Protein AF-A0A674N127-F1 (afdb_monomer)

pLDDT: mean 80.79, std 18.6, range [32.97, 98.44]

Organism: Takifugu rubripes (NCBI:txid31033)

Structure (mmCIF, N/CA/C/O backbone):
data_AF-A0A674N127-F1
#
_entry.id   AF-A0A674N127-F1
#
loop_
_atom_site.group_PDB
_atom_site.id
_atom_site.type_symbol
_atom_site.label_atom_id
_atom_site.label_alt_id
_atom_site.label_comp_id
_atom_site.label_asym_id
_atom_site.label_entity_id
_atom_site.label_seq_id
_atom_site.pdbx_PDB_ins_code
_atom_site.Cartn_x
_atom_site.Cartn_y
_atom_site.Cartn_z
_atom_site.occupancy
_atom_site.B_iso_or_equiv
_atom_site.auth_seq_id
_atom_site.auth_comp_id
_atom_site.auth_asym_id
_atom_site.auth_atom_id
_atom_site.pdbx_PDB_model_num
ATOM 1 N N . MET A 1 1 ? 29.782 31.868 12.794 1.00 47.25 1 MET A N 1
ATOM 2 C CA . MET A 1 1 ? 28.928 30.765 12.307 1.00 47.25 1 MET A CA 1
ATOM 3 C C . MET A 1 1 ? 29.414 30.417 10.918 1.00 47.25 1 MET A C 1
ATOM 5 O O . MET A 1 1 ? 29.382 31.270 10.043 1.00 47.25 1 MET A O 1
ATOM 9 N N . ASP A 1 2 ? 30.012 29.239 10.782 1.00 60.00 2 ASP A N 1
ATOM 10 C CA . ASP A 1 2 ? 30.828 28.858 9.632 1.00 60.00 2 ASP A CA 1
ATOM 11 C C . ASP A 1 2 ? 29.964 28.557 8.399 1.00 60.00 2 ASP A C 1
ATOM 13 O O . ASP A 1 2 ? 29.085 27.697 8.448 1.00 60.00 2 ASP A O 1
ATOM 17 N N . LEU A 1 3 ? 30.232 29.227 7.274 1.00 51.41 3 LEU A N 1
ATOM 18 C CA . LEU A 1 3 ? 29.529 29.021 5.997 1.00 51.41 3 LEU A CA 1
ATOM 19 C C . LEU A 1 3 ? 29.651 27.564 5.505 1.00 51.41 3 LEU A C 1
ATOM 21 O O . LEU A 1 3 ? 28.775 27.051 4.811 1.00 51.41 3 LEU A O 1
ATOM 25 N N . ARG A 1 4 ? 30.708 26.863 5.939 1.00 57.53 4 ARG A N 1
ATOM 26 C CA . ARG A 1 4 ? 30.906 25.428 5.700 1.00 57.53 4 ARG A CA 1
ATOM 27 C C . ARG A 1 4 ? 29.898 24.548 6.443 1.00 57.53 4 ARG A C 1
ATOM 29 O O . ARG A 1 4 ? 29.464 23.551 5.879 1.00 57.53 4 ARG A O 1
ATOM 36 N N . LEU A 1 5 ? 29.478 24.921 7.655 1.00 53.06 5 LEU A N 1
ATOM 37 C CA . LEU A 1 5 ? 28.466 24.166 8.407 1.00 53.06 5 LEU A CA 1
ATOM 38 C C . LEU A 1 5 ? 27.075 24.281 7.768 1.00 53.06 5 LEU A C 1
ATOM 40 O O . LEU A 1 5 ? 26.334 23.303 7.754 1.00 53.06 5 LEU A O 1
ATOM 44 N N . LEU A 1 6 ? 26.745 25.437 7.182 1.00 57.88 6 LEU A N 1
ATOM 45 C CA . LEU A 1 6 ? 25.485 25.633 6.454 1.00 57.88 6 LEU A CA 1
ATOM 46 C C . LEU A 1 6 ? 25.441 24.841 5.138 1.00 57.88 6 LEU A C 1
ATOM 48 O O . LEU A 1 6 ? 24.408 24.266 4.811 1.00 57.88 6 LEU A O 1
ATOM 52 N N . LEU A 1 7 ? 26.562 24.748 4.415 1.00 55.75 7 LEU A N 1
ATOM 53 C CA . LEU A 1 7 ? 26.658 23.948 3.187 1.00 55.75 7 LEU A CA 1
ATOM 54 C C . LEU A 1 7 ? 26.583 22.439 3.457 1.00 55.75 7 LEU A C 1
ATOM 56 O O . LEU A 1 7 ? 25.937 21.719 2.702 1.00 55.75 7 LEU A O 1
ATOM 60 N N . ILE A 1 8 ? 27.188 21.961 4.550 1.00 61.47 8 ILE A N 1
ATOM 61 C CA . ILE A 1 8 ? 27.117 20.545 4.945 1.00 61.47 8 ILE A CA 1
ATOM 62 C C . ILE A 1 8 ? 25.700 20.181 5.413 1.00 61.47 8 ILE A C 1
ATOM 64 O O . ILE A 1 8 ? 25.206 19.121 5.043 1.00 61.47 8 ILE A O 1
ATOM 68 N N . ALA A 1 9 ? 25.018 21.072 6.145 1.00 56.88 9 ALA A N 1
ATOM 69 C CA . ALA A 1 9 ? 23.627 20.878 6.563 1.00 56.88 9 ALA A CA 1
ATOM 70 C C . ALA A 1 9 ? 22.629 20.927 5.387 1.00 56.88 9 ALA A C 1
ATOM 72 O O . ALA A 1 9 ? 21.634 20.206 5.383 1.00 56.88 9 ALA A O 1
ATOM 73 N N . ALA A 1 10 ? 22.896 21.749 4.366 1.00 55.75 10 ALA A N 1
ATOM 74 C CA . ALA A 1 10 ? 22.082 21.794 3.153 1.00 55.75 10 ALA A CA 1
ATOM 75 C C . ALA A 1 10 ? 22.298 20.552 2.269 1.00 55.75 10 ALA A C 1
ATOM 77 O O . ALA A 1 10 ? 21.338 20.009 1.729 1.00 55.75 10 ALA A O 1
ATOM 78 N N . LEU A 1 11 ? 23.535 20.055 2.157 1.00 53.22 11 LEU A N 1
ATOM 79 C CA . LEU A 1 11 ? 23.842 18.836 1.401 1.00 53.22 11 LEU A CA 1
ATOM 80 C C . LEU A 1 11 ? 23.304 17.570 2.082 1.00 53.22 11 LEU A C 1
ATOM 82 O O . LEU A 1 11 ? 22.842 16.669 1.384 1.00 53.22 11 LEU A O 1
ATOM 86 N N . SER A 1 12 ? 23.296 17.506 3.418 1.00 52.59 12 SER A N 1
ATOM 87 C CA . SER A 1 12 ? 22.655 16.404 4.144 1.00 52.59 12 SER A CA 1
ATOM 88 C C . SER A 1 12 ? 21.129 16.454 4.038 1.00 52.59 12 SER A C 1
ATOM 90 O O . SER A 1 12 ? 20.517 15.410 3.839 1.00 52.59 12 SER A O 1
ATOM 92 N N . ALA A 1 13 ? 20.513 17.642 4.046 1.00 47.34 13 ALA A N 1
ATOM 93 C CA . ALA A 1 13 ? 19.076 17.783 3.807 1.00 47.34 13 ALA A CA 1
ATOM 94 C C . ALA A 1 13 ? 18.667 17.357 2.382 1.00 47.34 13 ALA A C 1
ATOM 96 O O . ALA A 1 13 ? 17.627 16.728 2.213 1.00 47.34 13 ALA A O 1
ATOM 97 N N . VAL A 1 14 ? 19.494 17.619 1.362 1.00 46.78 14 VAL A N 1
ATOM 98 C CA . VAL A 1 14 ? 19.228 17.173 -0.022 1.00 46.78 14 VAL A CA 1
ATOM 99 C C . VAL A 1 14 ? 19.449 15.661 -0.188 1.00 46.78 14 VAL A C 1
ATOM 101 O O . VAL A 1 14 ? 18.681 15.008 -0.896 1.00 46.78 14 VAL A O 1
ATOM 104 N N . PHE A 1 15 ? 20.421 15.069 0.518 1.00 39.31 15 PHE A N 1
ATOM 105 C CA . PHE A 1 15 ? 20.607 13.612 0.539 1.00 39.31 15 PHE A CA 1
ATOM 106 C C . PHE A 1 15 ? 19.503 12.868 1.309 1.00 39.31 15 PHE A C 1
ATOM 108 O O . PHE A 1 15 ? 19.192 11.733 0.957 1.00 39.31 15 PHE A O 1
ATOM 115 N N . SER A 1 16 ? 18.861 13.491 2.302 1.00 36.41 16 SER A N 1
ATOM 116 C CA . SER A 1 16 ? 17.749 12.881 3.048 1.00 36.41 16 SER A CA 1
ATOM 117 C C . SER A 1 16 ? 16.405 12.897 2.309 1.00 36.41 16 SER A C 1
ATOM 119 O O . SER A 1 16 ? 15.507 12.155 2.693 1.00 36.41 16 SER A O 1
ATOM 121 N N . ILE A 1 17 ? 16.249 13.687 1.239 1.00 40.78 17 ILE A N 1
ATOM 122 C CA . ILE A 1 17 ? 14.985 13.773 0.478 1.00 40.78 17 ILE A CA 1
ATOM 123 C C . ILE A 1 17 ? 14.934 12.755 -0.685 1.00 40.78 17 ILE A C 1
ATOM 125 O O . ILE A 1 17 ? 13.878 12.540 -1.270 1.00 40.78 17 ILE A O 1
ATOM 129 N N . SER A 1 18 ? 16.036 12.055 -0.990 1.00 38.47 18 SER A N 1
ATOM 130 C CA . SER A 1 18 ? 16.101 11.097 -2.118 1.00 38.47 18 SER A CA 1
ATOM 131 C C . SER A 1 18 ? 16.167 9.617 -1.718 1.00 38.47 18 SER A C 1
ATOM 133 O O . SER A 1 18 ? 16.422 8.767 -2.565 1.00 38.47 18 SER A O 1
ATOM 135 N N . TRP A 1 19 ? 15.885 9.286 -0.457 1.00 34.53 19 TRP A N 1
ATOM 136 C CA . TRP A 1 19 ? 15.704 7.899 -0.011 1.00 34.53 19 TRP A CA 1
ATOM 137 C C . TRP A 1 19 ? 14.324 7.714 0.619 1.00 34.53 19 TRP A C 1
ATOM 139 O O . TRP A 1 19 ? 14.184 7.162 1.703 1.00 34.53 19 TRP A O 1
ATOM 149 N N . ALA A 1 20 ? 13.273 8.130 -0.089 1.00 34.03 20 ALA A N 1
ATOM 150 C CA . ALA A 1 20 ? 12.003 7.424 0.030 1.00 34.03 20 ALA A CA 1
ATOM 151 C C . ALA A 1 20 ? 12.166 6.094 -0.720 1.00 34.03 20 ALA A C 1
ATOM 153 O O . ALA A 1 20 ? 11.694 5.919 -1.842 1.00 34.03 20 ALA A O 1
ATOM 154 N N . GLN A 1 21 ? 12.934 5.176 -0.128 1.00 41.50 21 GLN A N 1
ATOM 155 C CA . GLN A 1 21 ? 12.895 3.773 -0.505 1.00 41.50 21 GLN A CA 1
ATOM 156 C C . GLN A 1 21 ? 11.431 3.370 -0.357 1.00 41.50 21 GLN A C 1
ATOM 158 O O . GLN A 1 21 ? 10.890 3.391 0.746 1.00 41.50 21 GLN A O 1
ATOM 163 N N . GLN A 1 22 ? 10.766 3.095 -1.477 1.00 44.50 22 GLN A N 1
ATOM 164 C CA . GLN A 1 22 ? 9.402 2.589 -1.497 1.00 44.50 22 GLN A CA 1
ATOM 165 C C . GLN A 1 22 ? 9.437 1.132 -1.018 1.00 44.50 22 GLN A C 1
ATOM 167 O O . GLN A 1 22 ? 9.215 0.192 -1.773 1.00 44.50 22 GLN A O 1
ATOM 172 N N . GLU A 1 23 ? 9.793 0.943 0.254 1.00 53.06 23 GLU A N 1
ATOM 173 C CA . GLU A 1 23 ? 9.452 -0.251 0.994 1.00 53.06 23 GLU A CA 1
ATOM 174 C C . GLU A 1 23 ? 7.938 -0.368 0.911 1.00 53.06 23 GLU A C 1
ATOM 176 O O . GLU A 1 23 ? 7.211 0.493 1.401 1.00 53.06 23 GLU A O 1
ATOM 181 N N . GLY A 1 24 ? 7.452 -1.376 0.199 1.00 62.81 24 GLY A N 1
ATOM 182 C CA . GLY A 1 24 ? 6.021 -1.485 -0.027 1.00 62.81 24 GLY A CA 1
ATOM 183 C C . GLY A 1 24 ? 5.255 -1.662 1.271 1.00 62.81 24 GLY A C 1
ATOM 184 O O . GLY A 1 24 ? 5.821 -1.974 2.327 1.00 62.81 24 GLY A O 1
ATOM 185 N N . SER A 1 25 ? 3.959 -1.401 1.149 1.00 83.25 25 SER A N 1
ATOM 186 C CA . SER A 1 25 ? 3.075 -1.147 2.272 1.00 83.25 25 SER A CA 1
ATOM 187 C C . SER A 1 25 ? 3.139 -2.246 3.326 1.00 83.25 25 SER A C 1
ATOM 189 O O . SER A 1 25 ? 3.307 -3.437 3.035 1.00 83.25 25 SER A O 1
ATOM 191 N N . ILE A 1 26 ? 2.963 -1.842 4.582 1.00 89.81 26 ILE A N 1
ATOM 192 C CA . ILE A 1 26 ? 2.790 -2.776 5.700 1.00 89.81 26 ILE A CA 1
ATOM 193 C C . ILE A 1 26 ? 1.631 -3.753 5.434 1.00 89.81 26 ILE A C 1
ATOM 195 O O . ILE A 1 26 ? 1.705 -4.913 5.831 1.00 89.81 26 ILE A O 1
ATOM 199 N N . CYS A 1 27 ? 0.627 -3.316 4.667 1.00 93.00 27 CYS A N 1
ATOM 200 C CA . CYS A 1 27 ? -0.515 -4.105 4.220 1.00 93.00 27 CYS A CA 1
ATOM 201 C C . CYS A 1 27 ? -0.101 -5.264 3.297 1.00 93.00 27 CYS A C 1
ATOM 203 O O . CYS A 1 27 ? -0.447 -6.416 3.555 1.00 93.00 27 CYS A O 1
ATOM 205 N N . ILE A 1 28 ? 0.713 -4.998 2.264 1.00 89.19 28 ILE A N 1
ATOM 206 C CA . ILE A 1 28 ? 1.211 -6.046 1.357 1.00 89.19 28 ILE A CA 1
ATOM 207 C C . ILE A 1 28 ? 2.109 -7.032 2.110 1.00 89.19 28 ILE A C 1
ATOM 209 O O . ILE A 1 28 ? 2.014 -8.247 1.883 1.00 89.19 28 ILE A O 1
ATOM 213 N N . LYS A 1 29 ? 2.984 -6.507 2.983 1.00 86.88 29 LYS A N 1
ATOM 214 C CA . LYS A 1 29 ? 3.940 -7.291 3.784 1.00 86.88 29 LYS A CA 1
ATOM 215 C C . LYS A 1 29 ? 3.233 -8.251 4.746 1.00 86.88 29 LYS A C 1
ATOM 217 O O . LYS A 1 29 ? 3.749 -9.339 4.982 1.00 86.88 29 LYS A O 1
ATOM 222 N N . ALA A 1 30 ? 2.049 -7.890 5.246 1.00 88.75 30 ALA A N 1
ATOM 223 C CA . ALA A 1 30 ? 1.256 -8.743 6.130 1.00 88.75 30 ALA A CA 1
ATOM 224 C C . ALA A 1 30 ? 0.729 -10.018 5.454 1.00 88.75 30 ALA A C 1
ATOM 226 O O . ALA A 1 30 ? 0.398 -10.979 6.141 1.00 88.75 30 ALA A O 1
ATOM 227 N N . ASN A 1 31 ? 0.672 -10.047 4.117 1.00 89.38 31 ASN A N 1
ATOM 228 C CA . ASN A 1 31 ? 0.255 -11.216 3.341 1.00 89.38 31 ASN A CA 1
ATOM 229 C C . ASN A 1 31 ? -1.130 -11.776 3.737 1.00 89.38 31 ASN A C 1
ATOM 231 O O . ASN A 1 31 ? -1.359 -12.984 3.658 1.00 89.38 31 ASN A O 1
ATOM 235 N N . ALA A 1 32 ? -2.043 -10.890 4.147 1.00 92.88 32 ALA A N 1
ATOM 236 C CA . ALA A 1 32 ? -3.381 -11.234 4.620 1.00 92.88 32 ALA A CA 1
ATOM 237 C C . ALA A 1 32 ? -4.170 -12.031 3.573 1.00 92.88 32 ALA A C 1
ATOM 239 O O . ALA A 1 32 ? -4.264 -11.620 2.420 1.00 92.88 32 ALA A O 1
ATOM 240 N N . ARG A 1 33 ? -4.768 -13.159 3.960 1.00 90.56 33 ARG A N 1
ATOM 241 C CA . ARG A 1 33 ? -5.571 -14.018 3.069 1.00 90.56 33 ARG A CA 1
ATOM 242 C C . ARG A 1 33 ? -7.068 -13.738 3.149 1.00 90.56 33 ARG A C 1
ATOM 244 O O . ARG A 1 33 ? -7.832 -14.244 2.327 1.00 90.56 33 ARG A O 1
ATOM 251 N N . SER A 1 34 ? -7.484 -12.924 4.111 1.00 94.12 34 SER A N 1
ATOM 252 C CA . SER A 1 34 ? -8.870 -12.531 4.329 1.00 94.12 34 SER A CA 1
ATOM 253 C C . SER A 1 34 ? -8.991 -11.032 4.597 1.00 94.12 34 SER A C 1
ATOM 255 O O . SER A 1 34 ? -8.026 -10.364 4.976 1.00 94.12 34 SER A O 1
ATOM 257 N N . CYS A 1 35 ? -10.202 -10.504 4.413 1.00 95.62 35 CYS A N 1
ATOM 258 C CA . CYS A 1 35 ? -10.500 -9.103 4.694 1.00 95.62 35 CYS A CA 1
ATOM 259 C C . CYS A 1 35 ? -10.249 -8.762 6.173 1.00 95.62 35 CYS A C 1
ATOM 261 O O . CYS A 1 35 ? -9.554 -7.790 6.460 1.00 95.62 35 CYS A O 1
ATOM 263 N N . GLY A 1 36 ? -10.709 -9.614 7.100 1.00 94.31 36 GLY A N 1
ATOM 264 C CA . GLY A 1 36 ? -10.447 -9.479 8.534 1.00 94.31 36 GLY A CA 1
ATOM 265 C C . GLY A 1 36 ? -8.963 -9.451 8.901 1.00 94.31 36 GLY A C 1
ATOM 266 O O . GLY A 1 36 ? -8.545 -8.577 9.656 1.00 94.31 36 GLY A O 1
ATOM 267 N N . GLU A 1 37 ? -8.141 -10.336 8.327 1.00 94.69 37 GLU A N 1
ATOM 268 C CA . GLU A 1 37 ? -6.683 -10.281 8.522 1.00 94.69 37 GLU A CA 1
ATOM 269 C C . GLU A 1 37 ? -6.094 -8.957 8.027 1.00 94.69 37 GLU A C 1
ATOM 271 O O . GLU A 1 37 ? -5.230 -8.392 8.687 1.00 94.69 37 GLU A O 1
ATOM 276 N N . CYS A 1 38 ? -6.577 -8.442 6.893 1.00 95.88 38 CYS A N 1
ATOM 277 C CA . CYS A 1 38 ? -6.067 -7.215 6.290 1.00 95.88 38 CYS A CA 1
ATOM 278 C C . CYS A 1 38 ? -6.347 -5.970 7.142 1.00 95.88 38 CYS A C 1
ATOM 280 O O . CYS A 1 38 ? -5.443 -5.180 7.417 1.00 95.88 38 CYS A O 1
ATOM 282 N N . ILE A 1 39 ? -7.593 -5.794 7.592 1.00 94.88 39 ILE A N 1
ATOM 283 C CA . ILE A 1 39 ? -7.999 -4.597 8.346 1.00 94.88 39 ILE A CA 1
ATOM 284 C C . ILE A 1 39 ? -7.394 -4.547 9.755 1.00 94.88 39 ILE A C 1
ATOM 286 O O . ILE A 1 39 ? -7.372 -3.481 10.371 1.00 94.88 39 ILE A O 1
ATOM 290 N N . GLN A 1 40 ? -6.899 -5.686 10.252 1.00 93.62 40 GLN A N 1
ATOM 291 C CA . GLN A 1 40 ? -6.206 -5.793 11.534 1.00 93.62 40 GLN A CA 1
ATOM 292 C C . GLN A 1 40 ? -4.732 -5.358 11.470 1.00 93.62 40 GLN A C 1
ATOM 294 O O . GLN A 1 40 ? -4.129 -5.148 12.521 1.00 93.62 40 GLN A O 1
ATOM 299 N N . VAL A 1 41 ? -4.159 -5.188 10.271 1.00 93.25 41 VAL A N 1
ATOM 300 C CA . VAL A 1 41 ? -2.754 -4.778 10.083 1.00 93.25 41 VAL A CA 1
ATOM 301 C C . VAL A 1 41 ? -2.542 -3.311 10.443 1.00 93.25 41 VAL A C 1
ATOM 303 O O . VAL A 1 41 ? -1.593 -2.970 11.143 1.00 93.25 41 VAL A O 1
ATOM 306 N N . SER A 1 42 ? -3.391 -2.432 9.910 1.00 92.06 42 SER A N 1
ATOM 307 C CA . SER A 1 42 ? -3.310 -0.985 10.107 1.00 92.06 42 SER A CA 1
ATOM 308 C C . SER A 1 42 ? -4.603 -0.300 9.672 1.00 92.06 42 SER A C 1
ATOM 310 O O . SER A 1 42 ? -5.367 -0.838 8.864 1.00 92.06 42 SER A O 1
ATOM 312 N N . GLU A 1 43 ? -4.813 0.927 10.147 1.00 92.12 43 GLU A N 1
ATOM 313 C CA . GLU A 1 43 ? -5.887 1.818 9.709 1.00 92.12 43 GLU A CA 1
ATOM 314 C C . GLU A 1 43 ? -5.772 2.246 8.233 1.00 92.12 43 GLU A C 1
ATOM 316 O O . GLU A 1 43 ? -6.783 2.600 7.624 1.00 92.12 43 GLU A O 1
ATOM 321 N N . SER A 1 44 ? -4.568 2.196 7.642 1.00 93.19 44 SER A N 1
ATOM 322 C CA . SER A 1 44 ? -4.342 2.561 6.233 1.00 93.19 44 SER A CA 1
ATOM 323 C C . SER A 1 44 ? -4.685 1.443 5.248 1.00 93.19 44 SER A C 1
ATOM 325 O O . SER A 1 44 ? -4.872 1.715 4.059 1.00 93.19 44 SER A O 1
ATOM 327 N N . CYS A 1 45 ? -4.781 0.199 5.727 1.00 95.44 45 CYS A N 1
ATOM 328 C CA . CYS A 1 45 ? -5.026 -0.963 4.883 1.00 95.44 45 CYS A CA 1
ATOM 329 C C . CYS A 1 45 ? -6.496 -1.057 4.476 1.00 95.44 45 CYS A C 1
ATOM 331 O O . CYS A 1 45 ? -7.395 -0.935 5.302 1.00 95.44 45 CYS A O 1
ATOM 333 N N . GLY A 1 46 ? -6.752 -1.325 3.205 1.00 96.12 46 GLY A N 1
ATOM 334 C CA . GLY A 1 46 ? -8.066 -1.686 2.694 1.00 96.12 46 GLY A CA 1
ATOM 335 C C . GLY A 1 46 ? -8.035 -3.055 2.031 1.00 96.12 46 GLY A C 1
ATOM 336 O O . GLY A 1 46 ? -6.971 -3.576 1.690 1.00 96.12 46 GLY A O 1
ATOM 337 N N . TRP A 1 47 ? -9.216 -3.620 1.805 1.00 97.69 47 TRP A N 1
ATOM 338 C CA . TRP A 1 47 ? -9.382 -4.870 1.071 1.00 97.69 47 TRP A CA 1
ATOM 339 C C . TRP A 1 47 ? -10.280 -4.680 -0.149 1.00 97.69 47 TRP A C 1
ATOM 341 O O . TRP A 1 47 ? -11.417 -4.230 -0.022 1.00 97.69 47 TRP A O 1
ATOM 351 N N . CYS A 1 48 ? -9.803 -5.057 -1.336 1.00 97.50 48 CYS A N 1
ATOM 352 C CA . CYS A 1 48 ? -10.615 -5.007 -2.549 1.00 97.50 48 CYS A CA 1
ATOM 353 C C . CYS A 1 48 ? -11.471 -6.273 -2.721 1.00 97.50 48 CYS A C 1
ATOM 355 O O . CYS A 1 48 ? -10.956 -7.378 -2.938 1.00 97.50 48 CYS A O 1
ATOM 357 N N . THR A 1 49 ? -12.791 -6.098 -2.688 1.00 96.62 49 THR A N 1
ATOM 358 C CA . THR A 1 49 ? -13.793 -7.169 -2.831 1.00 96.62 49 THR A CA 1
ATOM 359 C C . THR A 1 49 ? -14.201 -7.454 -4.279 1.00 96.62 49 THR A C 1
ATOM 361 O O . THR A 1 49 ? -14.904 -8.433 -4.533 1.00 96.62 49 THR A O 1
ATOM 364 N N . ASP A 1 50 ? -13.745 -6.653 -5.245 1.00 95.75 50 ASP A N 1
ATOM 365 C CA . ASP A 1 50 ? -14.045 -6.869 -6.662 1.00 95.75 50 ASP A CA 1
ATOM 366 C C . ASP A 1 50 ? -13.394 -8.172 -7.154 1.00 95.75 50 ASP A C 1
ATOM 368 O O . ASP A 1 50 ? -12.177 -8.364 -7.083 1.00 95.75 50 ASP A O 1
ATOM 372 N N . VAL A 1 51 ? -14.206 -9.096 -7.665 1.00 91.69 51 VAL A N 1
ATOM 373 C CA . VAL A 1 51 ? -13.747 -10.400 -8.163 1.00 91.69 51 VAL A CA 1
ATOM 374 C C . VAL A 1 51 ? -12.755 -10.276 -9.322 1.00 91.69 51 VAL A C 1
ATOM 376 O O . VAL A 1 51 ? -11.894 -11.140 -9.456 1.00 91.69 51 VAL A O 1
ATOM 379 N N . SER A 1 52 ? -12.827 -9.191 -10.098 1.00 91.44 52 SER A N 1
ATOM 380 C CA . SER A 1 52 ? -11.974 -8.919 -11.260 1.00 91.44 52 SER A CA 1
ATOM 381 C C . SER A 1 52 ? -10.667 -8.186 -10.931 1.00 91.44 52 SER A C 1
ATOM 383 O O . SER A 1 52 ? -9.869 -7.915 -11.823 1.00 91.44 52 SER A O 1
ATOM 385 N N . PHE A 1 53 ? -10.426 -7.882 -9.651 1.00 94.00 53 PHE A N 1
ATOM 386 C CA . PHE A 1 53 ? -9.280 -7.079 -9.217 1.00 94.00 53 PHE A CA 1
ATOM 387 C C . PHE A 1 53 ? -7.915 -7.763 -9.387 1.00 94.00 53 PHE A C 1
ATOM 389 O O . PHE A 1 53 ? -6.915 -7.091 -9.642 1.00 94.00 53 PHE A O 1
ATOM 396 N N . LEU A 1 54 ? -7.853 -9.083 -9.193 1.00 90.19 54 LEU A N 1
ATOM 397 C CA . LEU A 1 54 ? -6.603 -9.838 -9.275 1.00 90.19 54 LEU A CA 1
ATOM 398 C C . LEU A 1 54 ? -6.328 -10.268 -10.713 1.00 90.19 54 LEU A C 1
ATOM 400 O O . LEU A 1 54 ? -7.196 -10.845 -11.366 1.00 90.19 54 LEU A O 1
ATOM 404 N N . SER A 1 55 ? -5.096 -10.050 -11.161 1.00 85.75 55 SER A N 1
ATOM 405 C CA . SER A 1 55 ? -4.590 -10.585 -12.425 1.00 85.75 55 SER A CA 1
ATOM 406 C C . SER A 1 55 ? -4.124 -12.040 -12.270 1.00 85.75 55 SER A C 1
ATOM 408 O O . SER A 1 55 ? -3.950 -12.554 -11.156 1.00 85.75 55 SER A O 1
ATOM 410 N N . ASP A 1 56 ? -3.881 -12.715 -13.393 1.00 77.75 56 ASP A N 1
ATOM 411 C CA . ASP A 1 56 ? -3.313 -14.066 -13.395 1.00 77.75 56 ASP A CA 1
ATOM 412 C C . ASP A 1 56 ? -1.945 -14.094 -12.690 1.00 77.75 56 ASP A C 1
ATOM 414 O O . ASP A 1 56 ? -1.090 -13.234 -12.914 1.00 77.75 56 ASP A O 1
ATOM 418 N N . GLY A 1 57 ? -1.748 -15.080 -11.810 1.00 79.31 57 GLY A N 1
ATOM 419 C CA . GLY A 1 57 ? -0.531 -15.231 -11.002 1.00 79.31 57 GLY A CA 1
ATOM 420 C C . GLY A 1 57 ? -0.501 -14.416 -9.701 1.00 79.31 57 GLY A C 1
ATOM 421 O O . GLY A 1 57 ? 0.244 -14.759 -8.782 1.00 79.31 57 GLY A O 1
ATOM 422 N N . GLU A 1 58 ? -1.337 -13.378 -9.557 1.00 85.50 58 GLU A N 1
ATOM 423 C CA . GLU A 1 58 ? -1.374 -12.570 -8.329 1.00 85.50 58 GLU A CA 1
ATOM 424 C C . GLU A 1 58 ? -2.042 -13.320 -7.179 1.00 85.50 58 GLU A C 1
ATOM 426 O O . GLU A 1 58 ? -3.153 -13.822 -7.329 1.00 85.50 58 GLU A O 1
ATOM 431 N N . SER A 1 59 ? -1.407 -13.369 -6.009 1.00 86.44 59 SER A N 1
ATOM 432 C CA . SER A 1 59 ? -1.982 -14.057 -4.851 1.00 86.44 59 SER A CA 1
ATOM 433 C C . SER A 1 59 ? -3.201 -13.325 -4.278 1.00 86.44 59 SER A C 1
ATOM 435 O O . SER A 1 59 ? -3.349 -12.110 -4.417 1.00 86.44 59 SER A O 1
ATOM 437 N N . ILE A 1 60 ? -4.060 -14.060 -3.561 1.00 89.12 60 ILE A N 1
ATOM 438 C CA . ILE A 1 60 ? -5.256 -13.511 -2.889 1.00 89.12 60 ILE A CA 1
ATOM 439 C C . ILE A 1 60 ? -4.899 -12.321 -1.993 1.00 89.12 60 ILE A C 1
ATOM 441 O O . ILE A 1 60 ? -5.629 -11.334 -1.927 1.00 89.12 60 ILE A O 1
ATOM 445 N N . SER A 1 61 ? -3.734 -12.389 -1.354 1.00 90.44 61 SER A N 1
ATOM 446 C CA . SER A 1 61 ? -3.245 -11.338 -0.471 1.00 90.44 61 SER A CA 1
ATOM 447 C C . SER A 1 61 ? -2.963 -9.999 -1.148 1.00 90.44 61 SER A C 1
ATOM 449 O O . SER A 1 61 ? -2.894 -8.985 -0.462 1.00 90.44 61 SER A O 1
ATOM 451 N N . SER A 1 62 ? -2.844 -9.960 -2.478 1.00 91.94 62 SER A N 1
ATOM 452 C CA . SER A 1 62 ? -2.743 -8.708 -3.232 1.00 91.94 62 SER A CA 1
ATOM 453 C C . SER A 1 62 ? -4.024 -7.869 -3.173 1.00 91.94 62 SER A C 1
ATOM 455 O O . SER A 1 62 ? -3.975 -6.706 -3.562 1.00 91.94 62 SER A O 1
ATOM 457 N N . ARG A 1 63 ? -5.148 -8.424 -2.685 1.00 95.12 63 ARG A N 1
ATOM 458 C CA . ARG A 1 63 ? -6.378 -7.675 -2.362 1.00 95.12 63 ARG A CA 1
ATOM 459 C C . ARG A 1 63 ? -6.205 -6.742 -1.163 1.00 95.12 63 ARG A C 1
ATOM 461 O O . ARG A 1 63 ? -6.994 -5.810 -1.048 1.00 95.12 63 ARG A O 1
ATOM 468 N N . CYS A 1 64 ? -5.213 -6.996 -0.307 1.00 96.19 64 CYS A N 1
ATOM 469 C CA . CYS A 1 64 ? -4.870 -6.167 0.842 1.00 96.19 64 CYS A CA 1
ATOM 470 C C . CYS A 1 64 ? -3.741 -5.193 0.493 1.00 96.19 64 CYS A C 1
ATOM 472 O O . CYS A 1 64 ? -2.622 -5.618 0.199 1.00 96.19 64 CYS A O 1
ATOM 474 N N . ASP A 1 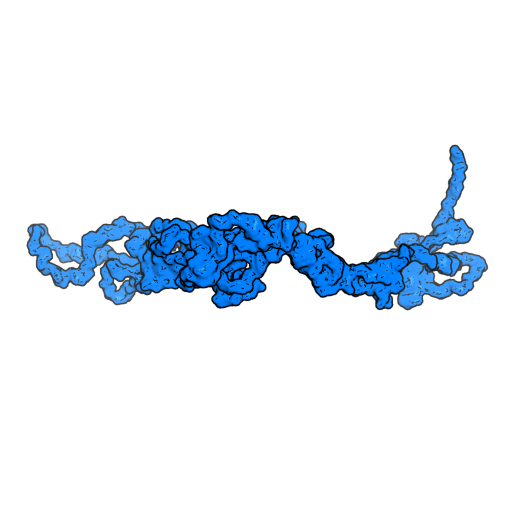65 ? -4.018 -3.893 0.543 1.00 95.50 65 ASP A N 1
ATOM 475 C CA . ASP A 1 65 ? -3.017 -2.846 0.312 1.00 95.50 65 ASP A CA 1
ATOM 476 C C . ASP A 1 65 ? -3.471 -1.513 0.931 1.00 95.50 65 ASP A C 1
ATOM 478 O O . ASP A 1 65 ? -4.593 -1.405 1.423 1.00 95.50 65 ASP A O 1
ATOM 482 N N . ASP A 1 66 ? -2.630 -0.481 0.890 1.00 94.81 66 ASP A N 1
ATOM 483 C CA . ASP A 1 66 ? -3.043 0.880 1.231 1.00 94.81 66 ASP A CA 1
ATOM 484 C C . ASP A 1 66 ? -4.156 1.368 0.290 1.00 94.81 66 ASP A C 1
ATOM 486 O O . ASP A 1 66 ? -4.163 1.084 -0.914 1.00 94.81 66 ASP A O 1
ATOM 490 N N . LEU A 1 67 ? -5.070 2.187 0.815 1.00 93.75 67 LEU A N 1
ATOM 491 C CA . LEU A 1 67 ? -6.227 2.699 0.064 1.00 93.75 67 LEU A CA 1
ATOM 492 C C . LEU A 1 67 ? -5.853 3.378 -1.258 1.00 93.75 67 LEU A C 1
ATOM 494 O O . LEU A 1 67 ? -6.513 3.166 -2.275 1.00 93.75 67 LEU A O 1
ATOM 498 N N . GLU A 1 68 ? -4.798 4.191 -1.261 1.00 92.88 68 GLU A N 1
ATOM 499 C CA . GLU A 1 68 ? -4.351 4.894 -2.467 1.00 92.88 68 GLU A CA 1
ATOM 500 C C . GLU A 1 68 ? -3.771 3.929 -3.507 1.00 92.88 68 GLU A C 1
ATOM 502 O O . GLU A 1 68 ? -4.013 4.091 -4.706 1.00 92.88 68 GLU A O 1
ATOM 507 N N . SER A 1 69 ? -3.082 2.874 -3.067 1.00 93.31 69 SER A N 1
ATOM 508 C CA . SER A 1 69 ? -2.580 1.816 -3.947 1.00 93.31 69 SER A CA 1
ATOM 509 C C . SER A 1 69 ? -3.725 1.016 -4.572 1.00 93.31 69 SER A C 1
ATOM 511 O O . SER A 1 69 ? -3.712 0.783 -5.784 1.00 93.31 69 SER A O 1
ATOM 513 N N . LEU A 1 70 ? -4.765 0.678 -3.799 1.00 95.44 70 LEU A N 1
ATOM 514 C CA . LEU A 1 70 ? -5.965 0.005 -4.315 1.00 95.44 70 LEU A CA 1
ATOM 515 C C . LEU A 1 70 ? -6.697 0.851 -5.363 1.00 95.44 70 LEU A C 1
ATOM 517 O O . LEU A 1 70 ? -7.042 0.348 -6.436 1.00 95.44 70 LEU A O 1
ATOM 521 N N . LYS A 1 71 ? -6.875 2.152 -5.100 1.00 94.44 71 LYS A N 1
ATOM 522 C CA . LYS A 1 71 ? -7.470 3.095 -6.061 1.00 94.44 71 LYS A CA 1
ATOM 523 C C . LYS A 1 71 ? -6.624 3.218 -7.325 1.00 94.44 71 LYS A C 1
ATOM 525 O O . LYS A 1 71 ? -7.156 3.184 -8.433 1.00 94.44 71 LYS A O 1
ATOM 530 N N . LYS A 1 72 ? -5.298 3.308 -7.185 1.00 93.75 72 LYS A N 1
ATOM 531 C CA . LYS A 1 72 ? -4.360 3.363 -8.318 1.00 93.75 72 LYS A CA 1
ATOM 532 C C . LYS A 1 72 ? -4.422 2.096 -9.175 1.00 93.75 72 LYS A C 1
ATOM 534 O O . LYS A 1 72 ? -4.321 2.178 -10.398 1.00 93.75 72 LYS A O 1
ATOM 539 N N . ARG A 1 73 ? -4.649 0.940 -8.546 1.00 92.06 73 ARG A N 1
ATOM 540 C CA . ARG A 1 73 ? -4.917 -0.349 -9.204 1.00 92.06 73 ARG A CA 1
ATOM 541 C C . ARG A 1 73 ? -6.357 -0.502 -9.709 1.00 92.06 73 ARG A C 1
ATOM 543 O O . ARG A 1 73 ? -6.708 -1.569 -10.195 1.00 92.06 73 ARG A O 1
ATOM 550 N N . LYS A 1 74 ? -7.160 0.568 -9.662 1.00 95.31 74 LYS A N 1
ATOM 551 C CA . LYS A 1 74 ? -8.536 0.644 -10.172 1.00 95.31 74 LYS A CA 1
ATOM 552 C C . LYS A 1 74 ? -9.532 -0.271 -9.452 1.00 95.31 74 LYS A C 1
ATOM 554 O O . LYS A 1 74 ? -10.519 -0.668 -10.062 1.00 95.31 74 LYS A O 1
ATOM 559 N N . CYS A 1 75 ? -9.318 -0.566 -8.168 1.00 96.81 75 CYS A N 1
ATOM 560 C CA . CYS A 1 75 ? -10.398 -1.124 -7.356 1.00 96.81 75 CYS A CA 1
ATOM 561 C C . CYS A 1 75 ? -11.529 -0.079 -7.239 1.00 96.81 75 CYS A C 1
ATOM 563 O O . CYS A 1 75 ? -11.237 1.062 -6.854 1.00 96.81 75 CYS A O 1
ATOM 565 N N . PRO A 1 76 ? -12.791 -0.421 -7.557 1.00 96.38 76 PRO A N 1
ATOM 566 C CA . PRO A 1 76 ? -13.921 0.483 -7.359 1.00 96.38 76 PRO A CA 1
ATOM 567 C C . PRO A 1 76 ? -14.043 0.891 -5.889 1.00 96.38 76 PRO A C 1
ATOM 569 O O . PRO A 1 76 ? -13.875 0.056 -5.002 1.00 96.38 76 PRO A O 1
ATOM 572 N N . ILE A 1 77 ? -14.338 2.163 -5.612 1.00 94.50 77 ILE A N 1
ATOM 573 C CA . ILE A 1 77 ? -14.326 2.713 -4.243 1.00 94.50 77 ILE A CA 1
ATOM 574 C C . ILE A 1 77 ? -15.344 1.987 -3.355 1.00 94.50 77 ILE A C 1
ATOM 576 O O . ILE A 1 77 ? -15.051 1.666 -2.210 1.00 94.50 77 ILE A O 1
ATOM 580 N N . GLU A 1 78 ? -16.513 1.674 -3.904 1.00 94.81 78 GLU A N 1
ATOM 581 C CA . GLU A 1 78 ? -17.582 0.905 -3.271 1.00 94.81 78 GLU A CA 1
ATOM 582 C C . GLU A 1 78 ? -17.216 -0.560 -2.996 1.00 94.81 78 GLU A C 1
ATOM 584 O O . GLU A 1 78 ? -17.884 -1.221 -2.207 1.00 94.81 78 GLU A O 1
ATOM 589 N N . SER A 1 79 ? -16.168 -1.069 -3.648 1.00 96.44 79 SER A N 1
ATOM 590 C CA . SER A 1 79 ? -15.646 -2.423 -3.450 1.00 96.44 79 SER A CA 1
ATOM 591 C C . SER A 1 79 ? -14.452 -2.459 -2.491 1.00 96.44 79 SER A C 1
ATOM 593 O O . SER A 1 79 ? -13.923 -3.545 -2.243 1.00 96.44 79 SER A O 1
ATOM 595 N N . ILE A 1 80 ? -14.016 -1.314 -1.951 1.00 97.25 80 ILE A N 1
ATOM 596 C CA . ILE A 1 80 ? -12.944 -1.238 -0.953 1.00 97.25 80 ILE A CA 1
ATOM 597 C C . ILE A 1 80 ? -13.550 -1.309 0.449 1.00 97.25 80 ILE A C 1
ATOM 599 O O . ILE A 1 80 ? -14.220 -0.386 0.908 1.00 97.25 80 ILE A O 1
ATOM 603 N N . GLU A 1 81 ? -13.243 -2.387 1.158 1.00 97.19 81 GLU A N 1
ATOM 604 C CA . GLU A 1 81 ? -13.560 -2.545 2.573 1.00 97.19 81 GLU A CA 1
ATOM 605 C C . GLU A 1 81 ? -12.483 -1.867 3.417 1.00 97.19 81 GLU A C 1
ATOM 607 O O . GLU A 1 81 ? -11.298 -2.203 3.348 1.00 97.19 81 GLU A O 1
ATOM 612 N N . ASN A 1 82 ? -12.907 -0.878 4.198 1.00 95.44 82 ASN A N 1
ATOM 613 C CA . ASN A 1 82 ? -12.053 -0.096 5.083 1.00 95.44 82 ASN A CA 1
ATOM 614 C C . ASN A 1 82 ? -12.880 0.419 6.275 1.00 95.44 82 ASN A C 1
ATOM 616 O O . ASN A 1 82 ? -13.118 1.627 6.383 1.00 95.44 82 ASN A O 1
ATOM 620 N N . PRO A 1 83 ? -13.394 -0.482 7.130 1.00 95.19 83 PRO A N 1
ATOM 621 C CA . PRO A 1 83 ? -14.289 -0.104 8.215 1.00 95.19 83 PRO A CA 1
ATOM 622 C C . PRO A 1 83 ? -13.578 0.842 9.185 1.00 95.19 83 PRO A C 1
ATOM 624 O O . PRO A 1 83 ? -12.372 0.729 9.404 1.00 95.19 83 PRO A O 1
ATOM 627 N N . ARG A 1 84 ? -14.312 1.800 9.749 1.00 95.00 84 ARG A N 1
ATOM 628 C CA . ARG A 1 84 ? -13.753 2.835 10.627 1.00 95.00 84 ARG A CA 1
ATOM 629 C C . ARG A 1 84 ? -14.285 2.688 12.036 1.00 95.00 84 ARG A C 1
ATOM 631 O O . ARG A 1 84 ? -15.438 2.300 12.231 1.00 95.00 84 ARG A O 1
ATOM 638 N N . GLY A 1 85 ? -13.440 3.020 13.003 1.00 95.44 85 GLY A N 1
ATOM 639 C CA . GLY A 1 85 ? -13.862 3.128 14.387 1.00 95.44 85 GLY A CA 1
ATOM 640 C C . GLY A 1 85 ? -14.921 4.216 14.590 1.00 95.44 85 GLY A C 1
ATOM 641 O O . GLY A 1 85 ? -15.101 5.116 13.766 1.00 95.44 85 GLY A O 1
ATOM 642 N N . GLN A 1 86 ? -15.648 4.119 15.700 1.00 96.81 86 GLN A N 1
ATOM 643 C CA . GLN A 1 86 ? -16.704 5.066 16.043 1.00 96.81 86 GLN A CA 1
ATOM 644 C C . GLN A 1 86 ? -16.805 5.273 17.553 1.00 96.81 86 GLN A C 1
ATOM 646 O O . GLN A 1 86 ? -16.695 4.329 18.336 1.00 96.81 86 GLN A O 1
ATOM 651 N N . VAL A 1 87 ? -17.124 6.504 17.953 1.00 98.12 87 VAL A N 1
ATOM 652 C CA . VAL A 1 87 ? -17.538 6.860 19.315 1.00 98.12 87 VAL A CA 1
ATOM 653 C C . VAL A 1 87 ? -19.045 7.100 19.341 1.00 98.12 87 VAL A C 1
ATOM 655 O O . VAL A 1 87 ? -19.555 7.925 18.582 1.00 98.12 87 VAL A O 1
ATOM 658 N N . ARG A 1 88 ? -19.765 6.428 20.244 1.00 98.19 88 ARG A N 1
ATOM 659 C CA . ARG A 1 88 ? -21.188 6.678 20.502 1.00 98.19 88 ARG A CA 1
ATOM 660 C C . ARG A 1 88 ? -21.414 6.965 21.979 1.00 98.19 88 ARG A C 1
ATOM 662 O O . ARG A 1 88 ? -21.168 6.111 22.822 1.00 98.19 88 ARG A O 1
ATOM 669 N N . ILE A 1 89 ? -21.904 8.157 22.300 1.00 97.81 89 ILE A N 1
ATOM 670 C CA . ILE A 1 89 ? -22.230 8.521 23.682 1.00 97.81 89 ILE A CA 1
ATOM 671 C C . ILE A 1 89 ? -23.608 7.943 24.030 1.00 97.81 89 ILE A C 1
ATOM 673 O O . ILE A 1 89 ? -24.600 8.315 23.408 1.00 97.81 89 ILE A O 1
ATOM 677 N N . ASP A 1 90 ? -23.667 7.044 25.015 1.00 97.38 90 ASP A N 1
ATOM 678 C CA . ASP A 1 90 ? -24.898 6.338 25.398 1.00 97.38 90 ASP A CA 1
ATOM 679 C C . ASP A 1 90 ? -25.627 7.025 26.567 1.00 97.38 90 ASP A C 1
ATOM 681 O O . ASP A 1 90 ? -26.856 7.019 26.621 1.00 97.38 90 ASP A O 1
ATOM 685 N N . LYS A 1 91 ? -24.886 7.635 27.506 1.00 97.12 91 LYS A N 1
ATOM 686 C CA . LYS A 1 91 ? -25.433 8.411 28.631 1.00 97.12 91 LYS A CA 1
ATOM 687 C C . LYS A 1 91 ? -24.599 9.675 28.867 1.00 97.12 91 LYS A C 1
ATOM 689 O O . LYS A 1 91 ? -23.402 9.577 29.131 1.00 97.12 91 LYS A O 1
ATOM 694 N N . ASN A 1 92 ? -25.241 10.843 28.763 1.00 96.00 92 ASN A N 1
ATOM 695 C CA . ASN A 1 92 ? -24.587 12.158 28.770 1.00 96.00 92 ASN A CA 1
ATOM 696 C C . ASN A 1 92 ? -25.327 13.207 29.617 1.00 96.00 92 ASN A C 1
ATOM 698 O O . ASN A 1 92 ? -25.619 14.310 29.152 1.00 96.00 92 ASN A O 1
ATOM 702 N N . GLU A 1 93 ? -25.693 12.854 30.842 1.00 92.25 93 GLU A N 1
ATOM 703 C CA . GLU A 1 93 ? -26.323 13.790 31.768 1.00 92.25 93 GLU A CA 1
ATOM 704 C C . GLU A 1 93 ? -25.356 14.946 32.089 1.00 92.25 93 GLU A C 1
ATOM 706 O O . GLU A 1 93 ? -24.157 14.714 32.254 1.00 92.25 93 GLU A O 1
ATOM 711 N N . PRO A 1 94 ? -25.834 16.200 32.133 1.00 89.56 94 PRO A N 1
ATOM 712 C CA . PRO A 1 94 ? -24.977 17.338 32.433 1.00 89.56 94 PRO A CA 1
ATOM 713 C C . PRO A 1 94 ? -24.510 17.305 33.891 1.00 89.56 94 PRO A C 1
ATOM 715 O O . PRO A 1 94 ? -25.242 16.863 34.783 1.00 89.56 94 PRO A O 1
ATOM 718 N N . VAL A 1 95 ? -23.318 17.851 34.134 1.00 86.56 95 VAL A N 1
ATOM 719 C CA . VAL A 1 95 ? -22.800 18.050 35.491 1.00 86.56 95 VAL A CA 1
ATOM 720 C C . VAL A 1 95 ? -23.760 18.909 36.325 1.00 86.56 95 VAL A C 1
ATOM 722 O O . VAL A 1 95 ? -24.454 19.804 35.833 1.00 86.56 95 VAL A O 1
ATOM 725 N N . THR A 1 96 ? -23.847 18.612 37.616 1.00 78.31 96 THR A N 1
ATOM 726 C CA . THR A 1 96 ? -24.810 19.236 38.521 1.00 78.31 96 THR A CA 1
ATOM 727 C C . THR A 1 96 ? -24.366 20.641 38.905 1.00 78.31 96 THR A C 1
ATOM 729 O O . THR A 1 96 ? -23.388 20.821 39.622 1.00 78.31 96 THR A O 1
ATOM 732 N N . ASN A 1 97 ? -25.146 21.645 38.498 1.00 66.50 97 ASN A N 1
ATOM 733 C CA . ASN A 1 97 ? -24.951 23.032 38.914 1.00 66.50 97 ASN A CA 1
ATOM 734 C C . ASN A 1 97 ? -25.813 23.360 40.151 1.00 66.50 97 ASN A C 1
ATOM 736 O O . ASN A 1 97 ? -27.045 23.298 40.094 1.00 66.50 97 ASN A O 1
ATOM 740 N N . ARG A 1 98 ? -25.171 23.705 41.275 1.00 61.66 98 ARG A N 1
ATOM 741 C CA . ARG A 1 98 ? -25.837 24.031 42.552 1.00 61.66 98 ARG A CA 1
ATOM 742 C C . ARG A 1 98 ? -26.360 25.471 42.654 1.00 61.66 98 ARG A C 1
ATOM 744 O O . ARG A 1 98 ? -27.111 25.760 43.583 1.00 61.66 98 ARG A O 1
ATOM 751 N N . ASN A 1 99 ? -26.115 26.332 41.664 1.00 54.56 99 ASN A N 1
ATOM 752 C CA . ASN A 1 99 ? -26.571 27.733 41.676 1.00 54.56 99 ASN A CA 1
ATOM 753 C C . ASN A 1 99 ? -28.108 27.916 41.663 1.00 54.56 99 ASN A C 1
ATOM 755 O O . ASN A 1 99 ? -28.592 29.023 41.871 1.00 54.56 99 ASN A O 1
ATOM 759 N N . ASN A 1 100 ? -28.892 26.848 41.456 1.00 49.66 100 ASN A N 1
ATOM 760 C CA . ASN A 1 100 ? -30.358 26.897 41.340 1.00 49.66 100 ASN A CA 1
ATOM 761 C C . ASN A 1 100 ? -31.136 26.639 42.652 1.00 49.66 100 ASN A C 1
ATOM 763 O O . ASN A 1 100 ? -32.344 26.398 42.610 1.00 49.66 100 ASN A O 1
ATOM 767 N N . GLY A 1 101 ? -30.485 26.676 43.821 1.00 45.84 101 GLY A N 1
ATOM 768 C CA . GLY A 1 101 ? -31.168 26.809 45.120 1.00 45.84 101 GLY A CA 1
ATOM 769 C C . GLY A 1 101 ? -32.038 25.630 45.591 1.00 45.84 101 GLY A C 1
ATOM 770 O O . GLY A 1 101 ? -32.764 25.776 46.571 1.00 45.84 101 GLY A O 1
ATOM 771 N N . ARG A 1 102 ? -31.987 24.459 44.937 1.00 50.50 102 ARG A N 1
ATOM 772 C CA . ARG A 1 102 ? -32.619 23.217 45.424 1.00 50.50 102 ARG A CA 1
ATOM 773 C C . ARG A 1 102 ? -31.556 22.274 45.987 1.00 50.50 102 ARG A C 1
ATOM 775 O O . ARG A 1 102 ? -30.665 21.851 45.253 1.00 50.50 102 ARG A O 1
ATOM 782 N N . GLU A 1 103 ? -31.666 21.932 47.271 1.00 52.88 103 GLU A N 1
ATOM 783 C CA . GLU A 1 103 ? -30.854 20.895 47.923 1.00 52.88 103 GLU A CA 1
ATOM 784 C C . GLU A 1 103 ? -31.086 19.545 47.220 1.00 52.88 103 GLU A C 1
ATOM 786 O O . GLU A 1 103 ? -32.161 18.953 47.318 1.00 52.88 103 GLU A O 1
ATOM 791 N N . LYS A 1 104 ? -30.087 19.083 46.458 1.00 55.84 104 LYS A N 1
ATOM 792 C CA . LYS A 1 104 ? -30.025 17.722 45.905 1.00 55.84 104 LYS A CA 1
ATOM 793 C C . LYS A 1 104 ? -29.224 16.813 46.830 1.00 55.84 104 LYS A C 1
ATOM 795 O O . LYS A 1 104 ? -28.216 17.250 47.395 1.00 55.84 104 LYS A O 1
ATOM 800 N N . CYS A 1 105 ? -29.654 15.556 46.921 1.00 57.66 105 CYS A N 1
ATOM 801 C CA . CYS A 1 105 ? -28.933 14.518 47.647 1.00 57.66 105 CYS A CA 1
ATOM 802 C C . CYS A 1 105 ? -27.592 14.172 47.009 1.00 57.66 105 CYS A C 1
ATOM 804 O O . CYS A 1 105 ? -27.438 14.302 45.798 1.00 57.66 105 CYS A O 1
ATOM 806 N N . LEU A 1 106 ? -26.652 13.692 47.834 1.00 57.59 106 LEU A N 1
ATOM 807 C CA . LEU A 1 106 ? -25.309 13.276 47.416 1.00 57.59 106 LEU A CA 1
ATOM 808 C C . LEU A 1 106 ? -25.352 12.245 46.272 1.00 57.59 106 LEU A C 1
ATOM 810 O O . LEU A 1 106 ? -24.592 12.346 45.321 1.00 57.59 106 LEU A O 1
ATOM 814 N N . GLU A 1 107 ? -26.314 11.320 46.322 1.00 58.69 107 GLU A N 1
ATOM 815 C CA . GLU A 1 107 ? -26.558 10.281 45.304 1.00 58.69 107 GLU A CA 1
ATOM 816 C C . GLU A 1 107 ? -27.075 10.822 43.958 1.00 58.69 107 GLU A C 1
ATOM 818 O O . GLU A 1 107 ? -27.144 10.092 42.975 1.00 58.69 107 GLU A O 1
ATOM 823 N N . GLN A 1 108 ? -27.476 12.095 43.907 1.00 65.25 108 GLN A N 1
ATOM 824 C CA . GLN A 1 108 ? -28.008 12.766 42.714 1.00 65.25 108 GLN A CA 1
ATOM 825 C C . GLN A 1 108 ? -27.037 13.809 42.149 1.00 65.25 108 GLN A C 1
ATOM 827 O O . GLN A 1 108 ? -27.410 14.584 41.260 1.00 65.25 108 GLN A O 1
ATOM 832 N N . ILE A 1 109 ? -25.829 13.886 42.710 1.00 75.12 109 ILE A N 1
ATOM 833 C CA . ILE A 1 109 ? -24.760 14.736 42.204 1.00 75.12 109 ILE A CA 1
ATOM 834 C C . ILE A 1 109 ? -24.121 14.006 41.021 1.00 75.12 109 ILE A C 1
ATOM 836 O O . ILE A 1 109 ? -23.845 12.815 41.091 1.00 75.12 109 ILE A O 1
ATOM 840 N N . ILE A 1 110 ? -23.958 14.744 39.926 1.00 84.50 110 ILE A N 1
ATOM 841 C CA . ILE A 1 110 ? -23.260 14.307 38.717 1.00 84.50 110 ILE A CA 1
ATOM 842 C C . ILE A 1 110 ? -22.084 15.257 38.534 1.00 84.50 110 ILE A C 1
ATOM 844 O O . ILE A 1 110 ? -22.284 16.464 38.388 1.00 84.50 110 ILE A O 1
ATOM 848 N N . GLN A 1 111 ? -20.877 14.726 38.563 1.00 86.38 111 GLN A N 1
ATOM 849 C CA . GLN A 1 111 ? -19.612 15.440 38.472 1.00 86.38 111 GLN A CA 1
ATOM 850 C C . GLN A 1 111 ? -18.842 15.104 37.201 1.00 86.38 111 GLN A C 1
ATOM 852 O O . GLN A 1 111 ? -17.959 15.874 36.827 1.00 86.38 111 GLN A O 1
ATOM 857 N N . ILE A 1 112 ? -19.169 13.992 36.537 1.00 92.00 112 ILE A N 1
ATOM 858 C CA . ILE A 1 112 ? -18.557 13.595 35.266 1.00 92.00 112 ILE A CA 1
ATOM 859 C C . ILE A 1 112 ? -19.549 13.607 34.107 1.00 92.00 112 ILE A C 1
ATOM 861 O O . ILE A 1 112 ? -20.741 13.335 34.272 1.00 92.00 112 ILE A O 1
ATOM 865 N N . GLN A 1 113 ? -19.033 13.865 32.910 1.00 93.50 113 GLN A N 1
ATOM 866 C CA . GLN A 1 113 ? -19.788 13.790 31.668 1.00 93.50 113 GLN A CA 1
ATOM 867 C C . GLN A 1 113 ? -18.867 13.361 30.509 1.00 93.50 113 GLN A C 1
ATOM 869 O O . GLN A 1 113 ? -17.811 13.969 30.344 1.00 93.50 113 GLN A O 1
ATOM 874 N N . PRO A 1 114 ? -19.233 12.374 29.669 1.00 97.25 114 PRO A N 1
ATOM 875 C CA . PRO A 1 114 ? -20.406 11.498 29.766 1.00 97.25 114 PRO A CA 1
ATOM 876 C C . PRO A 1 114 ? -20.280 10.460 30.897 1.00 97.25 114 PRO A C 1
ATOM 878 O O . PRO A 1 114 ? -19.212 10.299 31.479 1.00 97.25 114 PRO A O 1
ATOM 881 N N . GLN A 1 115 ? -21.365 9.736 31.192 1.00 95.88 115 GLN A N 1
ATOM 882 C CA . GLN A 1 115 ? -21.370 8.636 32.174 1.00 95.88 115 GLN A CA 1
ATOM 883 C C . GLN A 1 115 ? -21.253 7.263 31.509 1.00 95.88 115 GLN A C 1
ATOM 885 O O . GLN A 1 115 ? -20.773 6.315 32.125 1.00 95.88 115 GLN A O 1
ATOM 890 N N . ARG A 1 116 ? -21.697 7.134 30.252 1.00 98.12 116 ARG A N 1
ATOM 891 C CA . ARG A 1 116 ? -21.573 5.890 29.489 1.00 98.12 116 ARG A CA 1
ATOM 892 C C . ARG A 1 116 ? -21.371 6.162 28.009 1.00 98.12 116 ARG A C 1
ATOM 894 O O . ARG A 1 116 ? -22.068 6.999 27.432 1.00 98.12 116 ARG A O 1
ATOM 901 N N . LEU A 1 117 ? -20.463 5.425 27.387 1.00 98.38 117 LEU A N 1
ATOM 902 C CA . LEU A 1 117 ? -20.267 5.450 25.943 1.00 98.38 117 LEU A CA 1
ATOM 903 C C . LEU A 1 117 ? -19.858 4.078 25.402 1.00 98.38 117 LEU A C 1
ATOM 905 O O . LEU A 1 117 ? -19.328 3.237 26.126 1.00 98.38 117 LEU A O 1
ATOM 909 N N . THR A 1 118 ? -20.076 3.889 24.108 1.00 98.44 118 THR A N 1
ATOM 910 C CA . THR A 1 118 ? -19.629 2.734 23.342 1.00 98.44 118 THR A CA 1
ATOM 911 C C . THR A 1 118 ? -18.548 3.183 22.363 1.00 98.44 118 THR A C 1
ATOM 913 O O . THR A 1 118 ? -18.772 4.075 21.542 1.00 98.44 118 THR A O 1
ATOM 916 N N . LEU A 1 119 ? -17.377 2.559 22.442 1.00 97.94 119 LEU A N 1
ATOM 917 C CA . LEU A 1 119 ? -16.299 2.687 21.470 1.00 97.94 119 LEU A CA 1
ATOM 918 C C . LEU A 1 119 ? -16.317 1.476 20.550 1.00 97.94 119 LEU A C 1
ATOM 920 O O . LEU A 1 119 ? -16.357 0.345 21.016 1.00 97.94 119 LEU A O 1
ATOM 924 N N . THR A 1 120 ? -16.251 1.711 19.250 1.00 96.88 120 THR A N 1
ATOM 925 C CA . THR A 1 120 ? -15.992 0.672 18.256 1.00 96.88 120 THR A CA 1
ATOM 926 C C . THR A 1 120 ? -14.589 0.908 17.725 1.00 96.88 120 THR A C 1
ATOM 928 O O . THR A 1 120 ? -14.336 1.943 17.114 1.00 96.88 120 THR A O 1
ATOM 931 N N . LEU A 1 121 ? -13.665 -0.001 18.026 1.00 96.00 121 LEU A N 1
ATOM 932 C CA . LEU A 1 121 ? -12.243 0.146 17.739 1.00 96.00 121 LEU A CA 1
ATOM 933 C C . LEU A 1 121 ? -11.837 -0.723 16.557 1.00 96.00 121 LEU A C 1
ATOM 935 O O . LEU A 1 121 ? -12.197 -1.899 16.475 1.00 96.00 121 LEU A O 1
ATOM 939 N N . ARG A 1 122 ? -11.018 -0.147 15.684 1.00 95.19 122 ARG A N 1
ATOM 940 C CA . ARG A 1 122 ? -10.260 -0.876 14.677 1.00 95.19 122 ARG A CA 1
ATOM 941 C C . ARG A 1 122 ? -8.797 -0.942 15.103 1.00 95.19 122 ARG A C 1
ATOM 943 O O . ARG A 1 122 ? -8.287 -0.014 15.725 1.00 95.19 122 ARG A O 1
ATOM 950 N N . SER A 1 123 ? -8.138 -2.044 14.753 1.00 93.12 123 SER A N 1
ATOM 951 C CA . SER A 1 123 ? -6.712 -2.232 15.013 1.00 93.12 123 SER A CA 1
ATOM 952 C C . SER A 1 123 ? -5.883 -1.069 14.455 1.00 93.12 123 SER A C 1
ATOM 954 O O . SER A 1 123 ? -5.978 -0.749 13.269 1.00 93.12 123 SER A O 1
ATOM 956 N N . GLY A 1 124 ? -5.099 -0.423 15.315 1.00 90.88 124 GLY A N 1
ATOM 957 C CA . GLY A 1 124 ? -4.255 0.720 14.967 1.00 90.88 124 GLY A CA 1
ATOM 958 C C . GLY A 1 124 ? -4.987 2.054 14.770 1.00 90.88 124 GLY A C 1
ATOM 959 O O . GLY A 1 124 ? -4.313 3.048 14.529 1.00 90.88 124 GLY A O 1
ATOM 960 N N . GLU A 1 125 ? -6.320 2.107 14.901 1.00 94.94 125 GLU A N 1
ATOM 961 C CA . GLU A 1 125 ? -7.113 3.340 14.775 1.00 94.94 125 GLU A CA 1
ATOM 962 C C . GLU A 1 125 ? -7.608 3.815 16.160 1.00 94.94 125 GLU A C 1
ATOM 964 O O . GLU A 1 125 ? -8.581 3.263 16.696 1.00 94.94 125 GLU A O 1
ATOM 969 N N . PRO A 1 126 ? -6.994 4.846 16.769 1.00 95.81 126 PRO A N 1
ATOM 970 C CA . PRO A 1 126 ? -7.433 5.364 18.060 1.00 95.81 126 PRO A CA 1
ATOM 971 C C . PRO A 1 126 ? -8.782 6.088 17.957 1.00 95.81 126 PRO A C 1
ATOM 973 O O . PRO A 1 126 ? -9.003 6.909 17.069 1.00 95.81 126 PRO A O 1
ATOM 976 N N . GLN A 1 127 ? -9.667 5.854 18.927 1.00 97.69 127 GLN A N 1
ATOM 977 C CA . GLN A 1 127 ? -10.910 6.607 19.099 1.00 97.69 127 GLN A CA 1
ATOM 978 C C . GLN A 1 127 ? -10.802 7.526 20.312 1.00 97.69 127 GLN A C 1
ATOM 980 O O . GLN A 1 127 ? -10.446 7.082 21.405 1.00 97.69 127 GLN A O 1
ATOM 985 N N . ALA A 1 128 ? -11.116 8.807 20.120 1.00 97.19 128 ALA A N 1
ATOM 986 C CA . ALA A 1 128 ? -10.975 9.828 21.150 1.00 97.19 128 ALA A CA 1
ATOM 987 C C . ALA A 1 128 ? -12.327 10.387 21.598 1.00 97.19 128 ALA A C 1
ATOM 989 O O . ALA A 1 128 ? -13.195 10.680 20.777 1.00 97.19 128 ALA A O 1
ATOM 990 N N . PHE A 1 129 ? -12.486 10.591 22.903 1.00 97.56 129 PHE A N 1
ATOM 991 C CA . PHE A 1 129 ? -13.635 11.281 23.485 1.00 97.56 129 PHE A CA 1
ATOM 992 C C . PHE A 1 129 ? -13.185 12.260 24.571 1.00 97.56 129 PHE A C 1
ATOM 994 O O . PHE A 1 129 ? -12.083 12.159 25.114 1.00 97.56 129 PHE A O 1
ATOM 1001 N N . GLN A 1 130 ? -14.045 13.228 24.879 1.00 97.12 130 GLN A N 1
ATOM 1002 C CA . GLN A 1 130 ? -13.798 14.204 25.932 1.00 97.12 130 GLN A CA 1
ATOM 1003 C C . GLN A 1 130 ? -14.572 13.814 27.190 1.00 97.12 130 GLN A C 1
ATOM 1005 O O . GLN A 1 130 ? -15.797 13.705 27.154 1.00 97.12 130 GLN A O 1
ATOM 1010 N N . LEU A 1 131 ? -13.851 13.634 28.294 1.00 96.44 131 LEU A N 1
ATOM 1011 C CA . LEU A 1 131 ? -14.418 13.530 29.631 1.00 96.44 131 LEU A CA 1
ATOM 1012 C C . LEU A 1 131 ? -14.343 14.900 30.301 1.00 96.44 131 LEU A C 1
ATOM 1014 O O . LEU A 1 131 ? -13.272 15.493 30.414 1.00 96.44 131 LEU A O 1
ATOM 1018 N N . ASN A 1 132 ? -15.481 15.390 30.752 1.00 94.31 132 ASN A N 1
ATOM 1019 C CA . ASN A 1 132 ? -15.608 16.589 31.551 1.00 94.31 132 ASN A CA 1
ATOM 1020 C C . ASN A 1 132 ? -15.730 16.206 33.027 1.00 94.31 132 ASN A C 1
ATOM 1022 O O . ASN A 1 132 ? -16.469 15.278 33.361 1.00 94.31 132 ASN A O 1
ATOM 1026 N N . PHE A 1 133 ? -15.015 16.921 33.890 1.00 91.94 133 PHE A N 1
ATOM 1027 C CA . PHE A 1 133 ? -15.118 16.795 35.335 1.00 91.94 133 PHE A CA 1
ATOM 1028 C C . PHE A 1 133 ? -15.346 18.166 35.968 1.00 91.94 133 PHE A C 1
ATOM 1030 O O . PHE A 1 133 ? -14.617 19.123 35.706 1.00 91.94 133 PHE A O 1
ATOM 1037 N N . THR A 1 134 ? -16.320 18.241 36.870 1.00 87.50 134 THR A N 1
ATOM 1038 C CA . THR A 1 134 ? -16.559 19.411 37.715 1.00 87.50 134 THR A CA 1
ATOM 1039 C C . THR A 1 134 ? -16.620 18.988 39.174 1.00 87.50 134 THR A C 1
ATOM 1041 O O . THR A 1 134 ? -17.351 18.071 39.560 1.00 87.50 134 THR A O 1
ATOM 1044 N N . ARG A 1 135 ? -15.864 19.680 40.028 1.00 79.94 135 ARG A N 1
ATOM 1045 C CA . ARG A 1 135 ? -15.924 19.441 41.472 1.00 79.94 135 ARG A CA 1
ATOM 1046 C C . ARG A 1 135 ? -17.231 20.005 42.032 1.00 79.94 135 ARG A C 1
ATOM 1048 O O . ARG A 1 135 ? -17.431 21.219 42.010 1.00 79.94 135 ARG A O 1
ATOM 1055 N N . ALA A 1 136 ? -18.094 19.134 42.553 1.00 70.31 136 ALA A N 1
ATOM 1056 C CA . ALA A 1 136 ? -19.306 19.550 43.240 1.00 70.31 136 ALA A CA 1
ATOM 1057 C C . ALA A 1 136 ? -18.970 20.263 44.554 1.00 70.31 136 ALA A C 1
ATOM 1059 O O . ALA A 1 136 ? -17.982 19.962 45.223 1.00 70.31 136 ALA A O 1
ATOM 1060 N N . GLU A 1 137 ? -19.813 21.224 44.911 1.00 60.78 137 GLU A N 1
ATOM 1061 C CA . GLU A 1 137 ? -19.740 21.929 46.184 1.00 60.78 137 GLU A CA 1
ATOM 1062 C C . GLU A 1 137 ? -20.088 20.953 47.310 1.00 60.78 137 GLU A C 1
ATOM 1064 O O . GLU A 1 137 ? -21.119 20.282 47.248 1.00 60.78 137 GLU A O 1
ATOM 1069 N N . GLU A 1 138 ? -19.212 20.825 48.302 1.00 52.72 138 GLU A N 1
ATOM 1070 C CA . GLU A 1 138 ? -19.380 19.910 49.433 1.00 52.72 138 GLU A CA 1
ATOM 1071 C C . GLU A 1 138 ? -20.646 20.283 50.230 1.00 52.72 138 GLU A C 1
ATOM 1073 O O . GLU A 1 138 ? -21.029 21.453 50.307 1.00 52.72 138 GLU A O 1
ATOM 1078 N N . TYR A 1 139 ? -21.343 19.312 50.829 1.00 44.38 139 TYR A N 1
ATOM 1079 C CA . TYR A 1 139 ? -22.333 19.639 51.860 1.00 44.38 139 TYR A CA 1
ATOM 1080 C C . TYR A 1 139 ? -21.558 20.187 53.063 1.00 44.38 139 TYR A C 1
ATOM 1082 O O . TYR A 1 139 ? -20.957 19.429 53.822 1.00 44.38 139 TYR A O 1
ATOM 1090 N N . SER A 1 140 ? -21.484 21.513 53.191 1.00 37.56 140 SER A N 1
ATOM 1091 C CA . SER A 1 140 ? -20.669 22.155 54.213 1.00 37.56 140 SER A CA 1
ATOM 1092 C C . SER A 1 140 ? -21.114 21.699 55.605 1.00 37.56 140 SER A C 1
ATOM 1094 O O . SER A 1 140 ? -22.261 21.906 56.011 1.00 37.56 140 SER A O 1
ATOM 1096 N N . GLN A 1 141 ? -20.173 21.134 56.368 1.00 38.22 141 GLN A N 1
ATOM 1097 C CA . GLN A 1 141 ? -20.315 20.749 57.782 1.00 38.22 141 GLN A CA 1
ATOM 1098 C C . GLN A 1 141 ? -20.926 21.859 58.670 1.00 38.22 141 GLN A C 1
ATOM 1100 O O . GLN A 1 141 ? -21.419 21.585 59.764 1.00 38.22 141 GLN A O 1
ATOM 1105 N N . SER A 1 142 ? -20.940 23.112 58.201 1.00 35.69 142 SER A N 1
ATOM 1106 C CA . SER A 1 142 ? -21.515 24.267 58.894 1.00 35.69 142 SER A CA 1
ATOM 1107 C C . SER A 1 142 ? -23.014 24.154 59.199 1.00 35.69 142 SER A C 1
ATOM 1109 O O . SER A 1 142 ? -23.442 24.716 60.204 1.00 35.69 142 SER A O 1
ATOM 1111 N N . LYS A 1 143 ? -23.805 23.415 58.406 1.00 36.59 143 LYS A N 1
ATOM 1112 C CA . LYS A 1 143 ? -25.251 23.234 58.658 1.00 36.59 143 LYS A CA 1
ATOM 1113 C C . LYS A 1 143 ? -25.556 22.090 59.632 1.00 36.59 143 LYS A C 1
ATOM 1115 O O . LYS A 1 143 ? -26.506 22.171 60.398 1.00 36.59 143 LYS A O 1
ATOM 1120 N N . LEU A 1 144 ? -24.712 21.054 59.671 1.00 39.84 144 LEU A N 1
ATOM 1121 C CA . LEU A 1 144 ? -24.877 19.952 60.628 1.00 39.84 144 LEU A CA 1
ATOM 1122 C C . LEU A 1 144 ? -24.573 20.416 62.065 1.00 39.84 144 LEU A C 1
ATOM 1124 O O . LEU A 1 144 ? -25.257 20.025 63.007 1.00 39.84 144 LEU A O 1
ATOM 1128 N N . ASN A 1 145 ? -23.595 21.314 62.228 1.00 35.56 145 ASN A N 1
ATOM 1129 C CA . ASN A 1 145 ? -23.252 21.885 63.533 1.00 35.56 145 ASN A CA 1
ATOM 1130 C C . ASN A 1 145 ? -24.264 22.931 64.036 1.00 35.56 145 ASN A C 1
ATOM 1132 O O . ASN A 1 145 ? -24.337 23.150 65.246 1.00 35.56 145 ASN A O 1
ATOM 1136 N N . SER A 1 146 ? -25.057 23.568 63.159 1.00 38.56 146 SER A N 1
ATOM 1137 C CA . SER A 1 146 ? -26.088 24.521 63.601 1.00 38.56 146 SER A CA 1
ATOM 1138 C C . SER A 1 146 ? -27.331 23.830 64.157 1.00 38.56 146 SER A C 1
ATOM 1140 O O . SER A 1 146 ? -27.904 24.320 65.129 1.00 38.56 146 SER A O 1
ATOM 1142 N N . ASP A 1 147 ? -27.704 22.675 63.600 1.00 37.69 147 ASP A N 1
ATOM 1143 C CA . ASP A 1 147 ? -28.918 21.953 64.004 1.00 37.69 147 ASP A CA 1
ATOM 1144 C C . ASP A 1 147 ? -28.707 21.102 65.266 1.00 37.69 147 ASP A C 1
ATOM 1146 O O . ASP A 1 147 ? -29.628 20.923 66.060 1.00 37.69 147 ASP A O 1
ATOM 1150 N N . VAL A 1 148 ? -27.475 20.649 65.530 1.00 40.38 148 VAL A N 1
ATOM 1151 C CA . VAL A 1 148 ? -27.131 19.913 66.764 1.00 40.38 148 VAL A CA 1
ATOM 1152 C C . VAL A 1 148 ? -27.006 20.845 67.979 1.00 40.38 148 VAL A C 1
ATOM 1154 O O . VAL A 1 148 ? -27.184 20.412 69.117 1.00 40.38 148 VAL A O 1
ATOM 1157 N N . SER A 1 149 ? -26.754 22.141 67.772 1.00 37.91 149 SER A N 1
ATOM 1158 C CA . SER A 1 149 ? -26.521 23.083 68.874 1.00 37.91 149 SER A CA 1
ATOM 1159 C C . SER A 1 149 ? -27.799 23.656 69.505 1.00 37.91 149 SER A C 1
ATOM 1161 O O . SER A 1 149 ? -27.704 24.260 70.574 1.00 37.91 149 SER A O 1
ATOM 1163 N N . GLN A 1 150 ? -28.978 23.513 68.884 1.00 42.75 150 GLN A N 1
ATOM 1164 C CA . GLN A 1 150 ? -30.205 24.185 69.356 1.00 42.75 150 GLN A CA 1
ATOM 1165 C C . GLN A 1 150 ? -31.174 23.303 70.155 1.00 42.75 150 GLN A C 1
ATOM 1167 O O . GLN A 1 150 ? -32.138 23.819 70.717 1.00 42.75 150 GLN A O 1
ATOM 1172 N N . THR A 1 151 ? -30.913 22.002 70.300 1.00 42.09 151 THR A N 1
ATOM 1173 C CA . THR A 1 151 ? -31.773 21.110 71.093 1.00 42.09 151 THR A CA 1
ATOM 1174 C C . THR A 1 151 ? -30.966 20.267 72.067 1.00 42.09 151 THR A C 1
ATOM 1176 O O . THR A 1 151 ? -30.706 19.089 71.833 1.00 42.09 151 THR A O 1
ATOM 1179 N N . ALA A 1 152 ? -30.605 20.861 73.202 1.00 32.97 152 ALA A N 1
ATOM 1180 C CA . ALA A 1 152 ? -30.245 20.093 74.386 1.00 32.97 152 ALA A CA 1
ATOM 1181 C C . ALA A 1 152 ? -30.646 20.843 75.664 1.00 32.97 152 ALA A C 1
ATOM 1183 O O . ALA A 1 152 ? -29.978 21.797 76.061 1.00 32.97 152 ALA A O 1
ATOM 1184 N N . PRO A 1 153 ? -31.668 20.347 76.380 1.00 37.59 153 PRO A N 1
ATOM 1185 C CA . PRO A 1 153 ? -31.585 20.313 77.825 1.00 37.59 153 PRO A CA 1
ATOM 1186 C C . PRO A 1 153 ? -31.647 18.868 78.338 1.00 37.59 153 PRO A C 1
ATOM 1188 O O . PRO A 1 153 ? -32.523 18.088 77.986 1.00 37.59 153 PRO A O 1
ATOM 1191 N N . SER A 1 154 ? -30.689 18.573 79.218 1.00 34.91 154 SER A N 1
ATOM 1192 C CA . SER A 1 154 ? -30.667 17.520 80.243 1.00 34.91 154 SER A CA 1
ATOM 1193 C C . SER A 1 154 ? -30.886 16.051 79.839 1.00 34.91 154 SER A C 1
ATOM 1195 O O . SER A 1 154 ? -31.973 15.610 79.485 1.00 34.91 154 SER A O 1
ATOM 1197 N N . TYR A 1 155 ? -29.833 15.267 80.080 1.00 42.81 155 TYR A N 1
ATOM 1198 C CA . TYR A 1 155 ? -29.816 13.817 80.294 1.00 42.81 155 TYR A CA 1
ATOM 1199 C C . TYR A 1 155 ? -31.070 13.255 81.006 1.00 42.81 155 TYR A C 1
ATOM 1201 O O . TYR A 1 155 ? -31.251 13.510 82.197 1.00 42.81 155 TYR A O 1
ATOM 1209 N N . ARG A 1 156 ? -31.846 12.387 80.331 1.00 34.47 156 ARG A N 1
ATOM 1210 C CA . ARG A 1 156 ? -32.280 11.047 80.811 1.00 34.47 156 ARG A CA 1
ATOM 1211 C C . ARG A 1 156 ? -33.241 10.362 79.822 1.00 34.47 156 ARG A C 1
ATOM 1213 O O . ARG A 1 156 ? -34.182 10.976 79.345 1.00 34.47 156 ARG A O 1
ATOM 1220 N N . SER A 1 157 ? -33.014 9.061 79.618 1.00 33.00 157 SER A N 1
ATOM 1221 C CA . SER A 1 157 ? -33.815 8.088 78.848 1.00 33.00 157 SER A CA 1
ATOM 1222 C C . SER A 1 157 ? -33.854 8.253 77.324 1.00 33.00 157 SER A C 1
ATOM 1224 O O . SER A 1 157 ? -34.834 8.693 76.732 1.00 33.00 157 SER A O 1
ATOM 1226 N N . TYR A 1 158 ? -32.790 7.771 76.681 1.00 42.94 158 TYR A N 1
ATOM 1227 C CA . TYR A 1 158 ? -32.827 7.300 75.297 1.00 42.94 158 TYR A CA 1
ATOM 1228 C C . TYR A 1 158 ? -33.609 5.983 75.254 1.00 42.94 158 TYR A C 1
ATOM 1230 O O . TYR A 1 158 ? -33.118 5.005 75.808 1.00 42.94 158 TYR A O 1
ATOM 1238 N N . LEU A 1 159 ? -34.806 5.981 74.657 1.00 41.94 159 LEU A N 1
ATOM 1239 C CA . LEU A 1 159 ? -35.349 4.887 73.824 1.00 41.94 159 LEU A CA 1
ATOM 1240 C C . LEU A 1 159 ? -36.768 5.178 73.279 1.00 41.94 159 LEU A C 1
ATOM 1242 O O . LEU A 1 159 ? -37.145 4.550 72.300 1.00 41.94 159 LEU A O 1
ATOM 1246 N N . ASP A 1 160 ? -37.495 6.190 73.776 1.00 35.41 160 ASP A N 1
ATOM 1247 C CA . ASP A 1 160 ? -38.877 6.477 73.317 1.00 35.41 160 ASP A CA 1
ATOM 1248 C C . ASP A 1 160 ? -39.046 7.707 72.395 1.00 35.41 160 ASP A C 1
ATOM 1250 O O . ASP A 1 160 ? -40.162 8.050 72.010 1.00 35.41 160 ASP A O 1
ATOM 1254 N N . LEU A 1 161 ? -37.964 8.373 71.973 1.00 39.28 161 LEU A N 1
ATOM 1255 C CA . LEU A 1 161 ? -38.037 9.578 71.117 1.00 39.28 161 LEU A CA 1
ATOM 1256 C C . LEU A 1 161 ? -37.733 9.343 69.628 1.00 39.28 161 LEU A C 1
ATOM 1258 O O . LEU A 1 161 ? -37.770 10.284 68.840 1.00 39.28 161 LEU A O 1
ATOM 1262 N N . ILE A 1 162 ? -37.491 8.098 69.211 1.00 46.00 162 ILE A N 1
ATOM 1263 C CA . ILE A 1 162 ? -37.166 7.774 67.808 1.00 46.00 162 ILE A CA 1
ATOM 1264 C C . ILE A 1 162 ? -38.418 7.801 66.902 1.00 46.00 162 ILE A C 1
ATOM 1266 O O . ILE A 1 162 ? -38.297 7.901 65.685 1.00 46.00 162 ILE A O 1
ATOM 1270 N N . TYR A 1 163 ? -39.634 7.790 67.465 1.00 38.03 163 TYR A N 1
ATOM 1271 C CA . TYR A 1 163 ? -40.861 7.584 66.682 1.00 38.03 163 TYR A CA 1
ATOM 1272 C C . TYR A 1 163 ? -41.680 8.839 66.318 1.00 38.03 163 TYR A C 1
ATOM 1274 O O . TYR A 1 163 ? -42.683 8.705 65.621 1.00 38.03 163 TYR A O 1
ATOM 1282 N N . LEU A 1 164 ? -41.292 10.057 66.731 1.00 36.25 164 LEU A N 1
ATOM 1283 C CA . LEU A 1 164 ? -42.156 11.250 66.577 1.00 36.25 164 LEU A CA 1
ATOM 1284 C C . LEU A 1 164 ? -41.550 12.479 65.873 1.00 36.25 164 LEU A C 1
ATOM 1286 O O . LEU A 1 164 ? -42.181 13.532 65.858 1.00 36.25 164 LEU A O 1
ATOM 1290 N N . THR A 1 165 ? -40.401 12.374 65.200 1.00 38.59 165 THR A N 1
ATOM 1291 C CA . THR A 1 165 ? -39.849 13.490 64.388 1.00 38.59 165 THR A CA 1
ATOM 1292 C C . THR A 1 165 ? -39.820 13.225 62.877 1.00 38.59 165 THR A C 1
ATOM 1294 O O . THR A 1 165 ? -39.212 13.979 62.113 1.00 38.59 165 THR A O 1
ATOM 1297 N N . THR A 1 166 ? -40.593 12.241 62.403 1.00 41.25 166 THR A N 1
ATOM 1298 C CA . THR A 1 166 ? -40.790 11.862 60.984 1.00 41.25 166 THR A CA 1
ATOM 1299 C C . THR A 1 166 ? -41.436 12.937 60.088 1.00 41.25 166 THR A C 1
ATOM 1301 O O . THR A 1 166 ? -41.821 12.656 58.953 1.00 41.25 166 THR A O 1
ATOM 1304 N N . HIS A 1 167 ? -41.539 14.189 60.538 1.00 38.94 167 HIS A N 1
ATOM 1305 C CA . HIS A 1 167 ? -42.026 15.315 59.730 1.00 38.94 167 HIS A CA 1
ATOM 1306 C C . HIS A 1 167 ? -41.006 16.427 59.473 1.00 38.94 167 HIS A C 1
ATOM 1308 O O . HIS A 1 167 ? -41.283 17.291 58.646 1.00 38.94 167 HIS A O 1
ATOM 1314 N N . VAL A 1 168 ? -39.812 16.381 60.076 1.00 37.38 168 VAL A N 1
ATOM 1315 C CA . VAL A 1 168 ? -38.759 17.388 59.817 1.00 37.38 168 VAL A CA 1
ATOM 1316 C C . VAL A 1 168 ? -37.635 16.839 58.924 1.00 37.38 168 VAL A C 1
ATOM 1318 O O . VAL A 1 168 ? -37.008 17.584 58.180 1.00 37.38 168 VAL A O 1
ATOM 1321 N N . PHE A 1 169 ? -37.449 15.519 58.870 1.00 38.72 169 PHE A N 1
ATOM 1322 C CA . PHE A 1 169 ? -36.366 14.863 58.119 1.00 38.72 169 PHE A CA 1
ATOM 1323 C C . PHE A 1 169 ? -36.714 14.514 56.662 1.00 38.72 169 PHE A C 1
ATOM 1325 O O . PHE A 1 169 ? -36.227 13.530 56.118 1.00 38.72 169 PHE A O 1
ATOM 1332 N N . ARG A 1 170 ? -37.548 15.310 55.982 1.00 34.97 170 ARG A N 1
ATOM 1333 C CA . ARG A 1 170 ? -37.841 15.075 54.551 1.00 34.97 170 ARG A CA 1
ATOM 1334 C C . ARG A 1 170 ? -36.741 15.586 53.604 1.00 34.97 170 ARG A C 1
ATOM 1336 O O . ARG A 1 170 ? -36.857 15.393 52.399 1.00 34.97 170 ARG A O 1
ATOM 1343 N N . HIS A 1 171 ? -35.697 16.217 54.150 1.00 39.44 171 HIS A N 1
ATOM 1344 C CA . HIS A 1 171 ? -34.609 16.867 53.406 1.00 39.44 171 HIS A CA 1
ATOM 1345 C C . HIS A 1 171 ? -33.199 16.354 53.732 1.00 39.44 171 HIS A C 1
ATOM 1347 O O . HIS A 1 171 ? -32.231 16.868 53.181 1.00 39.44 171 HIS A O 1
ATOM 1353 N N . LEU A 1 172 ? -33.053 15.339 54.586 1.00 42.16 172 LEU A N 1
ATOM 1354 C CA . LEU A 1 172 ? -31.739 14.798 54.934 1.00 42.16 172 LEU A CA 1
ATOM 1355 C C . LEU A 1 172 ? -31.560 13.430 54.286 1.00 42.16 172 LEU A C 1
ATOM 1357 O O . LEU A 1 172 ? -32.202 12.451 54.655 1.00 42.16 172 LEU A O 1
ATOM 1361 N N . CYS A 1 173 ? -30.690 13.406 53.285 1.00 49.69 173 CYS A N 1
ATOM 1362 C CA . CYS A 1 173 ? -30.124 12.190 52.717 1.00 49.69 173 CYS A CA 1
ATOM 1363 C C . CYS A 1 173 ? -29.338 11.470 53.827 1.00 49.69 173 CYS A C 1
ATOM 1365 O O . CYS A 1 173 ? -28.760 12.128 54.692 1.00 49.69 173 CYS A O 1
ATOM 1367 N N . ASP A 1 174 ? -29.363 10.140 53.824 1.00 44.38 174 ASP A N 1
ATOM 1368 C CA . ASP A 1 174 ? -28.961 9.269 54.935 1.00 44.38 174 ASP A CA 1
ATOM 1369 C C . ASP A 1 174 ? -27.740 9.750 55.771 1.00 44.38 174 ASP A C 1
ATOM 1371 O O . ASP A 1 174 ? -26.622 9.878 55.250 1.00 44.38 174 ASP A O 1
ATOM 1375 N N . PRO A 1 175 ? -27.886 9.968 57.097 1.00 48.06 175 PRO A N 1
ATOM 1376 C CA . PRO A 1 175 ? -26.807 10.496 57.939 1.00 48.06 175 PRO A CA 1
ATOM 1377 C C . PRO A 1 175 ? -25.678 9.483 58.184 1.00 48.06 175 PRO A C 1
ATOM 1379 O O . PRO A 1 175 ? -24.551 9.873 58.487 1.00 48.06 175 PRO A O 1
ATOM 1382 N N . VAL A 1 176 ? -25.944 8.182 58.022 1.00 42.31 176 VAL A N 1
ATOM 1383 C CA . VAL A 1 176 ? -24.972 7.112 58.313 1.00 42.31 176 VAL A CA 1
ATOM 1384 C C . VAL A 1 176 ? -23.979 6.912 57.160 1.00 42.31 176 VAL A C 1
ATOM 1386 O O . VAL A 1 176 ? -22.819 6.581 57.398 1.00 42.31 176 VAL A O 1
ATOM 1389 N N . SER A 1 177 ? -24.385 7.2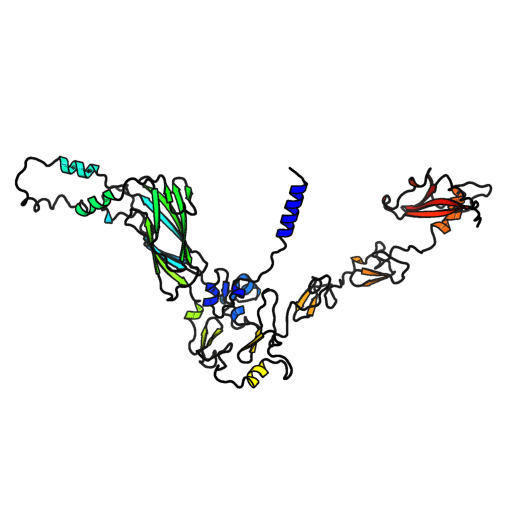02 55.918 1.00 40.44 177 SER A N 1
ATOM 1390 C CA . SER A 1 177 ? -23.502 7.131 54.741 1.00 40.44 177 SER A CA 1
ATOM 1391 C C . SER A 1 177 ? -22.622 8.380 54.571 1.00 40.44 177 SER A C 1
ATOM 1393 O O . SER A 1 177 ? -21.636 8.359 53.836 1.00 40.44 177 SER A O 1
ATOM 1395 N N . SER A 1 178 ? -22.951 9.467 55.276 1.00 43.72 178 SER A N 1
ATOM 1396 C CA . SER A 1 178 ? -22.317 10.780 55.116 1.00 43.72 178 SER A CA 1
ATOM 1397 C C . SER A 1 178 ? -20.963 10.902 55.836 1.00 43.72 178 SER A C 1
ATOM 1399 O O . SER A 1 178 ? -20.089 11.633 55.384 1.00 43.72 178 SER A O 1
ATOM 1401 N N . VAL A 1 179 ? -20.738 10.166 56.932 1.00 40.62 179 VAL A N 1
ATOM 1402 C CA . VAL A 1 179 ? -19.501 10.275 57.739 1.00 40.62 179 VAL A CA 1
ATOM 1403 C C . VAL A 1 179 ? -18.320 9.521 57.107 1.00 40.62 179 VAL A C 1
ATOM 1405 O O . VAL A 1 179 ? -17.181 9.978 57.194 1.00 40.62 179 VAL A O 1
ATOM 1408 N N . LEU A 1 180 ? -18.578 8.406 56.412 1.00 38.69 180 LEU A N 1
ATOM 1409 C CA . LEU A 1 180 ? -17.540 7.639 55.707 1.00 38.69 180 LEU A CA 1
ATOM 1410 C C . LEU A 1 180 ? -17.066 8.346 54.421 1.00 38.69 180 LEU A C 1
ATOM 1412 O O . LEU A 1 180 ? -15.910 8.202 54.032 1.00 38.69 180 LEU A O 1
ATOM 1416 N N . PHE A 1 181 ? -17.932 9.160 53.807 1.00 42.81 181 PHE A N 1
ATOM 1417 C CA . PHE A 1 181 ? -17.628 9.960 52.614 1.00 42.81 181 PHE A CA 1
ATOM 1418 C C . PHE A 1 181 ? -16.584 11.064 52.889 1.00 42.81 181 PHE A C 1
ATOM 1420 O O . PHE A 1 181 ? -15.748 11.364 52.041 1.00 42.81 181 PHE A O 1
ATOM 1427 N N . ILE A 1 182 ? -16.578 11.625 54.104 1.00 41.91 182 ILE A N 1
ATOM 1428 C CA . ILE A 1 182 ? -15.785 12.813 54.470 1.00 41.91 182 ILE A CA 1
ATOM 1429 C C . ILE A 1 182 ? -14.317 12.480 54.800 1.00 41.91 182 ILE A C 1
ATOM 1431 O O . ILE A 1 182 ? -13.430 13.301 54.582 1.00 41.91 182 ILE A O 1
ATOM 1435 N N . LEU A 1 183 ? -14.014 11.273 55.292 1.00 37.66 183 LEU A N 1
ATOM 1436 C CA . LEU A 1 183 ? -12.646 10.926 55.718 1.00 37.66 183 LEU A CA 1
ATOM 1437 C C . LEU A 1 183 ? -11.710 10.525 54.560 1.00 37.66 183 LEU A C 1
ATOM 1439 O O . LEU A 1 183 ? -10.501 10.438 54.767 1.00 37.66 183 LEU A O 1
ATOM 1443 N N . GLY A 1 184 ? -12.243 10.311 53.351 1.00 45.56 184 GLY A N 1
ATOM 1444 C CA . GLY A 1 184 ? -11.467 9.973 52.148 1.00 45.56 184 GLY A CA 1
ATOM 1445 C C . GLY A 1 184 ? -11.202 11.145 51.194 1.00 45.56 184 GLY A C 1
ATOM 1446 O O . GLY A 1 184 ? -10.278 11.070 50.389 1.00 45.56 184 GLY A O 1
ATOM 1447 N N . GLN A 1 185 ? -11.964 12.240 51.295 1.00 51.25 185 GLN A N 1
ATOM 1448 C CA . GLN A 1 185 ? -11.857 13.416 50.414 1.00 51.25 185 GLN A CA 1
ATOM 1449 C C . GLN A 1 185 ? -10.981 14.523 51.010 1.00 51.25 185 GLN A C 1
ATOM 1451 O O . GLN A 1 185 ? -11.219 15.718 50.839 1.00 51.25 185 GLN A O 1
ATOM 1456 N N . SER A 1 186 ? -9.933 14.124 51.726 1.00 42.22 186 SER A N 1
ATOM 1457 C CA . SER A 1 186 ? -8.986 15.066 52.305 1.00 42.22 186 SER A CA 1
ATOM 1458 C C . SER A 1 186 ? -8.205 15.797 51.196 1.00 42.22 186 SER A C 1
ATOM 1460 O O . SER A 1 186 ? -7.330 15.228 50.550 1.00 42.22 186 SER A O 1
ATOM 1462 N N . LEU A 1 187 ? -8.503 17.087 51.013 1.00 51.16 187 LEU A N 1
ATOM 1463 C CA . LEU A 1 187 ? -7.539 18.149 50.677 1.00 51.16 187 LEU A CA 1
ATOM 1464 C C . LEU A 1 187 ? -6.814 18.155 49.317 1.00 51.16 187 LEU A C 1
ATOM 1466 O O . LEU A 1 187 ? -5.924 18.989 49.151 1.00 51.16 187 LEU A O 1
ATOM 1470 N N . SER A 1 188 ? -7.133 17.332 48.316 1.00 56.00 188 SER A N 1
ATOM 1471 C CA . SER A 1 188 ? -6.400 17.466 47.047 1.00 56.00 188 SER A CA 1
ATOM 1472 C C . SER A 1 188 ? -6.967 18.630 46.212 1.00 56.00 188 SER A C 1
ATOM 1474 O O . SER A 1 188 ? -8.132 18.648 45.816 1.00 56.00 188 SER A O 1
ATOM 1476 N N . SER A 1 189 ? -6.151 19.638 45.901 1.00 73.25 189 SER A N 1
ATOM 1477 C CA . SER A 1 189 ?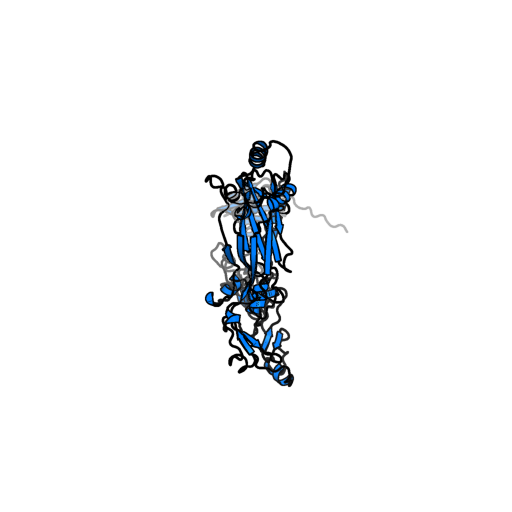 -6.420 20.632 44.845 1.00 73.25 189 SER A CA 1
ATOM 1478 C C . SER A 1 189 ? -6.240 20.018 43.451 1.00 73.25 189 SER A C 1
ATOM 1480 O O . SER A 1 189 ? -5.974 20.718 42.478 1.00 73.25 189 SER A O 1
ATOM 1482 N N . GLU A 1 190 ? -6.316 18.693 43.349 1.00 84.25 190 GLU A N 1
ATOM 1483 C CA . GLU A 1 190 ? -5.879 17.932 42.196 1.00 84.25 190 GLU A CA 1
ATOM 1484 C C . GLU A 1 190 ? -6.949 16.924 41.787 1.00 84.25 190 GLU A C 1
ATOM 1486 O O . GLU A 1 190 ? -7.670 16.371 42.614 1.00 84.25 190 GLU A O 1
ATOM 1491 N N . VAL A 1 191 ? -7.050 16.678 40.489 1.00 88.69 191 VAL A N 1
ATOM 1492 C CA . VAL A 1 191 ? -7.905 15.644 39.910 1.00 88.69 191 VAL A CA 1
ATOM 1493 C C . VAL A 1 191 ? -6.995 14.741 39.104 1.00 88.69 191 VAL A C 1
ATOM 1495 O O . VAL A 1 191 ? -6.292 15.221 38.215 1.00 88.69 191 VAL A O 1
ATOM 1498 N N . ILE A 1 192 ? -6.984 13.453 39.440 1.00 91.56 192 ILE A N 1
ATOM 1499 C CA . ILE A 1 192 ? -6.193 12.429 38.756 1.00 91.56 192 ILE A CA 1
ATOM 1500 C C . ILE A 1 192 ? -7.153 11.342 38.289 1.00 91.56 192 ILE A C 1
ATOM 1502 O O . ILE A 1 192 ? -7.915 10.814 39.098 1.00 91.56 192 ILE A O 1
ATOM 1506 N N . LEU A 1 193 ? -7.122 11.016 36.999 1.00 94.25 193 LEU A N 1
ATOM 1507 C CA . LEU A 1 193 ? -7.897 9.908 36.447 1.00 94.25 193 LEU A CA 1
ATOM 1508 C C . LEU A 1 193 ? -7.166 8.576 36.621 1.00 94.25 193 LEU A C 1
ATOM 1510 O O . LEU A 1 193 ? -5.976 8.455 36.319 1.00 94.25 193 LEU A O 1
ATOM 1514 N N . GLU A 1 194 ? -7.918 7.560 37.028 1.00 93.69 194 GLU A N 1
ATOM 1515 C CA . GLU A 1 194 ? -7.498 6.165 37.034 1.00 93.69 194 GLU A CA 1
ATOM 1516 C C . GLU A 1 194 ? -8.442 5.309 36.188 1.00 93.69 194 GLU A C 1
ATOM 1518 O O . GLU A 1 194 ? -9.633 5.593 36.058 1.00 93.69 194 GLU A O 1
ATOM 1523 N N . ASN A 1 195 ? -7.896 4.246 35.604 1.00 94.88 195 ASN A N 1
ATOM 1524 C CA . ASN A 1 195 ? -8.660 3.250 34.868 1.00 94.88 195 ASN A CA 1
ATOM 1525 C C . ASN A 1 195 ? -8.515 1.882 35.528 1.00 94.88 195 ASN A C 1
ATOM 1527 O O . ASN A 1 195 ? -7.471 1.567 36.100 1.00 94.88 195 ASN A O 1
ATOM 1531 N N . GLY A 1 196 ? -9.549 1.053 35.394 1.00 90.25 196 GLY A N 1
ATOM 1532 C CA . GLY A 1 196 ? -9.472 -0.362 35.749 1.00 90.25 196 GLY A CA 1
ATOM 1533 C C . GLY A 1 196 ? -8.462 -1.137 34.892 1.00 90.25 196 GLY A C 1
ATOM 1534 O O . GLY A 1 196 ? -7.799 -0.586 34.006 1.00 90.25 196 GLY A O 1
ATOM 1535 N N . LYS A 1 197 ? -8.361 -2.449 35.138 1.00 90.62 197 LYS A N 1
ATOM 1536 C CA . LYS A 1 197 ? -7.552 -3.351 34.307 1.00 90.62 197 LYS A CA 1
ATOM 1537 C C . LYS A 1 197 ? -8.006 -3.248 32.846 1.00 90.62 197 LYS A C 1
ATOM 1539 O O . LYS A 1 197 ? -9.191 -3.392 32.565 1.00 90.62 197 LYS A O 1
ATOM 1544 N N . LEU A 1 198 ? -7.061 -2.999 31.943 1.00 93.12 198 LEU A N 1
ATOM 1545 C CA . LEU A 1 198 ? -7.342 -2.919 30.512 1.00 93.12 198 LEU A CA 1
ATOM 1546 C C . LEU A 1 198 ? -7.392 -4.321 29.883 1.00 93.12 198 LEU A C 1
ATOM 1548 O O . LEU A 1 198 ? -6.652 -5.205 30.336 1.00 93.12 198 LEU A O 1
ATOM 1552 N N . PRO A 1 199 ? -8.229 -4.525 28.848 1.00 91.38 199 PRO A N 1
ATOM 1553 C CA . PRO A 1 199 ? -8.172 -5.718 28.010 1.00 91.38 199 PRO A CA 1
ATOM 1554 C C . PRO A 1 199 ? -6.800 -5.875 27.345 1.00 91.38 199 PRO A C 1
ATOM 1556 O O . PRO A 1 199 ? -6.066 -4.904 27.148 1.00 91.38 199 PRO A O 1
ATOM 1559 N N . GLU A 1 200 ? -6.444 -7.107 26.986 1.00 88.62 200 GLU A N 1
ATOM 1560 C CA . GLU A 1 200 ? -5.180 -7.374 26.302 1.00 88.62 200 GLU A CA 1
ATOM 1561 C C . GLU A 1 200 ? -5.143 -6.686 24.928 1.00 88.62 200 GLU A C 1
ATOM 1563 O O . GLU A 1 200 ? -6.076 -6.809 24.139 1.00 88.62 200 GLU A O 1
ATOM 1568 N N . GLY A 1 201 ? -4.051 -5.977 24.629 1.00 89.31 201 GLY A N 1
ATOM 1569 C CA . GLY A 1 201 ? -3.897 -5.261 23.360 1.00 89.31 201 GLY A CA 1
ATOM 1570 C C . GLY A 1 201 ? -4.698 -3.961 23.266 1.00 89.31 201 GLY A C 1
ATOM 1571 O O . GLY A 1 201 ? -4.800 -3.415 22.173 1.00 89.31 201 GLY A O 1
ATOM 1572 N N . VAL A 1 202 ? -5.255 -3.458 24.375 1.00 94.31 202 VAL A N 1
ATOM 1573 C CA . VAL A 1 202 ? -5.897 -2.138 24.441 1.00 94.31 202 VAL A CA 1
ATOM 1574 C C . VAL A 1 202 ? -5.034 -1.167 25.239 1.00 94.31 202 VAL A C 1
ATOM 1576 O O . VAL A 1 202 ? -4.602 -1.465 26.354 1.00 94.31 202 VAL A O 1
ATOM 1579 N N . SER A 1 203 ? -4.821 0.025 24.688 1.00 95.62 203 SER A N 1
ATOM 1580 C CA . SER A 1 203 ? -4.080 1.112 25.324 1.00 95.62 203 SER A CA 1
ATOM 1581 C C . SER A 1 203 ? -4.933 2.377 25.441 1.00 95.62 203 SER A C 1
ATOM 1583 O O . SER A 1 203 ? -5.867 2.600 24.668 1.00 95.62 203 SER A O 1
ATOM 1585 N N . ILE A 1 204 ? -4.633 3.200 26.452 1.00 96.06 204 ILE A N 1
ATOM 1586 C CA . ILE A 1 204 ? -5.299 4.488 26.674 1.00 96.06 204 ILE A CA 1
ATOM 1587 C C . ILE A 1 204 ? -4.252 5.584 26.823 1.00 96.06 204 ILE A C 1
ATOM 1589 O O . ILE A 1 204 ? -3.399 5.529 27.716 1.00 96.06 204 ILE A O 1
ATOM 1593 N N . ASN A 1 205 ? -4.374 6.610 25.991 1.00 97.12 205 ASN A N 1
ATOM 1594 C CA . ASN A 1 205 ? -3.638 7.854 26.107 1.00 97.12 205 ASN A CA 1
ATOM 1595 C C . ASN A 1 205 ? -4.538 8.956 26.678 1.00 97.12 205 ASN A C 1
ATOM 1597 O O . ASN A 1 205 ? -5.716 9.052 26.336 1.00 97.12 205 ASN A O 1
ATOM 1601 N N . TYR A 1 206 ? -3.967 9.801 27.531 1.00 96.88 206 TYR A N 1
ATOM 1602 C CA . TYR A 1 206 ? -4.684 10.878 28.201 1.00 96.88 206 TYR A CA 1
ATOM 1603 C C . TYR A 1 206 ? -4.007 12.209 27.905 1.00 96.88 206 TYR A C 1
ATOM 1605 O O . TYR A 1 206 ? -2.782 12.326 27.975 1.00 96.88 206 TYR A O 1
ATOM 1613 N N . LYS A 1 207 ? -4.820 13.224 27.637 1.00 97.31 207 LYS A N 1
ATOM 1614 C CA . LYS A 1 207 ? -4.411 14.622 27.577 1.00 97.31 207 LYS A CA 1
ATOM 1615 C C . LYS A 1 207 ? -5.348 15.434 28.463 1.00 97.31 207 LYS A C 1
ATOM 1617 O O . LYS A 1 207 ? -6.559 15.416 28.251 1.00 97.31 207 LYS A O 1
ATOM 1622 N N . SER A 1 208 ? -4.800 16.143 29.441 1.00 96.06 208 SER A N 1
ATOM 1623 C CA . SER A 1 208 ? -5.575 16.999 30.339 1.00 96.06 208 SER A CA 1
ATOM 1624 C C . SER A 1 208 ? -5.604 18.427 29.809 1.00 96.06 208 SER A C 1
ATOM 1626 O O . SER A 1 208 ? -4.636 18.899 29.216 1.00 96.06 208 SER A O 1
ATOM 1628 N N . ILE A 1 209 ? -6.727 19.107 30.008 1.00 95.12 209 ILE A N 1
ATOM 1629 C CA . ILE A 1 209 ? -6.950 20.517 29.695 1.00 95.12 209 ILE A CA 1
ATOM 1630 C C . ILE A 1 209 ? -7.543 21.133 30.960 1.00 95.12 209 ILE A C 1
ATOM 1632 O O . ILE A 1 209 ? -8.739 21.030 31.244 1.00 95.12 209 ILE A O 1
ATOM 1636 N N . CYS A 1 210 ? -6.660 21.711 31.761 1.00 91.44 210 CYS A N 1
ATOM 1637 C CA . CYS A 1 210 ? -6.972 22.245 33.074 1.00 91.44 210 CYS A CA 1
ATOM 1638 C C . CYS A 1 210 ? -7.369 23.727 32.988 1.00 91.44 210 CYS A C 1
ATOM 1640 O O . CYS A 1 210 ? -7.445 24.330 31.912 1.00 91.44 210 CYS A O 1
ATOM 1642 N N . LYS A 1 211 ? -7.597 24.346 34.149 1.00 84.81 211 LYS A N 1
ATOM 1643 C CA . LYS A 1 211 ? -7.918 25.773 34.262 1.00 84.81 211 LYS A CA 1
ATOM 1644 C C . LYS A 1 211 ? -6.905 26.648 33.511 1.00 84.81 211 LYS A C 1
ATOM 1646 O O . LYS A 1 211 ? -5.712 26.354 33.483 1.00 84.81 211 LYS A O 1
ATOM 1651 N N . ASN A 1 212 ? -7.394 27.739 32.918 1.00 82.31 212 ASN A N 1
ATOM 1652 C CA . ASN A 1 212 ? -6.629 28.663 32.067 1.00 82.31 212 ASN A CA 1
ATOM 1653 C C . ASN A 1 212 ? -6.061 28.033 30.778 1.00 82.31 212 ASN A C 1
ATOM 1655 O O . ASN A 1 212 ? -5.174 28.619 30.162 1.00 82.31 212 ASN A O 1
ATOM 1659 N N . GLY A 1 213 ? -6.555 26.859 30.365 1.00 81.69 213 GLY A N 1
ATOM 1660 C CA . GLY A 1 213 ? -6.107 26.176 29.148 1.00 81.69 213 GLY A CA 1
ATOM 1661 C C . GLY A 1 213 ? -4.746 25.491 29.284 1.00 81.69 213 GLY A C 1
ATOM 1662 O O . GLY A 1 213 ? -4.095 25.228 28.278 1.00 81.69 213 GLY A O 1
ATOM 1663 N N . VAL A 1 214 ? -4.292 25.222 30.513 1.00 89.50 214 VAL A N 1
ATOM 1664 C CA . VAL A 1 214 ? -3.040 24.491 30.753 1.00 89.50 214 VAL A CA 1
ATOM 1665 C C . VAL A 1 214 ? -3.210 23.045 30.294 1.00 89.50 214 VAL A C 1
ATOM 1667 O O . VAL A 1 214 ? -4.057 22.327 30.824 1.00 89.50 214 VAL A O 1
ATOM 1670 N N . GLU A 1 215 ? -2.395 22.616 29.330 1.00 93.88 215 GLU A N 1
ATOM 1671 C CA . GLU A 1 215 ? -2.434 21.254 28.798 1.00 93.88 215 GLU A CA 1
ATOM 1672 C C . GLU A 1 215 ? -1.389 20.344 29.458 1.00 93.88 215 GLU A C 1
ATOM 1674 O O . GLU A 1 215 ? -0.223 20.718 29.607 1.00 93.88 215 GLU A O 1
ATOM 1679 N N . GLY A 1 216 ? -1.792 19.124 29.809 1.00 92.25 216 GLY A N 1
ATOM 1680 C CA . GLY A 1 216 ? -0.904 18.054 30.261 1.00 92.25 216 GLY A CA 1
ATOM 1681 C C . GLY A 1 216 ? -0.865 16.903 29.257 1.00 92.25 216 GLY A C 1
ATOM 1682 O O . GLY A 1 216 ? -1.887 16.518 28.694 1.00 92.25 216 GLY A O 1
ATOM 1683 N N . THR A 1 217 ? 0.316 16.321 29.045 1.00 92.31 217 THR A N 1
ATOM 1684 C CA . THR A 1 217 ? 0.526 15.124 28.209 1.00 92.31 217 THR A CA 1
ATOM 1685 C C . THR A 1 217 ? 1.428 14.121 28.933 1.00 92.31 217 THR A C 1
ATOM 1687 O O . THR A 1 217 ? 2.032 14.448 29.960 1.00 92.31 217 THR A O 1
ATOM 1690 N N . GLY A 1 218 ? 1.496 12.880 28.439 1.00 90.44 218 GLY A N 1
ATOM 1691 C CA . GLY A 1 218 ? 2.299 11.819 29.054 1.00 90.44 218 GLY A CA 1
ATOM 1692 C C . GLY A 1 218 ? 1.837 11.512 30.481 1.00 90.44 218 GLY A C 1
ATOM 1693 O O . GLY A 1 218 ? 0.641 11.356 30.729 1.00 90.44 218 GLY A O 1
ATOM 1694 N N . GLU A 1 219 ? 2.770 11.477 31.434 1.00 85.31 219 GLU A N 1
ATOM 1695 C CA . GLU A 1 219 ? 2.470 11.231 32.855 1.00 85.31 219 GLU A CA 1
ATOM 1696 C C . GLU A 1 219 ? 1.531 12.290 33.460 1.00 85.31 219 GLU A C 1
ATOM 1698 O O . GLU A 1 219 ? 0.698 11.974 34.309 1.00 85.31 219 GLU A O 1
ATOM 1703 N N . ASN A 1 220 ? 1.595 13.533 32.970 1.00 89.00 220 ASN A N 1
ATOM 1704 C CA . ASN A 1 220 ? 0.746 14.632 33.438 1.00 89.00 220 ASN A CA 1
ATOM 1705 C C . ASN A 1 220 ? -0.613 14.695 32.727 1.00 89.00 220 ASN A C 1
ATOM 1707 O O . ASN A 1 220 ? -1.494 15.426 33.170 1.00 89.00 220 ASN A O 1
ATOM 1711 N N . GLY A 1 221 ? -0.825 13.926 31.654 1.00 93.06 221 GLY A N 1
ATOM 1712 C CA . GLY A 1 221 ? -2.066 13.971 30.872 1.00 93.06 221 GLY A CA 1
ATOM 1713 C C . GLY A 1 221 ? -3.302 13.454 31.609 1.00 93.06 221 GLY A C 1
ATOM 1714 O O . GLY A 1 221 ? -4.429 13.704 31.193 1.00 93.06 221 GLY A O 1
ATOM 1715 N N . ARG A 1 222 ? -3.104 12.761 32.734 1.00 94.50 222 ARG A N 1
ATOM 1716 C CA . ARG A 1 222 ? -4.174 12.263 33.612 1.00 94.50 222 ARG A CA 1
ATOM 1717 C C . ARG A 1 222 ? -4.496 13.207 34.762 1.00 94.50 222 ARG A C 1
ATOM 1719 O O . ARG A 1 222 ? -5.376 12.890 35.557 1.00 94.50 222 ARG A O 1
ATOM 1726 N N . LYS A 1 223 ? -3.762 14.316 34.890 1.00 93.19 223 LYS A N 1
ATOM 1727 C CA . LYS A 1 223 ? -3.752 15.149 36.088 1.00 93.19 223 LYS A CA 1
ATOM 1728 C C . LYS A 1 223 ? -4.078 16.605 35.771 1.00 93.19 223 LYS A C 1
ATOM 1730 O O . LYS A 1 223 ? -3.544 17.179 34.825 1.00 93.19 223 LYS A O 1
ATOM 1735 N N . CYS A 1 224 ? -4.900 17.204 36.626 1.00 91.62 224 CYS A N 1
ATOM 1736 C CA . CYS A 1 224 ? -5.047 18.648 36.759 1.00 91.62 224 CYS A CA 1
ATOM 1737 C C . CYS A 1 224 ? -4.787 19.071 38.202 1.00 91.62 224 CYS A C 1
ATOM 1739 O O . CYS A 1 224 ? -5.325 18.458 39.118 1.00 91.62 224 CYS A O 1
ATOM 1741 N N . SER A 1 225 ? -3.990 20.122 38.400 1.00 89.12 225 SER A N 1
ATOM 1742 C CA . SER A 1 225 ? -3.698 20.715 39.714 1.00 89.12 225 SER A CA 1
ATOM 1743 C C . SER A 1 225 ? -4.358 22.091 39.855 1.00 89.12 225 SER A C 1
ATOM 1745 O O . SER A 1 225 ? -4.716 22.717 38.858 1.00 89.12 225 SER A O 1
ATOM 1747 N N . ASN A 1 226 ? -4.470 22.581 41.092 1.00 83.31 226 ASN A N 1
ATOM 1748 C CA . ASN A 1 226 ? -5.102 23.857 41.459 1.00 83.31 226 ASN A CA 1
ATOM 1749 C C . ASN A 1 226 ? -6.592 23.962 41.081 1.00 83.31 226 ASN A C 1
ATOM 1751 O O . ASN A 1 226 ? -7.049 25.006 40.619 1.00 83.31 226 ASN A O 1
ATOM 1755 N N . ILE A 1 227 ? -7.337 22.876 41.290 1.00 83.06 227 ILE A N 1
ATOM 1756 C CA . ILE A 1 227 ? -8.775 22.782 41.034 1.00 83.06 227 ILE A CA 1
ATOM 1757 C C . ILE A 1 227 ? -9.565 23.138 42.292 1.00 83.06 227 ILE A C 1
ATOM 1759 O O . ILE A 1 227 ? -9.455 22.470 43.325 1.00 83.06 227 ILE A O 1
ATOM 1763 N N . SER A 1 228 ? -10.378 24.185 42.182 1.00 80.81 228 SER A N 1
ATOM 1764 C CA . SER A 1 228 ? -11.334 24.621 43.197 1.00 80.81 228 SER A CA 1
ATOM 1765 C C . SER A 1 228 ? -12.725 24.034 42.948 1.00 80.81 228 SER A C 1
ATOM 1767 O O . SER A 1 228 ? -13.012 23.434 41.914 1.00 80.81 228 SER A O 1
ATOM 1769 N N . ILE A 1 229 ? -13.618 24.198 43.922 1.00 75.56 229 ILE A N 1
ATOM 1770 C CA . ILE A 1 229 ? -15.038 23.868 43.759 1.00 75.56 229 ILE A CA 1
ATOM 1771 C C . ILE A 1 229 ? -15.623 24.680 42.597 1.00 75.56 229 ILE A C 1
ATOM 1773 O O . ILE A 1 229 ? -15.357 25.876 42.483 1.00 75.56 229 ILE A O 1
ATOM 1777 N N . GLY A 1 230 ? -16.412 24.024 41.744 1.00 75.88 230 GLY A N 1
ATOM 1778 C CA . GLY A 1 230 ? -17.019 24.642 40.566 1.00 75.88 230 GLY A CA 1
ATOM 1779 C C . GLY A 1 230 ? -16.066 24.862 39.389 1.00 75.88 230 GLY A C 1
ATOM 1780 O O . GLY A 1 230 ? -16.537 25.245 38.322 1.00 75.88 230 GLY A O 1
ATOM 1781 N N . ASP A 1 231 ? -14.762 24.599 39.541 1.00 83.19 231 ASP A N 1
ATOM 1782 C CA . ASP A 1 231 ? -13.849 24.586 38.399 1.00 83.19 231 ASP A CA 1
ATOM 1783 C C . ASP A 1 231 ? -14.156 23.375 37.504 1.00 83.19 231 ASP A C 1
ATOM 1785 O O . ASP A 1 231 ? -14.337 22.246 37.976 1.00 83.19 231 ASP A O 1
ATOM 1789 N N . GLU A 1 232 ? -14.185 23.635 36.201 1.00 86.56 232 GLU A N 1
ATOM 1790 C CA . GLU A 1 232 ? -14.418 22.656 35.145 1.00 86.56 232 GLU A CA 1
ATOM 1791 C C . GLU A 1 232 ? -13.092 22.336 34.445 1.00 86.56 232 GLU A C 1
ATOM 1793 O O . GLU A 1 232 ? -12.310 23.237 34.121 1.00 86.56 232 GLU A O 1
ATOM 1798 N N . VAL A 1 233 ? -12.819 21.048 34.240 1.00 92.00 233 VAL A N 1
ATOM 1799 C CA . VAL A 1 233 ? -11.629 20.564 33.530 1.00 92.00 233 VAL A CA 1
ATOM 1800 C C . VAL A 1 233 ? -11.995 19.464 32.551 1.00 92.00 233 VAL A C 1
ATOM 1802 O O . VAL A 1 233 ? -12.938 18.702 32.770 1.00 92.00 233 VAL A O 1
ATOM 1805 N N . PHE A 1 234 ? -11.201 19.344 31.491 1.00 94.00 234 PHE A N 1
ATOM 1806 C CA . PHE A 1 234 ? -11.450 18.385 30.423 1.00 94.00 234 PHE A CA 1
ATOM 1807 C C . PHE A 1 234 ? -10.282 17.421 30.272 1.00 94.00 234 PHE A C 1
ATOM 1809 O O . PHE A 1 234 ? -9.118 17.796 30.395 1.00 94.00 234 PHE A O 1
ATOM 1816 N N . PHE A 1 235 ? -10.595 16.177 29.942 1.00 96.56 235 PHE A N 1
ATOM 1817 C CA . PHE A 1 235 ? -9.623 15.164 29.571 1.00 96.56 235 PHE A CA 1
ATOM 1818 C C . PHE A 1 235 ? -9.982 14.637 28.187 1.00 96.56 235 PHE A C 1
ATOM 1820 O O . PHE A 1 235 ? -11.066 14.094 27.984 1.00 96.56 235 PHE A O 1
ATOM 1827 N N . GLN A 1 236 ? -9.079 14.805 27.227 1.00 97.38 236 GLN A N 1
ATOM 1828 C CA . GLN A 1 236 ? -9.146 14.113 25.946 1.00 97.38 236 GLN A CA 1
ATOM 1829 C C . GLN A 1 236 ? -8.535 12.727 26.132 1.00 97.38 236 GLN A C 1
ATOM 1831 O O . GLN A 1 236 ? -7.345 12.591 26.425 1.00 97.38 236 GLN A O 1
ATOM 1836 N N . ILE A 1 237 ? -9.373 11.704 26.011 1.00 97.75 237 ILE A N 1
ATOM 1837 C CA . ILE A 1 237 ? -9.012 10.310 26.250 1.00 97.75 237 ILE A CA 1
ATOM 1838 C C . ILE A 1 237 ? -9.065 9.586 24.912 1.00 97.75 237 ILE A C 1
ATOM 1840 O O . ILE A 1 237 ? -10.127 9.519 24.294 1.00 97.75 237 ILE A O 1
ATOM 1844 N N . SER A 1 238 ? -7.928 9.043 24.480 1.00 97.62 238 SER A N 1
ATOM 1845 C CA . SER A 1 238 ? -7.808 8.261 23.249 1.00 97.62 238 SER A CA 1
ATOM 1846 C C . SER A 1 238 ? -7.588 6.797 23.591 1.00 97.62 238 SER A C 1
ATOM 1848 O O . SER A 1 238 ? -6.621 6.462 24.273 1.00 97.62 238 SER A O 1
ATOM 1850 N N . VAL A 1 239 ? -8.469 5.928 23.108 1.00 97.44 239 VAL A N 1
ATOM 1851 C CA . VAL A 1 239 ? -8.399 4.478 23.308 1.00 97.44 239 VAL A CA 1
ATOM 1852 C C . VAL A 1 239 ? -8.067 3.817 21.976 1.00 97.44 239 VAL A C 1
ATOM 1854 O O . VAL A 1 239 ? -8.711 4.104 20.969 1.00 97.44 239 VAL A O 1
ATOM 1857 N N . GLN A 1 240 ? -7.076 2.932 21.970 1.00 95.94 240 GLN A N 1
ATOM 1858 C CA . GLN A 1 240 ? -6.622 2.205 20.786 1.00 95.94 240 GLN A CA 1
ATOM 1859 C C . GLN A 1 240 ? -6.576 0.707 21.078 1.00 95.94 240 GLN A C 1
ATOM 1861 O O . GLN A 1 240 ? -6.212 0.300 22.180 1.00 95.94 240 GLN A O 1
ATOM 1866 N N . ALA A 1 241 ? -6.914 -0.100 20.075 1.00 94.81 241 ALA A N 1
ATOM 1867 C CA . ALA A 1 241 ? -6.656 -1.533 20.072 1.00 94.81 241 ALA A CA 1
ATOM 1868 C C . ALA A 1 241 ? -5.531 -1.846 19.077 1.00 94.81 241 ALA A C 1
ATOM 1870 O O . ALA A 1 241 ? -5.536 -1.312 17.971 1.00 94.81 241 ALA A O 1
ATOM 1871 N N . ASP A 1 242 ? -4.596 -2.715 19.449 1.00 91.00 242 ASP A N 1
ATOM 1872 C CA . ASP A 1 242 ? -3.488 -3.158 18.585 1.00 91.00 242 ASP A CA 1
ATOM 1873 C C . ASP A 1 242 ? -3.774 -4.504 17.906 1.00 91.00 242 ASP A C 1
ATOM 1875 O O . ASP A 1 242 ? -3.080 -4.907 16.975 1.00 91.00 242 ASP A O 1
ATOM 1879 N N . LYS A 1 243 ? -4.771 -5.236 18.409 1.00 85.12 243 LYS A N 1
ATOM 1880 C CA . LYS A 1 243 ? -5.254 -6.500 17.853 1.00 85.12 243 LYS A CA 1
ATOM 1881 C C . LYS A 1 243 ? -6.671 -6.777 18.332 1.00 85.12 243 LYS A C 1
ATOM 1883 O O . LYS A 1 243 ? -7.125 -6.206 19.325 1.00 85.12 243 LYS A O 1
ATOM 1888 N N . CYS A 1 244 ? -7.347 -7.696 17.656 1.00 89.12 244 CYS A N 1
ATOM 1889 C CA . CYS A 1 244 ? -8.627 -8.193 18.130 1.00 89.12 244 CYS A CA 1
ATOM 1890 C C . CYS A 1 244 ? -8.488 -9.132 19.340 1.00 89.12 244 CYS A C 1
ATOM 1892 O O . CYS A 1 244 ? -7.532 -9.913 19.401 1.00 89.12 244 CYS A O 1
ATOM 1894 N N . PRO A 1 245 ? -9.448 -9.107 20.285 1.00 87.25 245 PRO A N 1
ATOM 1895 C CA . PRO A 1 245 ? -9.539 -10.104 21.345 1.00 87.25 245 PRO A CA 1
ATOM 1896 C C . PRO A 1 245 ? -9.755 -11.503 20.764 1.00 87.25 245 PRO A C 1
ATOM 1898 O O . PRO A 1 245 ? -10.459 -11.666 19.767 1.00 87.25 245 PRO A O 1
ATOM 1901 N N . ALA A 1 246 ? -9.193 -12.525 21.413 1.00 78.88 246 ALA A N 1
ATOM 1902 C CA . ALA A 1 246 ? -9.256 -13.907 20.930 1.00 78.88 246 ALA A CA 1
ATOM 1903 C C . ALA A 1 246 ? -10.688 -14.471 20.853 1.00 78.88 246 ALA A C 1
ATOM 1905 O O . ALA A 1 246 ? -10.972 -15.330 20.022 1.00 78.88 246 ALA A O 1
ATOM 1906 N N . ASP A 1 247 ? -11.589 -13.998 21.711 1.00 79.06 247 ASP A N 1
ATOM 1907 C CA . ASP A 1 247 ? -12.994 -14.400 21.768 1.00 79.06 247 ASP A CA 1
ATOM 1908 C C . ASP A 1 247 ? -13.944 -13.398 21.086 1.00 79.06 247 ASP A C 1
ATOM 1910 O O . ASP A 1 247 ? -15.150 -13.648 21.030 1.00 79.06 247 ASP A O 1
ATOM 1914 N N . GLY A 1 248 ? -13.416 -12.285 20.555 1.00 73.56 248 GLY A N 1
ATOM 1915 C CA . GLY A 1 248 ? -14.168 -11.258 19.826 1.00 73.56 248 GLY A CA 1
ATOM 1916 C C . GLY A 1 248 ? -15.267 -10.571 20.643 1.00 73.56 248 GLY A C 1
ATOM 1917 O O . GLY A 1 248 ? -16.173 -9.968 20.065 1.00 73.56 248 GLY A O 1
ATOM 1918 N N . ARG A 1 249 ? -15.239 -10.694 21.975 1.00 85.81 249 ARG A N 1
ATOM 1919 C CA . ARG A 1 249 ? -16.294 -10.172 22.845 1.00 85.81 249 ARG A CA 1
ATOM 1920 C C . ARG A 1 249 ? -16.098 -8.693 23.136 1.00 85.81 249 ARG A C 1
ATOM 1922 O O . ARG A 1 249 ? -14.982 -8.179 23.160 1.00 85.81 249 ARG A O 1
ATOM 1929 N N . SER A 1 250 ? -17.218 -8.019 23.375 1.00 91.56 250 SER A N 1
ATOM 1930 C CA . SER A 1 250 ? -17.208 -6.662 23.902 1.00 91.56 250 SER A CA 1
ATOM 1931 C C . SER A 1 250 ? -16.647 -6.659 25.321 1.00 91.56 250 SER A C 1
ATOM 1933 O O . SER A 1 250 ? -17.026 -7.493 26.144 1.00 91.56 250 SER A O 1
ATOM 1935 N N . GLU A 1 251 ? -15.796 -5.686 25.613 1.00 93.00 251 GLU A N 1
ATOM 1936 C CA . GLU A 1 251 ? -15.156 -5.506 26.917 1.00 93.00 251 GLU A CA 1
ATOM 1937 C C . GLU A 1 251 ? -15.634 -4.210 27.576 1.00 93.00 251 GLU A C 1
ATOM 1939 O O . GLU A 1 251 ? -16.145 -3.309 26.908 1.00 93.00 251 GLU A O 1
ATOM 1944 N N . THR A 1 252 ? -15.474 -4.082 28.894 1.00 95.00 252 THR A N 1
ATOM 1945 C CA . THR A 1 252 ? -15.840 -2.851 29.612 1.00 95.00 252 THR A CA 1
ATOM 1946 C C . THR A 1 252 ? -14.641 -2.247 30.324 1.00 95.00 252 THR A C 1
ATOM 1948 O O . THR A 1 252 ? -14.019 -2.882 31.173 1.00 95.00 252 THR A O 1
ATOM 1951 N N . ILE A 1 253 ? -14.364 -0.978 30.029 1.00 96.00 253 ILE A N 1
ATOM 1952 C CA . ILE A 1 253 ? -13.368 -0.165 30.726 1.00 96.00 253 ILE A CA 1
ATOM 1953 C C . ILE A 1 253 ? -14.107 0.843 31.602 1.00 96.00 253 ILE A C 1
ATOM 1955 O O . ILE A 1 253 ? -15.061 1.481 31.166 1.00 96.00 253 ILE A O 1
ATOM 1959 N N . ARG A 1 254 ? -13.651 1.001 32.843 1.00 96.56 254 ARG A N 1
ATOM 1960 C CA . ARG A 1 254 ? -14.149 2.021 33.771 1.00 96.56 254 ARG A CA 1
ATOM 1961 C C . ARG A 1 254 ? -13.034 3.022 34.035 1.00 96.56 254 ARG A C 1
ATOM 1963 O O . ARG A 1 254 ? -11.925 2.609 34.388 1.00 96.56 254 ARG A O 1
ATOM 1970 N N . ILE A 1 255 ? -13.317 4.307 33.832 1.00 96.75 255 ILE A N 1
ATOM 1971 C CA . ILE A 1 255 ? -12.404 5.410 34.162 1.00 96.75 255 ILE A CA 1
ATOM 1972 C C . ILE A 1 255 ? -13.077 6.270 35.223 1.00 96.75 255 ILE A C 1
ATOM 1974 O O . ILE A 1 255 ? -14.231 6.663 35.061 1.00 96.75 255 ILE A O 1
ATOM 1978 N N . LYS A 1 256 ? -12.361 6.580 36.300 1.00 93.12 256 LYS A N 1
ATOM 1979 C CA . LYS A 1 256 ? -12.886 7.397 37.393 1.00 93.12 256 LYS A CA 1
ATOM 1980 C C . LYS A 1 256 ? -11.840 8.370 37.929 1.00 93.12 256 LYS A C 1
ATOM 1982 O O . LYS A 1 256 ? -10.643 8.098 37.816 1.00 93.12 256 LYS A O 1
ATOM 1987 N N . PRO A 1 257 ? -12.256 9.502 38.513 1.00 90.88 257 PRO A N 1
ATOM 1988 C CA . PRO A 1 257 ? -11.347 10.348 39.260 1.00 90.88 257 PRO A CA 1
ATOM 1989 C C . PRO A 1 257 ? -11.036 9.707 40.619 1.00 90.88 257 PRO A C 1
ATOM 1991 O O . PRO A 1 257 ? -11.930 9.234 41.325 1.00 90.88 257 PRO A O 1
ATOM 1994 N N . LEU A 1 258 ? -9.761 9.702 41.003 1.00 86.81 258 LEU A N 1
ATOM 1995 C CA . LEU A 1 258 ? -9.312 9.146 42.278 1.00 86.81 258 LEU A CA 1
ATOM 1996 C C . LEU A 1 258 ? -10.018 9.849 43.453 1.00 86.81 258 LEU A C 1
ATOM 1998 O O . LEU A 1 258 ? -10.017 11.076 43.538 1.00 86.81 258 LEU A O 1
ATOM 2002 N N . GLY A 1 259 ? -10.608 9.070 44.365 1.00 78.44 259 GLY A N 1
ATOM 2003 C CA . GLY A 1 259 ? -11.346 9.590 45.528 1.00 78.44 259 GLY A CA 1
ATOM 2004 C C . GLY A 1 259 ? -12.820 9.937 45.267 1.00 78.44 259 GLY A C 1
ATOM 2005 O O . GLY A 1 259 ? -13.500 10.416 46.176 1.00 78.44 259 GLY A O 1
ATOM 2006 N N . PHE A 1 260 ? -13.329 9.667 44.062 1.00 80.56 260 PHE A N 1
ATOM 2007 C CA . PHE A 1 260 ? -14.736 9.841 43.699 1.00 80.56 260 PHE A CA 1
ATOM 2008 C C . PHE A 1 260 ? -15.395 8.494 43.382 1.00 80.56 260 PHE A C 1
ATOM 2010 O O . PHE A 1 260 ? -14.742 7.534 42.968 1.00 80.56 260 PHE A O 1
ATOM 2017 N N . THR A 1 261 ? -16.707 8.418 43.608 1.00 80.88 261 THR A N 1
ATOM 2018 C CA . THR A 1 261 ? -17.520 7.220 43.341 1.00 80.88 261 THR A CA 1
ATOM 2019 C C . THR A 1 261 ? -18.079 7.183 41.922 1.00 80.88 261 THR A C 1
ATOM 2021 O O . THR A 1 261 ? -18.453 6.114 41.452 1.00 80.88 261 THR A O 1
ATOM 2024 N N . GLU A 1 262 ? -18.153 8.331 41.245 1.00 85.31 262 GLU A N 1
ATOM 2025 C CA . GLU A 1 262 ? -18.598 8.417 39.855 1.00 85.31 262 GLU A CA 1
ATOM 2026 C C . GLU A 1 262 ? -17.527 7.906 38.888 1.00 85.31 262 GLU A C 1
ATOM 2028 O O . GLU A 1 262 ? -16.342 8.209 39.027 1.00 85.31 262 GLU A O 1
ATOM 2033 N N . GLU A 1 263 ? -17.957 7.169 37.870 1.00 92.88 263 GLU A N 1
ATOM 2034 C CA . GLU A 1 263 ? -17.090 6.602 36.843 1.00 92.88 263 GLU A CA 1
ATOM 2035 C C . GLU A 1 263 ? -17.771 6.643 35.476 1.00 92.88 263 GLU A C 1
ATOM 2037 O O . GLU A 1 263 ? -18.996 6.542 35.374 1.00 92.88 263 GLU A O 1
ATOM 2042 N N . VAL A 1 264 ? -16.975 6.788 34.418 1.00 96.38 264 VAL A N 1
ATOM 2043 C CA . VAL A 1 264 ? -17.461 6.615 33.053 1.00 96.38 264 VAL A CA 1
ATOM 2044 C C . VAL A 1 264 ? -17.321 5.146 32.671 1.00 96.38 264 VAL A C 1
ATOM 2046 O O . VAL A 1 264 ? -16.239 4.559 32.766 1.00 96.38 264 VAL A O 1
ATOM 2049 N N . GLU A 1 265 ? -18.430 4.546 32.249 1.00 97.56 265 GLU A N 1
ATOM 2050 C CA . GLU A 1 265 ? -18.464 3.181 31.733 1.00 97.56 265 GLU A CA 1
ATOM 2051 C C . GLU A 1 265 ? -18.289 3.198 30.211 1.00 97.56 265 GLU A C 1
ATOM 2053 O O . GLU A 1 265 ? -19.090 3.782 29.478 1.00 97.56 265 GLU A O 1
ATOM 2058 N N . ILE A 1 266 ? -17.239 2.541 29.729 1.00 97.88 266 ILE A N 1
ATOM 2059 C CA . ILE A 1 266 ? -16.882 2.489 28.315 1.00 97.88 266 ILE A CA 1
ATOM 2060 C C . ILE A 1 266 ? -17.054 1.053 27.835 1.00 97.88 266 ILE A C 1
ATOM 2062 O O . ILE A 1 266 ? -16.293 0.170 28.229 1.00 97.88 266 ILE A O 1
ATOM 2066 N N . VAL A 1 267 ? -18.042 0.815 26.976 1.00 97.50 267 VAL A N 1
ATOM 2067 C CA . VAL A 1 267 ? -18.221 -0.471 26.291 1.00 97.50 267 VAL A CA 1
ATOM 2068 C C . VAL A 1 267 ? -17.359 -0.464 25.035 1.00 97.50 267 VAL A C 1
ATOM 2070 O O . VAL A 1 267 ? -17.536 0.388 24.173 1.00 97.50 267 VAL A O 1
ATOM 2073 N N . VAL A 1 268 ? -16.419 -1.393 24.922 1.00 96.19 268 VAL A N 1
ATOM 2074 C CA . VAL A 1 268 ? -15.477 -1.484 23.806 1.00 96.19 268 VAL A CA 1
ATOM 2075 C C . VAL A 1 268 ? -15.867 -2.650 22.907 1.00 96.19 268 VAL A C 1
ATOM 2077 O O . VAL A 1 268 ? -15.847 -3.801 23.332 1.00 96.19 268 VAL A O 1
ATOM 2080 N N . ASN A 1 269 ? -16.202 -2.342 21.659 1.00 95.75 269 ASN A N 1
ATOM 2081 C CA . ASN A 1 269 ? -16.416 -3.285 20.568 1.00 95.75 269 ASN A CA 1
ATOM 2082 C C . ASN A 1 269 ? -15.203 -3.272 19.636 1.00 95.75 269 ASN A C 1
ATOM 2084 O O . ASN A 1 269 ? -14.556 -2.237 19.476 1.00 95.75 269 ASN A O 1
ATOM 2088 N N . PHE A 1 270 ? -14.936 -4.393 18.972 1.00 94.44 270 PHE A N 1
ATOM 2089 C CA . PHE A 1 270 ? -13.780 -4.551 18.092 1.00 94.44 270 PHE A CA 1
ATOM 2090 C C . PHE A 1 270 ? -14.223 -4.904 16.673 1.00 94.44 270 PHE A C 1
ATOM 2092 O O . PHE A 1 270 ? -15.058 -5.786 16.474 1.00 94.44 270 PHE A O 1
ATOM 2099 N N . ILE A 1 271 ? -13.649 -4.224 15.684 1.00 94.50 271 ILE A N 1
ATOM 2100 C CA . ILE A 1 271 ? -13.848 -4.521 14.265 1.00 94.50 271 ILE A CA 1
ATOM 2101 C C . ILE A 1 271 ? -12.792 -5.544 13.842 1.00 94.50 271 ILE A C 1
ATOM 2103 O O . ILE A 1 271 ? -11.655 -5.186 13.537 1.00 94.50 271 ILE A O 1
ATOM 2107 N N . CYS A 1 272 ? -13.172 -6.822 13.857 1.00 92.38 272 CYS A N 1
ATOM 2108 C CA . CYS A 1 272 ? -12.263 -7.940 13.572 1.00 92.38 272 CYS A CA 1
ATOM 2109 C C . CYS A 1 272 ? -12.408 -8.527 12.173 1.00 92.38 272 CYS A C 1
ATOM 2111 O O . CYS A 1 272 ? -11.496 -9.193 11.684 1.00 92.38 272 CYS A O 1
ATOM 2113 N N . ASP A 1 273 ? -13.545 -8.278 11.534 1.00 93.06 273 ASP A N 1
ATOM 2114 C CA . ASP A 1 273 ? -13.808 -8.682 10.163 1.00 93.06 273 ASP A CA 1
ATOM 2115 C C . ASP A 1 273 ? -14.598 -7.587 9.443 1.00 93.06 273 ASP A C 1
ATOM 2117 O O . ASP A 1 273 ? -15.106 -6.646 10.061 1.00 93.06 273 ASP A O 1
ATOM 2121 N N . CYS A 1 274 ? -14.665 -7.699 8.126 1.00 94.19 274 CYS A N 1
ATOM 2122 C CA . CYS A 1 274 ? -15.326 -6.733 7.263 1.00 94.19 274 CYS A CA 1
ATOM 2123 C C . CYS A 1 274 ? -16.836 -6.978 7.185 1.00 94.19 274 CYS A C 1
ATOM 2125 O O . CYS A 1 274 ? -17.317 -8.097 7.377 1.00 94.19 274 CYS A O 1
ATOM 2127 N N . GLU A 1 275 ? -17.607 -5.953 6.822 1.00 92.50 275 GLU A N 1
ATOM 2128 C CA . GLU A 1 275 ? -19.068 -6.073 6.727 1.00 92.50 275 GLU A CA 1
ATOM 2129 C C . GLU A 1 275 ? -19.500 -7.090 5.660 1.00 92.50 275 GLU A C 1
ATOM 2131 O O . GLU A 1 275 ? -20.484 -7.816 5.836 1.00 92.50 275 GLU A O 1
ATOM 2136 N N . CYS A 1 276 ? -18.744 -7.190 4.563 1.00 93.88 276 CYS A N 1
ATOM 2137 C CA . CYS A 1 276 ? -18.935 -8.211 3.535 1.00 93.88 276 CYS A CA 1
ATOM 2138 C C . CYS A 1 276 ? -18.801 -9.651 4.054 1.00 93.88 276 CYS A C 1
ATOM 2140 O O . CYS A 1 276 ? -19.385 -10.554 3.453 1.00 93.88 276 CYS A O 1
ATOM 2142 N N . ALA A 1 277 ? -18.067 -9.890 5.148 1.00 92.19 277 ALA A N 1
ATOM 2143 C CA . ALA A 1 277 ? -17.887 -11.227 5.707 1.00 92.19 277 ALA A CA 1
ATOM 2144 C C . ALA A 1 277 ? -19.176 -11.725 6.369 1.00 92.19 277 ALA A C 1
ATOM 2146 O O . ALA A 1 277 ? -19.576 -12.870 6.172 1.00 92.19 277 ALA A O 1
ATOM 2147 N N . ALA A 1 278 ? -19.895 -10.833 7.058 1.00 90.94 278 ALA A N 1
ATOM 2148 C CA . ALA A 1 278 ? -21.193 -11.140 7.659 1.00 90.94 278 ALA A CA 1
ATOM 2149 C C . ALA A 1 278 ? -22.275 -11.480 6.615 1.00 90.94 278 ALA A C 1
ATOM 2151 O O . ALA A 1 278 ? -23.232 -12.187 6.920 1.00 90.94 278 ALA A O 1
ATOM 2152 N N . LYS A 1 279 ? -22.117 -10.988 5.379 1.00 93.06 279 LYS A N 1
ATOM 2153 C CA . LYS A 1 279 ? -23.004 -11.258 4.233 1.00 93.06 279 LYS A CA 1
ATOM 2154 C C . LYS A 1 279 ? -22.522 -12.435 3.373 1.00 93.06 279 LYS A C 1
ATOM 2156 O O . LYS A 1 279 ? -23.018 -12.612 2.261 1.00 93.06 279 LYS A O 1
ATOM 2161 N N . GLY A 1 280 ? -21.534 -13.193 3.849 1.00 93.19 280 GLY A N 1
ATOM 2162 C CA . GLY A 1 280 ? -20.973 -14.329 3.129 1.00 93.19 280 GLY A CA 1
ATOM 2163 C C . GLY A 1 280 ? -22.021 -15.394 2.811 1.00 93.19 280 GLY A C 1
ATOM 2164 O O . GLY A 1 280 ? -22.926 -15.654 3.601 1.00 93.19 280 GLY A O 1
ATOM 2165 N N . GLU A 1 281 ? -21.882 -16.026 1.650 1.00 95.81 281 GLU A N 1
ATOM 2166 C CA . GLU A 1 281 ? -22.733 -17.133 1.216 1.00 95.81 281 GLU A CA 1
ATOM 2167 C C . GLU A 1 281 ? -22.070 -18.463 1.621 1.00 95.81 281 GLU A C 1
ATOM 2169 O O . GLU A 1 281 ? -21.094 -18.873 0.979 1.00 95.81 281 GLU A O 1
ATOM 2174 N N . PRO A 1 282 ? -22.531 -19.136 2.695 1.00 95.94 282 PRO A N 1
ATOM 2175 C CA . PRO A 1 282 ? -21.995 -20.435 3.084 1.00 95.94 282 PRO A CA 1
ATOM 2176 C C . PRO A 1 282 ? -22.345 -21.492 2.037 1.00 95.94 282 PRO A C 1
ATOM 2178 O O . PRO A 1 282 ? -23.424 -21.450 1.452 1.00 95.94 282 PRO A O 1
ATOM 2181 N N . GLN A 1 283 ? -21.441 -22.454 1.821 1.00 95.06 283 GLN A N 1
ATOM 2182 C CA . GLN A 1 283 ? -21.598 -23.496 0.795 1.00 95.06 283 GLN A CA 1
ATOM 2183 C C . GLN A 1 283 ? -21.929 -22.907 -0.588 1.00 95.06 283 GLN A C 1
ATOM 2185 O O . GLN A 1 283 ? -22.748 -23.445 -1.334 1.00 95.06 283 GLN A O 1
ATOM 2190 N N . SER A 1 284 ? -21.276 -21.796 -0.941 1.00 96.50 284 SER A N 1
ATOM 2191 C CA . SER A 1 284 ? -21.555 -21.097 -2.192 1.00 96.50 284 SER A CA 1
ATOM 2192 C C . SER A 1 284 ? -21.234 -21.987 -3.398 1.00 96.50 284 SER A C 1
ATOM 2194 O O . SER A 1 284 ? -20.163 -22.612 -3.442 1.00 96.50 284 SER A O 1
ATOM 2196 N N . PRO A 1 285 ? -22.086 -21.992 -4.439 1.00 95.44 285 PRO A N 1
ATOM 2197 C CA . PRO A 1 285 ? -21.782 -22.680 -5.689 1.00 95.44 285 PRO A CA 1
ATOM 2198 C C . PRO A 1 285 ? -20.510 -22.134 -6.358 1.00 95.44 285 PRO A C 1
ATOM 2200 O O . PRO A 1 285 ? -19.830 -22.866 -7.073 1.00 95.44 285 PRO A O 1
ATOM 2203 N N . LYS A 1 286 ? -20.133 -20.878 -6.072 1.00 94.19 286 LYS A N 1
ATOM 2204 C CA . LYS A 1 286 ? -18.904 -20.245 -6.580 1.00 94.19 286 LYS A CA 1
ATOM 2205 C C . LYS A 1 286 ? -17.623 -20.829 -5.981 1.00 94.19 286 LYS A C 1
ATOM 2207 O O . LYS A 1 286 ? -16.562 -20.662 -6.570 1.00 94.19 286 LYS A O 1
ATOM 2212 N N . CYS A 1 287 ? -17.715 -21.496 -4.832 1.00 95.12 287 CYS A N 1
ATOM 2213 C CA . CYS A 1 287 ? -16.578 -22.067 -4.118 1.00 95.12 287 CYS A CA 1
ATOM 2214 C C . CYS A 1 287 ? -16.590 -23.588 -4.258 1.00 95.12 287 CYS A C 1
ATOM 2216 O O . CYS A 1 287 ? -16.927 -24.309 -3.319 1.00 95.12 287 CYS A O 1
ATOM 2218 N N . GLY A 1 288 ? -16.293 -24.073 -5.464 1.00 90.06 288 GLY A N 1
ATOM 2219 C CA . GLY A 1 288 ? -16.124 -25.499 -5.724 1.00 90.06 288 GLY A CA 1
ATOM 2220 C C . GLY A 1 288 ? -17.427 -26.274 -5.559 1.00 90.06 288 GLY A C 1
ATOM 2221 O O . GLY A 1 288 ? -17.397 -27.398 -5.069 1.00 90.06 288 GLY A O 1
ATOM 2222 N N . ASN A 1 289 ? -18.563 -25.666 -5.927 1.00 91.19 289 ASN A N 1
ATOM 2223 C CA . ASN A 1 289 ? -19.909 -26.224 -5.763 1.00 91.19 289 ASN A CA 1
ATOM 2224 C C . ASN A 1 289 ? -20.261 -26.581 -4.303 1.00 91.19 289 ASN A C 1
ATOM 2226 O O . ASN A 1 289 ? -20.780 -27.662 -4.035 1.00 91.19 289 ASN A O 1
ATOM 2230 N N . GLY A 1 290 ? -19.979 -25.676 -3.358 1.00 94.44 290 GLY A N 1
ATOM 2231 C CA . GLY A 1 290 ? -20.332 -25.842 -1.941 1.00 94.44 290 GLY A CA 1
ATOM 2232 C C . GLY A 1 290 ? -19.178 -26.221 -1.008 1.00 94.44 290 GLY A C 1
ATOM 2233 O O . GLY A 1 290 ? -19.390 -26.459 0.180 1.00 94.44 290 GLY A O 1
ATOM 2234 N N . ASN A 1 291 ? -17.946 -26.225 -1.514 1.00 95.00 291 ASN A N 1
ATOM 2235 C CA . ASN A 1 291 ? -16.722 -26.538 -0.772 1.00 95.00 291 ASN A CA 1
ATOM 2236 C C . ASN A 1 291 ? -16.123 -25.339 -0.011 1.00 95.00 291 ASN A C 1
ATOM 2238 O O . ASN A 1 291 ? -14.997 -25.417 0.486 1.00 95.00 291 ASN A O 1
ATOM 2242 N N . GLY A 1 292 ? -16.861 -24.236 0.107 1.00 95.38 292 GLY A N 1
ATOM 2243 C CA . GLY A 1 292 ? -16.449 -23.077 0.888 1.00 95.38 292 GLY A CA 1
ATOM 2244 C C . GLY A 1 292 ? -17.536 -22.018 1.016 1.00 95.38 292 GLY A C 1
ATOM 2245 O O . GLY A 1 292 ? -18.632 -22.143 0.464 1.00 95.38 292 GLY A O 1
ATOM 2246 N N . THR A 1 293 ? -17.205 -20.955 1.739 1.00 96.06 293 THR A N 1
ATOM 2247 C CA . THR A 1 293 ? -18.037 -19.760 1.904 1.00 96.06 293 THR A CA 1
ATOM 2248 C C . THR A 1 293 ? -17.523 -18.657 0.987 1.00 96.06 293 THR A C 1
ATOM 2250 O O . THR A 1 293 ? -16.346 -18.299 1.060 1.00 96.06 293 THR A O 1
ATOM 2253 N N . PHE A 1 294 ? -18.383 -18.094 0.136 1.00 95.94 294 PHE A N 1
ATOM 2254 C CA . PHE A 1 294 ? -18.014 -16.950 -0.702 1.00 95.94 294 PHE A CA 1
ATOM 2255 C C . PHE A 1 294 ? -18.253 -15.651 0.066 1.00 95.94 294 PHE A C 1
ATOM 2257 O O . PHE A 1 294 ? -19.393 -15.324 0.391 1.00 95.94 294 PHE A O 1
ATOM 2264 N N . GLN A 1 295 ? -17.191 -14.903 0.356 1.00 95.69 295 GLN A N 1
ATOM 2265 C CA . GLN A 1 295 ? -17.274 -13.648 1.100 1.00 95.69 295 GLN A CA 1
ATOM 2266 C C . GLN A 1 295 ? -16.195 -12.663 0.653 1.00 95.69 295 GLN A C 1
ATOM 2268 O O . GLN A 1 295 ? -15.074 -13.056 0.338 1.00 95.69 295 GLN A O 1
ATOM 2273 N N . CYS A 1 296 ? -16.519 -11.367 0.634 1.00 95.69 296 CYS A N 1
ATOM 2274 C CA . CYS A 1 296 ? -15.552 -10.298 0.347 1.00 95.69 296 CYS A CA 1
ATOM 2275 C C . CYS A 1 296 ? -14.739 -10.496 -0.953 1.00 95.69 296 CYS A C 1
ATOM 2277 O O . CYS A 1 296 ? -13.548 -10.180 -1.001 1.00 95.69 296 CYS A O 1
ATOM 2279 N N . GLY A 1 297 ? -15.363 -11.060 -1.995 1.00 93.81 297 GLY A N 1
ATOM 2280 C CA . GLY A 1 297 ? -14.722 -11.304 -3.293 1.00 93.81 297 GLY A CA 1
ATOM 2281 C C . GLY A 1 297 ? -13.820 -12.538 -3.370 1.00 93.81 297 GLY A C 1
ATOM 2282 O O . GLY A 1 297 ? -13.158 -12.730 -4.389 1.00 93.81 297 GLY A O 1
ATOM 2283 N N . THR A 1 298 ? -13.769 -13.366 -2.324 1.00 93.88 298 THR A N 1
ATOM 2284 C CA . THR A 1 298 ? -12.930 -14.571 -2.262 1.00 93.88 298 THR A CA 1
ATOM 2285 C C . THR A 1 298 ? -13.692 -15.770 -1.690 1.00 93.88 298 THR A C 1
ATOM 2287 O O . THR A 1 298 ? -14.745 -15.621 -1.067 1.00 93.88 298 THR A O 1
ATOM 2290 N N . CYS A 1 299 ? -13.159 -16.971 -1.897 1.00 94.00 299 CYS A N 1
ATOM 2291 C CA . CYS A 1 299 ? -13.649 -18.183 -1.258 1.00 94.00 299 CYS A CA 1
ATOM 2292 C C . CYS A 1 299 ? -12.844 -18.493 0.006 1.00 94.00 299 CYS A C 1
ATOM 2294 O O . CYS A 1 299 ? -11.623 -18.632 -0.030 1.00 94.00 299 CYS A O 1
ATOM 2296 N N . LYS A 1 300 ? -13.545 -18.655 1.129 1.00 94.38 300 LYS A N 1
ATOM 2297 C CA . LYS A 1 300 ? -13.008 -19.266 2.345 1.00 94.38 300 LYS A CA 1
ATOM 2298 C C . LYS A 1 300 ? -13.297 -20.763 2.290 1.00 94.38 300 LYS A C 1
ATOM 2300 O O . LYS A 1 300 ? -14.437 -21.177 2.500 1.00 94.38 300 LYS A O 1
ATOM 2305 N N . CYS A 1 301 ? -12.283 -21.553 1.958 1.00 93.31 301 CYS A N 1
ATOM 2306 C CA . CYS A 1 301 ? -12.440 -22.990 1.764 1.00 93.31 301 CYS A CA 1
ATOM 2307 C C . CYS A 1 301 ? -12.720 -23.738 3.063 1.00 93.31 301 CYS A C 1
ATOM 2309 O O . CYS A 1 301 ? -12.220 -23.373 4.129 1.00 93.31 301 CYS A O 1
ATOM 2311 N N . ASN A 1 302 ? -13.523 -24.795 2.948 1.00 94.12 302 ASN A N 1
ATOM 2312 C CA . ASN A 1 302 ? -13.719 -25.754 4.024 1.00 94.12 302 ASN A CA 1
ATOM 2313 C C . ASN A 1 302 ? -12.399 -26.481 4.326 1.00 94.12 302 ASN A C 1
ATOM 2315 O O . ASN A 1 302 ? -11.483 -26.524 3.501 1.00 94.12 302 ASN A O 1
ATOM 2319 N N . GLU A 1 303 ? -12.313 -27.082 5.508 1.00 91.69 303 GLU A N 1
ATOM 2320 C CA . GLU A 1 303 ? -11.159 -27.892 5.896 1.00 91.69 303 GLU A CA 1
ATOM 2321 C C . GLU A 1 303 ? -10.886 -28.995 4.854 1.00 91.69 303 GLU A C 1
ATOM 2323 O O . GLU A 1 303 ? -11.813 -29.616 4.331 1.00 91.69 303 GLU A O 1
ATOM 2328 N N . GLY A 1 304 ? -9.615 -29.188 4.490 1.00 88.38 304 GLY A N 1
ATOM 2329 C CA . GLY A 1 304 ? -9.216 -30.146 3.450 1.00 88.38 304 GLY A CA 1
ATOM 2330 C C . GLY A 1 304 ? -9.393 -29.666 2.002 1.00 88.38 304 GLY A C 1
ATOM 2331 O O . GLY A 1 304 ? -9.094 -30.425 1.082 1.00 88.38 304 GLY A O 1
ATOM 2332 N N . ARG A 1 305 ? -9.852 -28.430 1.756 1.00 89.81 305 ARG A N 1
ATOM 2333 C CA . ARG A 1 305 ? -9.992 -27.850 0.406 1.00 89.81 305 ARG A CA 1
ATOM 2334 C C . ARG A 1 305 ? -9.011 -26.703 0.179 1.00 89.81 305 ARG A C 1
ATOM 2336 O O . ARG A 1 305 ? -8.790 -25.888 1.070 1.00 89.81 305 ARG A O 1
ATOM 2343 N N . ILE A 1 306 ? -8.446 -26.632 -1.023 1.00 86.81 306 ILE A N 1
ATOM 2344 C CA . ILE A 1 306 ? -7.487 -25.594 -1.434 1.00 86.81 306 ILE A CA 1
ATOM 2345 C C . ILE A 1 306 ? -7.796 -25.096 -2.850 1.00 86.81 306 ILE A C 1
ATOM 2347 O O . ILE A 1 306 ? -8.571 -25.715 -3.580 1.00 86.81 306 ILE A O 1
ATOM 2351 N N . GLY A 1 307 ? -7.162 -23.989 -3.232 1.00 84.75 307 GLY A N 1
ATOM 2352 C CA . GLY A 1 307 ? -7.409 -23.292 -4.494 1.00 84.75 307 GLY A CA 1
ATOM 2353 C C . GLY A 1 307 ? -8.194 -22.002 -4.282 1.00 84.75 307 GLY A C 1
ATOM 2354 O O . GLY A 1 307 ? -8.771 -21.772 -3.217 1.00 84.75 307 GLY A O 1
ATOM 2355 N N . ARG A 1 308 ? -8.198 -21.131 -5.294 1.00 86.44 308 ARG A N 1
ATOM 2356 C CA . ARG A 1 308 ? -8.862 -19.818 -5.199 1.00 86.44 308 ARG A CA 1
ATOM 2357 C C . ARG A 1 308 ? -10.376 -19.944 -5.090 1.00 86.44 308 ARG A C 1
ATOM 2359 O O . ARG A 1 308 ? -11.022 -19.053 -4.543 1.00 86.44 308 ARG A O 1
ATOM 2366 N N . VAL A 1 309 ? -10.928 -21.037 -5.612 1.00 90.25 309 VAL A N 1
ATOM 2367 C CA . VAL A 1 309 ? -12.356 -21.348 -5.594 1.00 90.25 309 VAL A CA 1
ATOM 2368 C C . VAL A 1 309 ? -12.630 -22.702 -4.936 1.00 90.25 309 VAL A C 1
ATOM 2370 O O . VAL A 1 309 ? -13.695 -23.269 -5.140 1.00 90.25 309 VAL A O 1
ATOM 2373 N N . CYS A 1 310 ? -11.726 -23.203 -4.086 1.00 91.25 310 CYS A N 1
ATOM 2374 C CA . CYS A 1 310 ? -11.891 -24.449 -3.320 1.00 91.25 310 CYS A CA 1
ATOM 2375 C C . CYS A 1 310 ? -12.132 -25.700 -4.180 1.00 91.25 310 CYS A C 1
ATOM 2377 O O . CYS A 1 310 ? -12.890 -26.603 -3.812 1.00 91.25 310 CYS A O 1
ATOM 2379 N N . GLU A 1 311 ? -11.512 -25.729 -5.352 1.00 87.38 311 GLU A N 1
ATOM 2380 C CA . GLU A 1 311 ? -11.704 -26.729 -6.388 1.00 87.38 311 GLU A CA 1
ATOM 2381 C C . GLU A 1 311 ? -10.904 -28.018 -6.140 1.00 87.38 311 GLU A C 1
ATOM 2383 O O . GLU A 1 311 ? -11.364 -29.095 -6.525 1.00 87.38 311 GLU A O 1
ATOM 2388 N N . CYS A 1 312 ? -9.791 -27.957 -5.398 1.00 85.38 312 CYS A N 1
ATOM 2389 C CA . CYS A 1 312 ? -8.989 -29.135 -5.053 1.00 85.38 312 CYS A CA 1
ATOM 2390 C C . CYS A 1 312 ? -9.254 -29.638 -3.632 1.00 85.38 312 CYS A C 1
ATOM 2392 O O . CYS A 1 312 ? -9.542 -28.872 -2.711 1.00 85.38 312 CYS A O 1
ATOM 2394 N N . SER A 1 313 ? -9.111 -30.951 -3.446 1.00 85.69 313 SER A N 1
ATOM 2395 C CA . SER A 1 313 ? -8.990 -31.589 -2.131 1.00 85.69 313 SER A CA 1
ATOM 2396 C C . SER A 1 313 ? -7.513 -31.802 -1.803 1.00 85.69 313 SER A C 1
ATOM 2398 O O . SER A 1 313 ? -6.744 -32.165 -2.689 1.00 85.69 313 SER A O 1
ATOM 2400 N N . MET A 1 314 ? -7.126 -31.601 -0.543 1.00 76.75 314 MET A N 1
ATOM 2401 C CA . MET A 1 314 ? -5.776 -31.907 -0.054 1.00 76.75 314 MET A CA 1
ATOM 2402 C C . MET A 1 314 ? -5.458 -33.409 -0.098 1.00 76.75 314 MET A C 1
ATOM 2404 O O . MET A 1 314 ? -4.288 -33.773 -0.151 1.00 76.75 314 MET A O 1
ATOM 2408 N N . ASP A 1 315 ? -6.483 -34.266 -0.122 1.00 73.19 315 ASP A N 1
ATOM 2409 C CA . ASP A 1 315 ? -6.337 -35.723 -0.054 1.00 73.19 315 ASP A CA 1
ATOM 2410 C C . ASP A 1 315 ? -6.185 -36.382 -1.440 1.00 73.19 315 ASP A C 1
ATOM 2412 O O . ASP A 1 315 ? -5.903 -37.577 -1.527 1.00 73.19 315 ASP A O 1
ATOM 2416 N N . TYR A 1 316 ? -6.366 -35.627 -2.533 1.00 61.62 316 TYR A N 1
ATOM 2417 C CA . TYR A 1 316 ? -6.218 -36.130 -3.903 1.00 61.62 316 TYR A CA 1
ATOM 2418 C C . TYR A 1 316 ? -4.826 -35.773 -4.440 1.00 61.62 316 TYR A C 1
ATOM 2420 O O . TYR A 1 316 ? -4.614 -34.707 -5.014 1.00 61.62 316 TYR A O 1
ATOM 2428 N N . ILE A 1 317 ? -3.864 -36.669 -4.215 1.00 53.75 317 ILE A N 1
ATOM 2429 C CA . ILE A 1 317 ? -2.503 -36.571 -4.747 1.00 53.75 317 ILE A CA 1
ATOM 2430 C C . ILE A 1 317 ? -2.375 -37.546 -5.920 1.00 53.75 317 ILE A C 1
ATOM 2432 O O . ILE A 1 317 ? -1.957 -38.682 -5.736 1.00 53.75 317 ILE A O 1
ATOM 2436 N N . ASP A 1 318 ? -2.675 -37.064 -7.121 1.00 58.34 318 ASP A N 1
ATOM 2437 C CA . ASP A 1 318 ? -1.774 -37.296 -8.251 1.00 58.34 318 ASP A CA 1
ATOM 2438 C C . ASP A 1 318 ? -1.052 -35.959 -8.473 1.00 58.34 318 ASP A C 1
ATOM 2440 O O . ASP A 1 318 ? -1.440 -35.138 -9.304 1.00 58.34 318 ASP A O 1
ATOM 2444 N N . ALA A 1 319 ? -0.046 -35.679 -7.630 1.00 60.12 319 ALA A N 1
ATOM 2445 C CA . ALA A 1 319 ? 0.730 -34.430 -7.670 1.00 60.12 319 ALA A CA 1
ATOM 2446 C C . ALA A 1 319 ? 1.314 -34.145 -9.066 1.00 60.12 319 ALA A C 1
ATOM 2448 O O . ALA A 1 319 ? 1.493 -32.988 -9.435 1.00 60.12 319 ALA A O 1
ATOM 2449 N N . GLU A 1 320 ? 1.553 -35.192 -9.857 1.00 61.88 320 GLU A N 1
ATOM 2450 C CA . GLU A 1 320 ? 2.095 -35.092 -11.211 1.00 61.88 320 GLU A CA 1
ATOM 2451 C C . GLU A 1 320 ? 1.142 -34.376 -12.187 1.00 61.88 320 GLU A C 1
ATOM 2453 O O . GLU A 1 320 ? 1.603 -33.554 -12.983 1.00 61.88 320 GLU A O 1
ATOM 2458 N N . ASP A 1 321 ? -0.175 -34.595 -12.087 1.00 64.50 321 ASP A N 1
ATOM 2459 C CA . ASP A 1 321 ? -1.167 -33.961 -12.971 1.00 64.50 321 ASP A CA 1
ATOM 2460 C C . ASP A 1 321 ? -1.440 -32.500 -12.586 1.00 64.50 321 ASP A C 1
ATOM 2462 O O . ASP A 1 321 ? -1.686 -31.642 -13.440 1.00 64.50 321 ASP A O 1
ATOM 2466 N N . LEU A 1 322 ? -1.368 -32.186 -11.291 1.00 68.00 322 LEU A N 1
ATOM 2467 C CA . LEU A 1 322 ? -1.593 -30.830 -10.796 1.00 68.00 322 LEU A CA 1
ATOM 2468 C C . LEU A 1 322 ? -0.401 -29.912 -11.098 1.00 68.00 322 LEU A C 1
ATOM 2470 O O . LEU A 1 322 ? -0.592 -28.778 -11.546 1.00 68.00 322 LEU A O 1
ATOM 2474 N N . ASP A 1 323 ? 0.819 -30.429 -10.938 1.00 73.94 323 ASP A N 1
ATOM 2475 C CA . ASP A 1 323 ? 2.052 -29.725 -11.291 1.00 73.94 323 ASP A CA 1
ATOM 2476 C C . ASP A 1 323 ? 2.152 -29.472 -12.798 1.00 73.94 323 ASP A C 1
ATOM 2478 O O . ASP A 1 323 ? 2.719 -28.458 -13.216 1.00 73.94 323 ASP A O 1
ATOM 2482 N N . ALA A 1 324 ? 1.573 -30.348 -13.627 1.00 78.56 324 ALA A N 1
ATOM 2483 C CA . ALA A 1 324 ? 1.536 -30.164 -15.075 1.00 78.56 324 ALA A CA 1
ATOM 2484 C C . ALA A 1 324 ? 0.805 -28.868 -15.469 1.00 78.56 324 ALA A C 1
ATOM 2486 O O . ALA A 1 324 ? 1.274 -28.141 -16.347 1.00 78.56 324 ALA A O 1
ATOM 2487 N N . ASN A 1 325 ? -0.282 -28.522 -14.770 1.00 83.38 325 ASN A N 1
ATOM 2488 C CA . ASN A 1 325 ? -1.049 -27.294 -15.017 1.00 83.38 325 ASN A CA 1
ATOM 2489 C C . ASN A 1 325 ? -0.304 -26.013 -14.618 1.00 83.38 325 ASN A C 1
ATOM 2491 O O . ASN A 1 325 ? -0.655 -24.929 -15.084 1.00 83.38 325 ASN A O 1
ATOM 2495 N N . CYS A 1 326 ? 0.747 -26.142 -13.809 1.00 88.12 326 CYS A N 1
ATOM 2496 C CA . CYS A 1 326 ? 1.616 -25.055 -13.370 1.00 88.12 326 CYS A CA 1
ATOM 2497 C C . CYS A 1 326 ? 2.928 -24.966 -14.166 1.00 88.12 326 CYS A C 1
ATOM 2499 O O . CYS A 1 326 ? 3.818 -24.190 -13.807 1.00 88.12 326 CYS A O 1
ATOM 2501 N N . ARG A 1 327 ? 3.067 -25.730 -15.255 1.00 89.38 327 ARG A N 1
ATOM 2502 C CA . ARG A 1 327 ? 4.194 -25.636 -16.189 1.00 89.38 327 ARG A CA 1
ATOM 2503 C C . ARG A 1 327 ? 3.734 -25.013 -17.503 1.00 89.38 327 ARG A C 1
ATOM 2505 O O . ARG A 1 327 ? 2.628 -25.265 -17.971 1.00 89.38 327 ARG A O 1
ATOM 2512 N N . THR A 1 328 ? 4.609 -24.232 -18.137 1.00 85.69 328 THR A N 1
ATOM 2513 C CA . THR A 1 328 ? 4.340 -23.730 -19.498 1.00 85.69 328 THR A CA 1
ATOM 2514 C C . THR A 1 328 ? 4.366 -24.865 -20.523 1.00 85.69 328 THR A C 1
ATOM 2516 O O . THR A 1 328 ? 3.563 -24.874 -21.446 1.00 85.69 328 THR A O 1
ATOM 2519 N N . ASN A 1 329 ? 5.282 -25.826 -20.349 1.00 84.50 329 ASN A N 1
ATOM 2520 C CA . ASN A 1 329 ? 5.427 -27.038 -21.152 1.00 84.50 329 ASN A CA 1
ATOM 2521 C C . ASN A 1 329 ? 6.011 -28.164 -20.281 1.00 84.50 329 ASN A C 1
ATOM 2523 O O . ASN A 1 329 ? 6.611 -27.898 -19.239 1.00 84.50 329 ASN A O 1
ATOM 2527 N N . SER A 1 330 ? 5.932 -29.417 -20.738 1.00 76.88 330 SER A N 1
ATOM 2528 C CA . SER A 1 330 ? 6.345 -30.624 -19.992 1.00 76.88 330 SER A CA 1
ATOM 2529 C C . SER A 1 330 ? 7.806 -30.634 -19.497 1.00 76.88 330 SER A C 1
ATOM 2531 O O . SER A 1 330 ? 8.154 -31.454 -18.657 1.00 76.88 330 SER A O 1
ATOM 2533 N N . GLY A 1 331 ? 8.662 -29.735 -20.000 1.00 78.62 331 GLY A N 1
ATOM 2534 C CA . GLY A 1 331 ? 10.069 -29.597 -19.603 1.00 78.62 331 GLY A CA 1
ATOM 2535 C C . GLY A 1 331 ? 10.428 -28.317 -18.838 1.00 78.62 331 GLY A C 1
ATOM 2536 O O . GLY A 1 331 ? 11.604 -28.114 -18.562 1.00 78.62 331 GLY A O 1
ATOM 2537 N N . THR A 1 332 ? 9.472 -27.434 -18.522 1.00 86.19 332 THR A N 1
ATOM 2538 C CA . THR A 1 332 ? 9.753 -26.197 -17.762 1.00 86.19 332 THR A CA 1
ATOM 2539 C C . THR A 1 332 ? 9.499 -26.374 -16.276 1.00 86.19 332 THR A C 1
ATOM 2541 O O . THR A 1 332 ? 8.637 -27.168 -15.903 1.00 86.19 332 THR A O 1
ATOM 2544 N N . ASP A 1 333 ? 10.192 -25.606 -15.438 1.00 91.25 333 ASP A N 1
ATOM 2545 C CA . ASP A 1 333 ? 9.976 -25.606 -13.990 1.00 91.25 333 ASP A CA 1
ATOM 2546 C C . ASP A 1 333 ? 8.551 -25.177 -13.615 1.00 91.25 333 ASP A C 1
ATOM 2548 O O . ASP A 1 333 ? 7.926 -24.349 -14.287 1.00 91.25 333 ASP A O 1
ATOM 2552 N N . ILE A 1 334 ? 8.050 -25.739 -12.515 1.00 90.50 334 ILE A N 1
ATOM 2553 C CA . ILE A 1 334 ? 6.752 -25.388 -11.932 1.00 90.50 334 ILE A CA 1
ATOM 2554 C C . ILE A 1 334 ? 6.788 -23.909 -11.544 1.00 90.50 334 ILE A C 1
ATOM 2556 O O . ILE A 1 334 ? 7.700 -23.468 -10.839 1.00 90.50 334 ILE A O 1
ATOM 2560 N N . CYS A 1 335 ? 5.821 -23.137 -12.042 1.00 93.56 335 CYS A N 1
ATOM 2561 C CA . CYS A 1 335 ? 5.711 -21.697 -11.815 1.00 93.56 335 CYS A CA 1
ATOM 2562 C C . CYS A 1 335 ? 7.021 -20.935 -12.071 1.00 93.56 335 CYS A C 1
ATOM 2564 O O . CYS A 1 335 ? 7.363 -20.008 -11.335 1.00 93.56 335 CYS A O 1
ATOM 2566 N N . SER A 1 336 ? 7.795 -21.364 -13.078 1.00 93.75 336 SER A N 1
ATOM 2567 C CA . SER A 1 336 ? 9.105 -20.797 -13.435 1.00 93.75 336 SER A CA 1
ATOM 2568 C C . SER A 1 336 ? 10.076 -20.673 -12.251 1.00 93.75 336 SER A C 1
ATOM 2570 O O . SER A 1 336 ? 10.939 -19.797 -12.251 1.00 93.75 336 SER A O 1
ATOM 2572 N N . ASN A 1 337 ? 9.899 -21.497 -11.209 1.00 93.25 337 ASN A N 1
ATOM 2573 C CA . ASN A 1 337 ? 10.594 -21.414 -9.917 1.00 93.25 337 ASN A CA 1
ATOM 2574 C C . ASN A 1 337 ? 10.359 -20.098 -9.124 1.00 93.25 337 ASN A C 1
ATOM 2576 O O . ASN A 1 337 ? 10.925 -19.874 -8.049 1.00 93.25 337 AS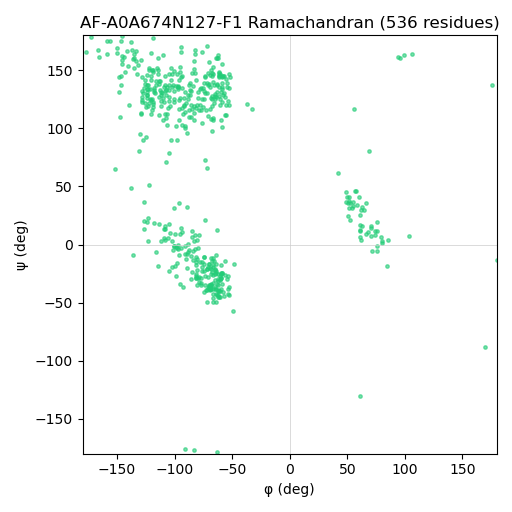N A O 1
ATOM 2580 N N . ASN A 1 338 ? 9.458 -19.239 -9.604 1.00 94.12 338 ASN A N 1
ATOM 2581 C CA . ASN A 1 338 ? 9.141 -17.922 -9.048 1.00 94.12 338 ASN A CA 1
ATOM 2582 C C . ASN A 1 338 ? 7.770 -17.883 -8.359 1.00 94.12 338 ASN A C 1
ATOM 2584 O O . ASN A 1 338 ? 7.261 -16.806 -8.059 1.00 94.12 338 ASN A O 1
ATOM 2588 N N . GLY A 1 339 ? 7.167 -19.038 -8.098 1.00 92.12 339 GLY A N 1
ATOM 2589 C CA . GLY A 1 339 ? 5.852 -19.164 -7.484 1.00 92.12 339 GLY A CA 1
ATOM 2590 C C . GLY A 1 339 ? 5.671 -20.511 -6.805 1.00 92.12 339 GLY A C 1
ATOM 2591 O O . GLY A 1 339 ? 6.537 -21.381 -6.915 1.00 92.12 339 GLY A O 1
ATOM 2592 N N . ASP A 1 340 ? 4.535 -20.655 -6.141 1.00 89.94 340 ASP A N 1
ATOM 2593 C CA . ASP A 1 340 ? 4.051 -21.915 -5.593 1.00 89.94 340 ASP A CA 1
ATOM 2594 C C . ASP A 1 340 ? 2.841 -22.373 -6.419 1.00 89.94 340 ASP A C 1
ATOM 2596 O O . ASP A 1 340 ? 1.971 -21.567 -6.759 1.00 89.94 340 ASP A O 1
ATOM 2600 N N . CYS A 1 341 ? 2.782 -23.658 -6.776 1.00 87.56 341 CYS A N 1
ATOM 2601 C CA . CYS A 1 341 ? 1.631 -24.217 -7.482 1.00 87.56 341 CYS A CA 1
ATOM 2602 C C . CYS A 1 341 ? 0.542 -24.575 -6.471 1.00 87.56 341 CYS A C 1
ATOM 2604 O O . CYS A 1 341 ? 0.659 -25.549 -5.729 1.00 87.56 341 CYS A O 1
ATOM 2606 N N . VAL A 1 342 ? -0.526 -23.785 -6.436 1.00 84.94 342 VAL A N 1
ATOM 2607 C CA . VAL A 1 342 ? -1.666 -24.005 -5.550 1.00 84.94 342 VAL A CA 1
ATOM 2608 C C . VAL A 1 342 ? -2.846 -24.424 -6.409 1.00 84.94 342 VAL A C 1
ATOM 2610 O O . VAL A 1 342 ? -3.429 -23.610 -7.121 1.00 84.94 342 VAL A O 1
ATOM 2613 N N . CYS A 1 343 ? -3.204 -25.709 -6.341 1.00 81.44 343 CYS A N 1
ATOM 2614 C CA . CYS A 1 343 ? -4.365 -26.249 -7.051 1.00 81.44 343 CYS A CA 1
ATOM 2615 C C . CYS A 1 343 ? -4.319 -25.998 -8.578 1.00 81.44 343 CYS A C 1
ATOM 2617 O O . CYS A 1 343 ? -5.279 -25.548 -9.195 1.00 81.44 343 CYS A O 1
ATOM 2619 N N . GLY A 1 344 ? -3.165 -26.253 -9.206 1.00 80.75 344 GLY A N 1
ATOM 2620 C CA . GLY A 1 344 ? -2.999 -26.115 -10.659 1.00 80.75 344 GLY A CA 1
ATOM 2621 C C . GLY A 1 344 ? -2.920 -24.666 -11.153 1.00 80.75 344 GLY A C 1
ATOM 2622 O O . GLY A 1 344 ? -2.910 -24.432 -12.360 1.00 80.75 344 GLY A O 1
ATOM 2623 N N . THR A 1 345 ? -2.842 -23.697 -10.238 1.00 85.69 345 THR A N 1
ATOM 2624 C CA . THR A 1 345 ? -2.611 -22.282 -10.537 1.00 85.69 345 THR A CA 1
ATOM 2625 C C . THR A 1 345 ? -1.371 -21.794 -9.797 1.00 85.69 345 THR A C 1
ATOM 2627 O O . THR A 1 345 ? -1.189 -22.089 -8.618 1.00 85.69 345 THR A O 1
ATOM 2630 N N . CYS A 1 346 ? -0.520 -21.019 -10.466 1.00 90.19 346 CYS A N 1
ATOM 2631 C CA . CYS A 1 346 ? 0.644 -20.433 -9.814 1.00 90.19 346 CYS A CA 1
ATOM 2632 C C . CYS A 1 346 ? 0.268 -19.214 -8.968 1.00 90.19 346 CYS A C 1
ATOM 2634 O O . CYS A 1 346 ? -0.431 -18.308 -9.425 1.00 90.19 346 CYS A O 1
ATOM 2636 N N . GLU A 1 347 ? 0.784 -19.167 -7.744 1.00 90.44 347 GLU A N 1
ATOM 2637 C CA . GLU A 1 347 ? 0.834 -17.965 -6.918 1.00 90.44 347 GLU A CA 1
ATOM 2638 C C . GLU A 1 347 ? 2.273 -17.459 -6.874 1.00 90.44 347 GLU A C 1
ATOM 2640 O O . GLU A 1 347 ? 3.165 -18.114 -6.333 1.00 90.44 347 GLU A O 1
ATOM 2645 N N . CYS A 1 348 ? 2.520 -16.296 -7.474 1.00 92.75 348 CYS A N 1
ATOM 2646 C CA . CYS A 1 348 ? 3.880 -15.790 -7.600 1.00 92.75 348 CYS A CA 1
ATOM 2647 C C . CYS A 1 348 ? 4.444 -15.318 -6.258 1.00 92.75 348 CYS A C 1
ATOM 2649 O O . CYS A 1 348 ? 3.766 -14.665 -5.457 1.00 92.75 348 CYS A O 1
ATOM 2651 N N . LYS A 1 349 ? 5.719 -15.642 -6.022 1.00 91.44 349 LYS A N 1
ATOM 2652 C CA . LYS A 1 349 ? 6.449 -15.290 -4.804 1.00 91.44 349 LYS A CA 1
ATOM 2653 C C . LYS A 1 349 ? 6.518 -13.773 -4.676 1.00 91.44 349 LYS A C 1
ATOM 2655 O O . LYS A 1 349 ? 6.859 -13.064 -5.620 1.00 91.44 349 LYS A O 1
ATOM 2660 N N . LYS A 1 350 ? 6.262 -13.265 -3.474 1.00 86.50 350 LYS A N 1
ATOM 2661 C CA . LYS A 1 350 ? 6.505 -11.856 -3.146 1.00 86.50 350 LYS A CA 1
ATOM 2662 C C . LYS A 1 350 ? 7.981 -11.645 -2.804 1.00 86.50 350 LYS A C 1
ATOM 2664 O O . LYS A 1 350 ? 8.599 -12.492 -2.156 1.00 86.50 350 LYS A O 1
ATOM 2669 N N . ARG A 1 351 ? 8.555 -10.515 -3.224 1.00 86.94 351 ARG A N 1
ATOM 2670 C CA . ARG A 1 351 ? 9.927 -10.117 -2.871 1.00 86.94 351 ARG A CA 1
ATOM 2671 C C . ARG A 1 351 ? 9.951 -9.206 -1.644 1.00 86.94 351 ARG A C 1
ATOM 2673 O O . ARG A 1 351 ? 8.929 -8.666 -1.234 1.00 86.94 351 ARG A O 1
ATOM 2680 N N . GLN A 1 352 ? 11.143 -9.030 -1.069 1.00 84.81 352 GLN A N 1
ATOM 2681 C CA . GLN A 1 352 ? 11.365 -8.088 0.037 1.00 84.81 352 GLN A CA 1
ATOM 2682 C C . GLN A 1 352 ? 11.070 -6.646 -0.381 1.00 84.81 352 GLN A C 1
ATOM 2684 O O . GLN A 1 352 ? 10.481 -5.898 0.391 1.00 84.81 352 GLN A O 1
ATOM 2689 N N . ASN A 1 353 ? 11.470 -6.282 -1.604 1.00 83.12 353 ASN A N 1
ATOM 2690 C CA . ASN A 1 353 ? 11.092 -5.034 -2.245 1.00 83.12 353 ASN A CA 1
ATOM 2691 C C . ASN A 1 353 ? 9.763 -5.242 -2.991 1.00 83.12 353 ASN A C 1
ATOM 2693 O O . ASN A 1 353 ? 9.758 -5.924 -4.012 1.00 83.12 353 ASN A O 1
ATOM 2697 N N . PRO A 1 354 ? 8.639 -4.669 -2.542 1.00 79.31 354 PRO A N 1
ATOM 2698 C CA . PRO A 1 354 ? 7.338 -4.909 -3.165 1.00 79.31 354 PRO A CA 1
ATOM 2699 C C . PRO A 1 354 ? 7.157 -4.198 -4.511 1.00 79.31 354 PRO A C 1
ATOM 2701 O O . PRO A 1 354 ? 6.208 -4.498 -5.227 1.00 79.31 354 PRO A O 1
ATOM 2704 N N . ALA A 1 355 ? 8.063 -3.282 -4.878 1.00 83.31 355 ALA A N 1
ATOM 2705 C CA . ALA A 1 355 ? 8.127 -2.754 -6.238 1.00 83.31 355 ALA A CA 1
ATOM 2706 C C . ALA A 1 355 ? 8.649 -3.800 -7.245 1.00 83.31 355 ALA A C 1
ATOM 2708 O O . ALA A 1 355 ? 8.419 -3.655 -8.445 1.00 83.31 355 ALA A O 1
ATOM 2709 N N . GLU A 1 356 ? 9.327 -4.851 -6.769 1.00 90.38 356 GLU A N 1
ATOM 2710 C CA . GLU A 1 356 ? 9.807 -5.976 -7.571 1.00 90.38 356 GLU A CA 1
ATOM 2711 C C . GLU A 1 356 ? 8.778 -7.106 -7.567 1.00 90.38 356 GLU A C 1
ATOM 2713 O O . GLU A 1 356 ? 8.531 -7.756 -6.548 1.00 90.38 356 GLU A O 1
ATOM 2718 N N . ILE A 1 357 ? 8.177 -7.344 -8.727 1.00 89.88 357 ILE A N 1
ATOM 2719 C CA . ILE A 1 357 ? 6.995 -8.187 -8.872 1.00 89.88 357 ILE A CA 1
ATOM 2720 C C . ILE A 1 357 ? 7.289 -9.295 -9.877 1.00 89.88 357 ILE A C 1
ATOM 2722 O O . ILE A 1 357 ? 7.715 -9.026 -11.001 1.00 89.88 357 ILE A O 1
ATOM 2726 N N . TYR A 1 358 ? 7.008 -10.534 -9.473 1.00 93.75 358 TYR A N 1
ATOM 2727 C CA . TYR A 1 358 ? 6.810 -11.650 -10.392 1.00 93.75 358 TYR A CA 1
ATOM 2728 C C . TYR A 1 358 ? 5.343 -11.693 -10.823 1.00 93.75 358 TYR A C 1
ATOM 2730 O O . TYR A 1 358 ? 4.445 -11.503 -10.004 1.00 93.75 358 TYR A O 1
ATOM 2738 N N . SER A 1 359 ? 5.099 -11.926 -12.106 1.00 91.12 359 SER A N 1
ATOM 2739 C CA . SER A 1 359 ? 3.763 -11.901 -12.706 1.00 91.12 359 SER A CA 1
ATOM 2740 C C . SER A 1 359 ? 3.648 -12.921 -13.838 1.00 91.12 359 SER A C 1
ATOM 2742 O O . SER A 1 359 ? 4.633 -13.561 -14.214 1.00 91.12 359 SER A O 1
ATOM 2744 N N . GLY A 1 360 ? 2.443 -13.057 -14.386 1.00 90.06 360 GLY A N 1
ATOM 2745 C CA . GLY A 1 360 ? 2.139 -14.034 -15.425 1.00 90.06 360 GLY A CA 1
ATOM 2746 C C . GLY A 1 360 ? 1.551 -15.313 -14.843 1.00 90.06 360 GLY A C 1
ATOM 2747 O O . GLY A 1 360 ? 1.685 -15.609 -13.654 1.00 90.06 360 GLY A O 1
ATOM 2748 N N . LYS A 1 361 ? 0.879 -16.079 -15.703 1.00 90.38 361 LYS A N 1
ATOM 2749 C CA . LYS A 1 361 ? 0.151 -17.293 -15.314 1.00 90.38 361 LYS A CA 1
ATOM 2750 C C . LYS A 1 361 ? 1.066 -18.346 -14.684 1.00 90.38 361 LYS A C 1
ATOM 2752 O O . LYS A 1 361 ? 0.611 -19.123 -13.851 1.00 90.38 361 LYS A O 1
ATOM 2757 N N . TYR A 1 362 ? 2.337 -18.358 -15.074 1.00 92.44 362 TYR A N 1
ATOM 2758 C CA . TYR A 1 362 ? 3.355 -19.292 -14.614 1.00 92.44 362 TYR A CA 1
ATOM 2759 C C . TYR A 1 362 ? 4.503 -18.573 -13.894 1.00 92.44 362 TYR A C 1
ATOM 2761 O O . TYR A 1 362 ? 5.590 -19.139 -13.774 1.00 92.44 362 TYR A O 1
ATOM 2769 N N . CYS A 1 363 ? 4.294 -17.333 -13.435 1.00 94.44 363 CYS A N 1
ATOM 2770 C CA . CYS A 1 363 ? 5.314 -16.496 -12.790 1.00 94.44 363 CYS A CA 1
ATOM 2771 C C . CYS A 1 363 ? 6.595 -16.323 -13.629 1.00 94.44 363 CYS A C 1
ATOM 2773 O O . CYS A 1 363 ? 7.713 -16.226 -13.114 1.00 94.44 363 CYS A O 1
ATOM 2775 N N . GLU A 1 364 ? 6.434 -16.331 -14.949 1.00 93.38 364 GLU A N 1
ATOM 2776 C CA . GLU A 1 364 ? 7.503 -16.259 -15.938 1.00 93.38 364 GLU A CA 1
ATOM 2777 C C . GLU A 1 364 ? 8.012 -14.829 -16.163 1.00 93.38 364 GLU A C 1
ATOM 2779 O O . GLU A 1 364 ? 9.147 -14.635 -16.610 1.00 93.38 364 GLU A O 1
ATOM 2784 N N . CYS A 1 365 ? 7.188 -13.833 -15.834 1.00 94.88 365 CYS A N 1
ATOM 2785 C CA . CYS A 1 365 ? 7.480 -12.420 -16.012 1.00 94.88 365 CYS A CA 1
ATOM 2786 C C . CYS A 1 365 ? 7.984 -11.786 -14.719 1.00 94.88 365 CYS A C 1
ATOM 2788 O O . CYS A 1 365 ? 7.514 -12.092 -13.624 1.00 94.88 365 CYS A O 1
ATOM 2790 N N . ASP A 1 366 ? 8.876 -10.809 -14.856 1.00 94.56 366 ASP A N 1
ATOM 2791 C CA . ASP A 1 366 ? 9.215 -9.886 -13.780 1.00 94.56 366 ASP A CA 1
ATOM 2792 C C . ASP A 1 366 ? 9.478 -8.472 -14.315 1.00 94.56 366 ASP A C 1
ATOM 2794 O O . ASP A 1 366 ? 9.692 -8.275 -15.516 1.00 94.56 366 ASP A O 1
ATOM 2798 N N . ASN A 1 367 ? 9.418 -7.483 -13.423 1.00 93.62 367 ASN A N 1
ATOM 2799 C CA . ASN A 1 367 ? 9.608 -6.067 -13.743 1.00 93.62 367 ASN A CA 1
ATOM 2800 C C . ASN A 1 367 ? 10.976 -5.508 -13.293 1.00 93.62 367 ASN A C 1
ATOM 2802 O O . ASN A 1 367 ? 11.126 -4.291 -13.198 1.00 93.62 367 ASN A O 1
ATOM 2806 N N . PHE A 1 368 ? 11.971 -6.358 -13.006 1.00 94.19 368 PHE A N 1
ATOM 2807 C CA . PHE A 1 368 ? 13.251 -5.920 -12.420 1.00 94.19 368 PHE A CA 1
ATOM 2808 C C . PHE A 1 368 ? 14.513 -6.551 -13.037 1.00 94.19 368 PHE A C 1
ATOM 2810 O O . PHE A 1 368 ? 15.624 -6.073 -12.775 1.00 94.19 368 PHE A O 1
ATOM 2817 N N . ASN A 1 369 ? 14.369 -7.562 -13.899 1.00 95.06 369 ASN A N 1
ATOM 2818 C CA . ASN A 1 369 ? 15.448 -8.169 -14.688 1.00 95.06 369 ASN A CA 1
ATOM 2819 C C . ASN A 1 369 ? 15.481 -7.678 -16.148 1.00 95.06 369 ASN A C 1
ATOM 2821 O O . ASN A 1 369 ? 15.873 -8.425 -17.041 1.00 95.06 369 ASN A O 1
ATOM 2825 N N . CYS A 1 370 ? 15.073 -6.434 -16.408 1.00 95.62 370 CYS A N 1
ATOM 2826 C CA . CYS A 1 370 ? 15.307 -5.788 -17.702 1.00 95.62 370 CYS A CA 1
ATOM 2827 C C . CYS A 1 370 ? 16.762 -5.321 -17.873 1.00 95.62 370 CYS A C 1
ATOM 2829 O O . CYS A 1 370 ? 17.512 -5.179 -16.899 1.00 95.62 370 CYS A O 1
ATOM 2831 N N . ASP A 1 371 ? 17.123 -5.009 -19.118 1.00 95.56 371 ASP A N 1
ATOM 2832 C CA . ASP A 1 371 ? 18.403 -4.402 -19.467 1.00 95.56 371 ASP A CA 1
ATOM 2833 C C . ASP A 1 371 ? 18.647 -3.100 -18.692 1.00 95.56 371 ASP A C 1
ATOM 2835 O O . ASP A 1 371 ? 17.741 -2.297 -18.433 1.00 95.56 371 ASP A O 1
ATOM 2839 N N . ARG A 1 372 ? 19.909 -2.893 -18.310 1.00 95.81 372 ARG A N 1
ATOM 2840 C CA . ARG A 1 372 ? 20.364 -1.708 -17.582 1.00 95.81 372 ARG A CA 1
ATOM 2841 C C . ARG A 1 372 ? 21.357 -0.922 -18.425 1.00 95.81 372 ARG A C 1
ATOM 2843 O O . ARG A 1 372 ? 22.247 -1.507 -19.034 1.00 95.81 372 ARG A O 1
ATOM 2850 N N . SER A 1 373 ? 21.252 0.401 -18.376 1.00 94.69 373 SER A N 1
ATOM 2851 C CA . SER A 1 373 ? 22.266 1.324 -18.893 1.00 94.69 373 SER A CA 1
ATOM 2852 C C . SER A 1 373 ? 22.641 2.309 -17.793 1.00 94.69 373 SER A C 1
ATOM 2854 O O . SER A 1 373 ? 21.772 2.775 -17.056 1.00 94.69 373 SER A O 1
ATOM 2856 N N . ASN A 1 374 ? 23.941 2.562 -17.609 1.00 89.50 374 ASN A N 1
ATOM 2857 C CA . ASN A 1 374 ? 24.475 3.362 -16.497 1.00 89.50 374 ASN A CA 1
ATOM 2858 C C . ASN A 1 374 ? 23.932 2.936 -15.114 1.00 89.50 374 ASN A C 1
ATOM 2860 O O . ASN A 1 374 ? 23.592 3.774 -14.283 1.00 89.50 374 ASN A O 1
ATOM 2864 N N . ASN A 1 375 ? 23.822 1.622 -14.877 1.00 90.56 375 ASN A N 1
ATOM 2865 C CA . ASN A 1 375 ? 23.232 1.000 -13.679 1.00 90.56 375 ASN A CA 1
ATOM 2866 C C . ASN A 1 375 ? 21.739 1.292 -13.426 1.00 90.56 375 ASN A C 1
ATOM 2868 O O . ASN A 1 375 ? 21.196 0.810 -12.432 1.00 90.56 375 ASN A O 1
ATOM 2872 N N . MET A 1 376 ? 21.047 1.999 -14.322 1.00 93.25 376 MET A N 1
ATOM 2873 C CA . MET A 1 376 ? 19.607 2.237 -14.228 1.00 93.25 376 MET A CA 1
ATOM 2874 C C . MET A 1 376 ? 18.827 1.234 -15.077 1.00 93.25 376 MET A C 1
ATOM 2876 O O . MET A 1 376 ? 19.183 0.963 -16.226 1.00 93.25 376 MET A O 1
ATOM 2880 N N . LEU A 1 377 ? 17.749 0.688 -14.509 1.00 93.38 377 LEU A N 1
ATOM 2881 C CA . LEU A 1 377 ? 16.811 -0.179 -15.224 1.00 93.38 377 LEU A CA 1
ATOM 2882 C C . LEU A 1 377 ? 16.173 0.605 -16.373 1.00 93.38 377 LEU A C 1
ATOM 2884 O O . LEU A 1 377 ? 15.689 1.715 -16.154 1.00 93.38 377 LEU A O 1
ATOM 2888 N N . CYS A 1 378 ? 16.219 0.053 -17.587 1.00 96.12 378 CYS A N 1
ATOM 2889 C CA . CYS A 1 378 ? 15.743 0.730 -18.795 1.00 96.12 378 CYS A CA 1
ATOM 2890 C C . CYS A 1 378 ? 16.315 2.145 -18.965 1.00 96.12 378 CYS A C 1
ATOM 2892 O O . CYS A 1 378 ? 15.606 3.060 -19.380 1.00 96.12 378 CYS A O 1
ATOM 2894 N N . GLY A 1 379 ? 17.578 2.345 -18.565 1.00 93.12 379 GLY A N 1
ATOM 2895 C CA . GLY A 1 379 ? 18.287 3.610 -18.753 1.00 93.12 379 GLY A CA 1
ATOM 2896 C C . GLY A 1 379 ? 17.633 4.800 -18.046 1.00 93.12 379 GLY A C 1
ATOM 2897 O O . GLY A 1 379 ? 18.003 5.932 -18.328 1.00 93.12 379 GLY A O 1
ATOM 2898 N N . GLY A 1 380 ? 16.672 4.563 -17.140 1.00 94.69 380 GLY A N 1
ATOM 2899 C CA . GLY A 1 380 ? 15.853 5.605 -16.513 1.00 94.69 380 GLY A CA 1
ATOM 2900 C C . GLY A 1 380 ? 14.829 6.266 -17.446 1.00 94.69 380 GLY A C 1
ATOM 2901 O O . GLY A 1 380 ? 14.189 7.230 -17.036 1.00 94.69 380 GLY A O 1
ATOM 2902 N N . HIS A 1 381 ? 14.669 5.757 -18.670 1.00 94.62 381 HIS A N 1
ATOM 2903 C CA . HIS A 1 381 ? 13.829 6.324 -19.731 1.00 94.62 381 HIS A CA 1
ATOM 2904 C C . HIS A 1 381 ? 12.847 5.289 -20.289 1.00 94.62 381 HIS A C 1
ATOM 2906 O O . HIS A 1 381 ? 12.596 5.200 -21.494 1.00 94.62 381 HIS A O 1
ATOM 2912 N N . GLY A 1 382 ? 12.340 4.430 -19.413 1.00 94.88 382 GLY A N 1
ATOM 2913 C CA . GLY A 1 382 ? 11.367 3.422 -19.780 1.00 94.88 382 GLY A CA 1
ATOM 2914 C C . GLY A 1 382 ? 10.876 2.614 -18.592 1.00 94.88 382 GLY A C 1
ATOM 2915 O O . GLY A 1 382 ? 11.460 2.604 -17.507 1.00 94.88 382 GLY A O 1
ATOM 2916 N N . ARG A 1 383 ? 9.786 1.891 -18.829 1.00 94.50 383 ARG A N 1
ATOM 2917 C CA . ARG A 1 383 ? 9.188 0.937 -17.893 1.00 94.50 383 ARG A CA 1
ATOM 2918 C C . ARG A 1 383 ? 9.667 -0.471 -18.223 1.00 94.50 383 ARG A C 1
ATOM 2920 O O . ARG A 1 383 ? 9.578 -0.895 -19.370 1.00 94.50 383 ARG A O 1
ATOM 2927 N N . CYS A 1 384 ? 10.078 -1.229 -17.212 1.00 95.62 384 CYS A N 1
ATOM 2928 C CA . CYS A 1 384 ? 10.299 -2.663 -17.366 1.00 95.62 384 CYS A CA 1
ATOM 2929 C C . 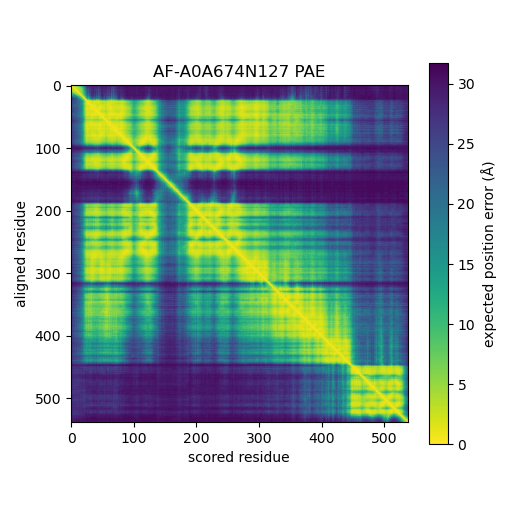CYS A 1 384 ? 8.956 -3.406 -17.340 1.00 95.62 384 CYS A C 1
ATOM 2931 O O . CYS A 1 384 ? 8.218 -3.323 -16.358 1.00 95.62 384 CYS A O 1
ATOM 2933 N N . ASP A 1 385 ? 8.635 -4.109 -18.421 1.00 93.75 385 ASP A N 1
ATOM 2934 C CA . ASP A 1 385 ? 7.424 -4.910 -18.568 1.00 93.75 385 ASP A CA 1
ATOM 2935 C C . ASP A 1 385 ? 7.790 -6.317 -19.043 1.00 93.75 385 ASP A C 1
ATOM 2937 O O . ASP A 1 385 ? 8.318 -6.485 -20.142 1.00 93.75 385 ASP A O 1
ATOM 2941 N N . CYS A 1 386 ? 7.573 -7.319 -18.185 1.00 94.62 386 CYS A N 1
ATOM 2942 C CA . CYS A 1 386 ? 7.969 -8.713 -18.408 1.00 94.62 386 CYS A CA 1
ATOM 2943 C C . CYS A 1 386 ? 9.377 -8.848 -19.036 1.00 94.62 386 CYS A C 1
ATOM 2945 O O . CYS A 1 386 ? 9.542 -9.350 -20.149 1.00 94.62 386 CYS A O 1
ATOM 2947 N N . ARG A 1 387 ? 10.408 -8.361 -18.326 1.00 94.69 387 ARG A N 1
ATOM 2948 C CA . ARG A 1 387 ? 11.831 -8.384 -18.742 1.00 94.69 387 ARG A CA 1
ATOM 2949 C C . ARG A 1 387 ? 12.167 -7.635 -20.037 1.00 94.69 387 ARG A C 1
ATOM 2951 O O . ARG A 1 387 ? 13.280 -7.757 -20.543 1.00 94.69 387 ARG A O 1
ATOM 2958 N N . ARG A 1 388 ? 11.248 -6.831 -20.570 1.00 96.81 388 ARG A N 1
ATOM 2959 C CA . ARG A 1 388 ? 11.488 -5.957 -21.719 1.00 96.81 388 ARG A CA 1
ATOM 2960 C C . ARG A 1 388 ? 11.309 -4.498 -21.327 1.00 96.81 388 ARG A C 1
ATOM 2962 O O . ARG A 1 388 ? 10.323 -4.137 -20.692 1.00 96.81 388 ARG A O 1
ATOM 2969 N N . CYS A 1 389 ? 12.231 -3.642 -21.752 1.00 97.06 389 CYS A N 1
ATOM 2970 C CA . CYS A 1 389 ? 12.053 -2.209 -21.587 1.00 97.06 389 CYS A CA 1
ATOM 2971 C C . CYS A 1 389 ? 11.062 -1.652 -22.613 1.00 97.06 389 CYS A C 1
ATOM 2973 O O . CYS A 1 389 ? 11.222 -1.823 -23.822 1.00 97.06 389 CYS A O 1
ATOM 2975 N N . ILE A 1 390 ? 10.037 -0.975 -22.110 1.00 97.06 390 ILE A N 1
ATOM 2976 C CA . ILE A 1 390 ? 9.097 -0.163 -22.874 1.00 97.06 390 ILE A CA 1
ATOM 2977 C C . ILE A 1 390 ? 9.557 1.283 -22.727 1.00 97.06 390 ILE A C 1
ATOM 2979 O O . ILE A 1 390 ? 9.370 1.888 -21.670 1.00 97.06 390 ILE A O 1
ATOM 2983 N N . CYS A 1 391 ? 10.214 1.800 -23.762 1.00 96.62 391 CYS A N 1
ATOM 2984 C CA . CYS A 1 391 ? 10.844 3.114 -23.714 1.00 96.62 391 CYS A CA 1
ATOM 2985 C C . CYS A 1 391 ? 9.828 4.252 -23.703 1.00 96.62 391 CYS A C 1
ATOM 2987 O O . CYS A 1 391 ? 8.768 4.173 -24.331 1.00 96.62 391 CYS A O 1
ATOM 2989 N N . ASP A 1 392 ? 10.198 5.325 -23.015 1.00 95.94 392 ASP A N 1
ATOM 2990 C CA . ASP A 1 392 ? 9.488 6.592 -23.052 1.00 95.94 392 ASP A CA 1
ATOM 2991 C C . ASP A 1 392 ? 9.532 7.198 -24.468 1.00 95.94 392 ASP A C 1
ATOM 2993 O O . ASP A 1 392 ? 10.398 6.855 -25.286 1.00 95.94 392 ASP A O 1
ATOM 2997 N N . PRO A 1 393 ? 8.617 8.130 -24.796 1.00 94.00 393 PRO A N 1
ATOM 2998 C CA . PRO A 1 393 ? 8.660 8.834 -26.069 1.00 94.00 393 PRO A CA 1
ATOM 2999 C C . PRO A 1 393 ? 10.036 9.467 -26.321 1.00 94.00 393 PRO A C 1
ATOM 3001 O O . PRO A 1 393 ? 10.588 10.136 -25.452 1.00 94.00 393 PRO A O 1
ATOM 3004 N N . ASN A 1 394 ? 10.553 9.298 -27.539 1.00 90.94 394 ASN A N 1
ATOM 3005 C CA . ASN A 1 394 ? 11.888 9.731 -27.974 1.00 90.94 394 ASN A CA 1
ATOM 3006 C C . ASN A 1 394 ? 13.075 8.958 -27.380 1.00 90.94 394 ASN A C 1
ATOM 3008 O O . ASN A 1 394 ? 14.202 9.416 -27.534 1.00 90.94 394 ASN A O 1
ATOM 3012 N N . TYR A 1 395 ? 12.866 7.783 -26.790 1.00 94.88 395 TYR A N 1
ATOM 3013 C CA . TYR A 1 395 ? 13.948 6.867 -26.428 1.00 94.88 395 TYR A CA 1
ATOM 3014 C C . TYR A 1 395 ? 13.810 5.530 -27.159 1.00 94.88 395 TYR A C 1
ATOM 3016 O O . TYR A 1 395 ? 12.711 5.090 -27.498 1.00 94.88 395 TYR A O 1
ATOM 3024 N N . THR A 1 396 ? 14.941 4.895 -27.449 1.00 94.06 396 THR A N 1
ATOM 3025 C CA . THR A 1 396 ? 15.017 3.596 -28.125 1.00 94.06 396 THR A CA 1
ATOM 3026 C C . THR A 1 396 ? 16.196 2.773 -27.602 1.00 94.06 396 THR A C 1
ATOM 3028 O O . THR A 1 396 ? 16.955 3.225 -26.744 1.00 94.06 396 THR A O 1
ATOM 3031 N N . GLY A 1 397 ? 16.359 1.562 -28.130 1.00 93.56 397 GLY A N 1
ATOM 3032 C CA . GLY A 1 397 ? 17.330 0.578 -27.655 1.00 93.56 397 GLY A CA 1
ATOM 3033 C C . GLY A 1 397 ? 16.707 -0.385 -26.647 1.00 93.56 397 GLY A C 1
ATOM 3034 O O . GLY A 1 397 ? 15.650 -0.117 -26.080 1.00 93.56 397 GLY A O 1
ATOM 3035 N N . SER A 1 398 ? 17.351 -1.533 -26.427 1.00 94.62 398 SER A N 1
ATOM 3036 C CA . SER A 1 398 ? 16.836 -2.560 -25.510 1.00 94.62 398 SER A CA 1
ATOM 3037 C C . SER A 1 398 ? 16.871 -2.115 -24.045 1.00 94.62 398 SER A C 1
ATOM 3039 O O . SER A 1 398 ? 16.038 -2.554 -23.256 1.00 94.62 398 SER A O 1
ATOM 3041 N N . ALA A 1 399 ? 17.772 -1.184 -23.715 1.00 96.06 399 ALA A N 1
ATOM 3042 C CA . ALA A 1 399 ? 17.886 -0.534 -22.415 1.00 96.06 399 ALA A CA 1
ATOM 3043 C C . ALA A 1 399 ? 17.329 0.902 -22.397 1.00 96.06 399 ALA A C 1
ATOM 3045 O O . ALA A 1 399 ? 17.572 1.606 -21.424 1.00 96.06 399 ALA A O 1
ATOM 3046 N N . CYS A 1 400 ? 16.628 1.356 -23.445 1.00 96.19 400 CYS A N 1
ATOM 3047 C CA . CYS A 1 400 ? 16.102 2.727 -23.581 1.00 96.19 400 CYS A CA 1
ATOM 3048 C C . CYS A 1 400 ? 17.129 3.847 -23.345 1.00 96.19 400 CYS A C 1
ATOM 3050 O O . CYS A 1 400 ? 16.806 4.928 -22.865 1.00 96.19 400 CYS A O 1
ATOM 3052 N N . ASP A 1 401 ? 18.387 3.596 -23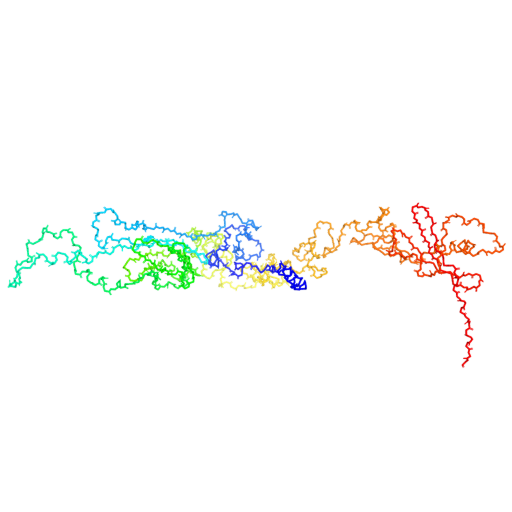.678 1.00 93.81 401 ASP A N 1
ATOM 3053 C CA . ASP A 1 401 ? 19.503 4.509 -23.463 1.00 93.81 401 ASP A CA 1
ATOM 3054 C C . ASP A 1 401 ? 19.751 5.449 -24.648 1.00 93.81 401 ASP A C 1
ATOM 3056 O O . ASP A 1 401 ? 20.487 6.430 -24.533 1.00 93.81 401 ASP A O 1
ATOM 3060 N N . CYS A 1 402 ? 19.125 5.176 -25.792 1.00 93.06 402 CYS A N 1
ATOM 3061 C CA . CYS A 1 402 ? 19.337 5.934 -27.010 1.00 93.06 402 CYS A CA 1
ATOM 3062 C C . CYS A 1 402 ? 18.272 7.022 -27.181 1.00 93.06 402 CYS A C 1
ATOM 3064 O O . CYS A 1 402 ? 17.126 6.728 -27.525 1.00 93.06 402 CYS A O 1
ATOM 3066 N N . SER A 1 403 ? 18.656 8.286 -26.987 1.00 91.12 403 SER A N 1
ATOM 3067 C CA . SER A 1 403 ? 17.781 9.429 -27.272 1.00 91.12 403 SER A CA 1
ATOM 3068 C C . SER A 1 403 ? 17.600 9.632 -28.779 1.00 91.12 403 SER A C 1
ATOM 3070 O O . SER A 1 403 ? 18.563 9.708 -29.543 1.00 91.12 403 SER A O 1
ATOM 3072 N N . MET A 1 404 ? 16.351 9.766 -29.209 1.00 88.38 404 MET A N 1
ATOM 3073 C CA . MET A 1 404 ? 15.960 10.123 -30.573 1.00 88.38 404 MET A CA 1
ATOM 3074 C C . MET A 1 404 ? 15.968 11.639 -30.800 1.00 88.38 404 MET A C 1
ATOM 3076 O O . MET A 1 404 ? 15.761 12.086 -31.933 1.00 88.38 404 MET A O 1
ATOM 3080 N N . ASP A 1 405 ? 16.202 12.432 -29.749 1.00 89.50 405 ASP A N 1
ATOM 3081 C CA . ASP A 1 405 ? 16.358 13.873 -29.881 1.00 89.50 405 ASP A CA 1
ATOM 3082 C C . ASP A 1 405 ? 17.664 14.204 -30.618 1.00 89.50 405 ASP A C 1
ATOM 3084 O O . ASP A 1 405 ? 18.756 13.770 -30.253 1.00 89.50 405 ASP A O 1
ATOM 3088 N N . LYS A 1 406 ? 17.535 14.990 -31.688 1.00 89.81 406 LYS A N 1
ATOM 3089 C CA . LYS A 1 406 ? 18.651 15.438 -32.529 1.00 89.81 406 LYS A CA 1
ATOM 3090 C C . LYS A 1 406 ? 19.110 16.853 -32.182 1.00 89.81 406 LYS A C 1
ATOM 3092 O O . LYS A 1 406 ? 20.049 17.343 -32.810 1.00 89.81 406 LYS A O 1
ATOM 3097 N N . SER A 1 407 ? 18.461 17.519 -31.225 1.00 90.12 407 SER A N 1
ATOM 3098 C CA . SER A 1 407 ? 18.770 18.894 -30.825 1.00 90.12 407 SER A CA 1
ATOM 3099 C C . SER A 1 407 ? 20.223 19.046 -30.359 1.00 90.12 407 SER A C 1
ATOM 3101 O O . SER A 1 407 ? 20.910 19.975 -30.777 1.00 90.12 407 SER A O 1
ATOM 3103 N N . THR A 1 408 ? 20.736 18.076 -29.601 1.00 88.25 408 THR A N 1
ATOM 3104 C CA . THR A 1 408 ? 22.123 18.025 -29.108 1.00 88.25 408 THR A CA 1
ATOM 3105 C C . THR A 1 408 ? 23.158 17.890 -30.226 1.00 88.25 408 THR A C 1
ATOM 3107 O O . THR A 1 408 ? 24.298 18.320 -30.073 1.00 88.25 408 THR A O 1
ATOM 3110 N N . CYS A 1 409 ? 22.761 17.335 -31.371 1.00 92.69 409 CYS A N 1
ATOM 3111 C CA . CYS A 1 409 ? 23.595 17.206 -32.561 1.00 92.69 409 CYS A CA 1
ATOM 3112 C C . CYS A 1 409 ? 23.536 18.440 -33.478 1.00 92.69 409 CYS A C 1
ATOM 3114 O O . CYS A 1 409 ? 24.221 18.468 -34.504 1.00 92.69 409 CYS A O 1
ATOM 3116 N N . MET A 1 410 ? 22.695 19.435 -33.181 1.00 92.94 410 MET A N 1
ATOM 3117 C CA . MET A 1 410 ? 22.520 20.610 -34.030 1.00 92.94 410 MET A CA 1
ATOM 3118 C C . MET A 1 410 ? 23.670 21.600 -33.826 1.00 92.94 410 MET A C 1
ATOM 3120 O O . MET A 1 410 ? 23.847 22.170 -32.752 1.00 92.94 410 MET A O 1
ATOM 3124 N N . ALA A 1 411 ? 24.459 21.826 -34.875 1.00 85.88 411 ALA A N 1
ATOM 3125 C CA . ALA A 1 411 ? 25.562 22.775 -34.836 1.00 85.88 411 ALA A CA 1
ATOM 3126 C C . ALA A 1 411 ? 25.095 24.223 -35.071 1.00 85.88 411 ALA A C 1
ATOM 3128 O O . ALA A 1 411 ? 24.020 24.479 -35.615 1.00 85.88 411 ALA A O 1
ATOM 3129 N N . LYS A 1 412 ? 25.956 25.198 -34.739 1.00 85.88 412 LYS A N 1
ATOM 3130 C CA . LYS A 1 412 ? 25.690 26.642 -34.931 1.00 85.88 412 LYS A CA 1
ATOM 3131 C C . LYS A 1 412 ? 25.404 27.036 -36.384 1.00 85.88 412 LYS A C 1
ATOM 3133 O O . LYS A 1 412 ? 24.770 28.057 -36.623 1.00 85.88 412 LYS A O 1
ATOM 3138 N N . ASN A 1 413 ? 25.879 26.249 -37.348 1.00 79.06 413 ASN A N 1
ATOM 3139 C CA . ASN A 1 413 ? 25.622 26.462 -38.772 1.00 79.06 413 ASN A CA 1
ATOM 3140 C C . ASN A 1 413 ? 24.244 25.932 -39.232 1.00 79.06 413 ASN A C 1
ATOM 3142 O O . ASN A 1 413 ? 23.954 25.965 -40.425 1.00 79.06 413 ASN A O 1
ATOM 3146 N N . GLY A 1 414 ? 23.418 25.418 -38.312 1.00 83.12 414 GLY A N 1
ATOM 3147 C CA . GLY A 1 414 ? 22.086 24.878 -38.592 1.00 83.12 414 GLY A CA 1
ATOM 3148 C C . GLY A 1 414 ? 22.079 23.453 -39.154 1.00 83.12 414 GLY A C 1
ATOM 3149 O O . GLY A 1 414 ? 21.011 22.935 -39.471 1.00 83.12 414 GLY A O 1
ATOM 3150 N N . GLN A 1 415 ? 23.239 22.802 -39.284 1.00 84.81 415 GLN A N 1
ATOM 3151 C CA . GLN A 1 415 ? 23.349 21.428 -39.778 1.00 84.81 415 GLN A CA 1
ATOM 3152 C C . GLN A 1 415 ? 23.580 20.441 -38.630 1.00 84.81 415 GLN A C 1
ATOM 3154 O O . GLN A 1 415 ? 24.267 20.744 -37.653 1.00 84.81 415 GLN A O 1
ATOM 3159 N N . LEU A 1 416 ? 23.050 19.223 -38.767 1.00 89.25 416 LEU A N 1
ATOM 3160 C CA . LEU A 1 416 ? 23.357 18.131 -37.841 1.00 89.25 416 LEU A CA 1
ATOM 3161 C C . LEU A 1 416 ? 24.825 17.726 -37.990 1.00 89.25 416 LEU A C 1
ATOM 3163 O O . LEU A 1 416 ? 25.288 17.472 -39.102 1.00 89.25 416 LEU A O 1
ATOM 3167 N N . CYS A 1 417 ? 25.554 17.691 -36.876 1.00 90.19 417 CYS A N 1
ATOM 3168 C CA . CYS A 1 417 ? 26.967 17.319 -36.816 1.00 90.19 417 CYS A CA 1
ATOM 3169 C C . CYS A 1 417 ? 27.846 18.092 -37.818 1.00 90.19 417 CYS A C 1
ATOM 3171 O O . CYS A 1 417 ? 28.726 17.510 -38.454 1.00 90.19 417 CYS A O 1
ATOM 3173 N N . ASN A 1 418 ? 27.553 19.387 -38.027 1.00 84.69 418 ASN A N 1
ATOM 3174 C CA . ASN A 1 418 ? 28.186 20.253 -39.035 1.00 84.69 418 ASN A CA 1
ATOM 3175 C C . ASN A 1 418 ? 28.183 19.674 -40.472 1.00 84.69 418 ASN A C 1
ATOM 3177 O O . ASN A 1 418 ? 29.019 20.062 -41.288 1.00 84.69 418 ASN A O 1
ATOM 3181 N N . GLY A 1 419 ? 27.290 18.724 -40.783 1.00 87.50 419 GLY A N 1
ATOM 3182 C CA . GLY A 1 419 ? 27.269 18.001 -42.060 1.00 87.50 419 GLY A CA 1
ATOM 3183 C C . GLY A 1 419 ? 28.426 17.007 -42.244 1.00 87.50 419 GLY A C 1
ATOM 3184 O O . GLY A 1 419 ? 28.689 16.574 -43.362 1.00 87.50 419 GLY A O 1
ATOM 3185 N N . ARG A 1 420 ? 29.146 16.670 -41.166 1.00 86.75 420 ARG A N 1
ATOM 3186 C CA . ARG A 1 420 ? 30.388 15.868 -41.163 1.00 86.75 420 ARG A CA 1
ATOM 3187 C C . ARG A 1 420 ? 30.298 14.638 -40.256 1.00 86.75 420 ARG A C 1
ATOM 3189 O O . ARG A 1 420 ? 31.315 14.095 -39.825 1.00 86.75 420 ARG A O 1
ATOM 3196 N N . GLY A 1 421 ? 29.082 14.228 -39.921 1.00 91.06 421 GLY A N 1
ATOM 3197 C CA . GLY A 1 421 ? 28.827 13.125 -39.011 1.00 91.06 421 GLY A CA 1
ATOM 3198 C C . GLY A 1 421 ? 27.380 12.664 -39.053 1.00 91.06 421 GLY A C 1
ATOM 3199 O O . GLY A 1 421 ? 26.512 13.343 -39.602 1.00 91.06 421 GLY A O 1
ATOM 3200 N N . LEU A 1 422 ? 27.139 11.509 -38.443 1.00 92.75 422 LEU A N 1
ATOM 3201 C CA . LEU A 1 422 ? 25.810 10.970 -38.199 1.00 92.75 422 LEU A CA 1
ATOM 3202 C C . LEU A 1 422 ? 25.431 11.209 -36.735 1.00 92.75 422 LEU A C 1
ATOM 3204 O O . LEU A 1 422 ? 26.246 11.001 -35.841 1.00 92.75 422 LEU A O 1
ATOM 3208 N N . CYS A 1 423 ? 24.202 11.654 -36.485 1.00 92.12 423 CYS A N 1
ATOM 3209 C CA . CYS A 1 423 ? 23.684 11.774 -35.126 1.00 92.12 423 CYS A CA 1
ATOM 3210 C C . CYS A 1 423 ? 23.102 10.426 -34.688 1.00 92.12 423 CYS A C 1
ATOM 3212 O O . CYS A 1 423 ? 22.059 10.016 -35.200 1.00 92.12 423 CYS A O 1
ATOM 3214 N N . GLU A 1 424 ? 23.770 9.759 -33.751 1.00 91.00 424 GLU A N 1
ATOM 3215 C CA . GLU A 1 424 ? 23.336 8.495 -33.157 1.00 91.00 424 GLU A CA 1
ATOM 3216 C C . GLU A 1 424 ? 23.125 8.703 -31.658 1.00 91.00 424 GLU A C 1
ATOM 3218 O O . GLU A 1 424 ? 24.039 9.127 -30.951 1.00 91.00 424 GLU A O 1
ATOM 3223 N N . CYS A 1 425 ? 21.914 8.424 -31.170 1.00 89.25 425 CYS A N 1
ATOM 3224 C CA . CYS A 1 425 ? 21.562 8.550 -29.753 1.00 89.25 425 CYS A CA 1
ATOM 3225 C C . CYS A 1 425 ? 21.836 9.946 -29.152 1.00 89.25 425 CYS A C 1
ATOM 3227 O O . CYS A 1 425 ? 22.289 10.059 -28.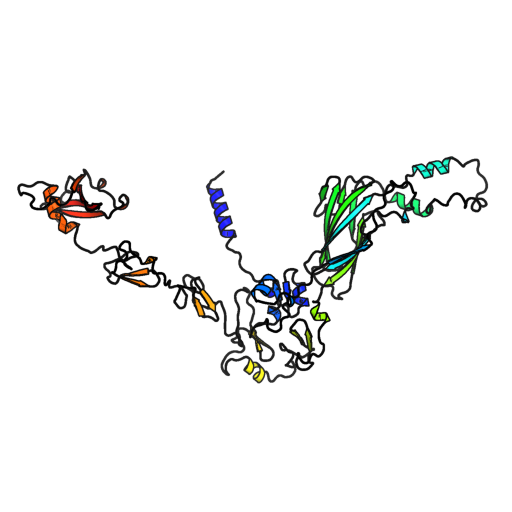015 1.00 89.25 425 CYS A O 1
ATOM 3229 N N . GLY A 1 426 ? 21.623 11.014 -29.931 1.00 88.00 426 GLY A N 1
ATOM 3230 C CA . GLY A 1 426 ? 21.904 12.393 -29.513 1.00 88.00 426 GLY A CA 1
ATOM 3231 C C . GLY A 1 426 ? 23.395 12.764 -29.479 1.00 88.00 426 GLY A C 1
ATOM 3232 O O . GLY A 1 426 ? 23.748 13.820 -28.954 1.00 88.00 426 GLY A O 1
ATOM 3233 N N . ILE A 1 427 ? 24.276 11.928 -30.037 1.00 90.81 427 ILE A N 1
ATOM 3234 C CA . ILE A 1 427 ? 25.723 12.161 -30.098 1.00 90.81 427 ILE A CA 1
ATOM 3235 C C . ILE A 1 427 ? 26.186 12.117 -31.556 1.00 90.81 427 ILE A C 1
ATOM 3237 O O . ILE A 1 427 ? 25.856 11.203 -32.311 1.00 90.81 427 ILE A O 1
ATOM 3241 N N . CYS A 1 428 ? 26.998 13.091 -31.963 1.00 92.44 428 CYS A N 1
ATOM 3242 C CA . CYS A 1 428 ? 27.589 13.088 -33.294 1.00 92.44 428 CYS A CA 1
ATOM 3243 C C . CYS A 1 428 ? 28.731 12.075 -33.410 1.00 92.44 428 CYS A C 1
ATOM 3245 O O . CYS A 1 428 ? 29.774 12.199 -32.769 1.00 92.44 428 CYS A O 1
ATOM 3247 N N . LYS A 1 429 ? 28.557 11.093 -34.294 1.00 94.06 429 LYS A N 1
ATOM 3248 C CA . LYS A 1 429 ? 29.613 10.214 -34.796 1.00 94.06 429 LYS A CA 1
ATOM 3249 C C . LYS A 1 429 ? 30.199 10.834 -36.059 1.00 94.06 429 LYS A C 1
ATOM 3251 O O . LYS A 1 429 ? 29.600 10.768 -37.132 1.00 94.06 429 LYS A O 1
ATOM 3256 N N . CYS A 1 430 ? 31.352 11.483 -35.928 1.00 91.38 430 CYS A N 1
ATOM 3257 C CA . CYS A 1 430 ? 32.016 12.125 -37.060 1.00 91.38 430 CYS A CA 1
ATOM 3258 C C . CYS A 1 430 ? 32.451 11.073 -38.086 1.00 91.38 430 CYS A C 1
ATOM 3260 O O . CYS A 1 430 ? 33.081 10.080 -37.732 1.00 91.38 430 CYS A O 1
ATOM 3262 N N . THR A 1 431 ? 32.111 11.283 -39.359 1.00 89.56 431 THR A N 1
ATOM 3263 C CA . THR A 1 431 ? 32.400 10.316 -40.434 1.00 89.56 431 THR A CA 1
ATOM 3264 C C . THR A 1 431 ? 33.882 10.256 -40.792 1.00 89.56 431 THR A C 1
ATOM 3266 O O . THR A 1 431 ? 34.333 9.277 -41.376 1.00 89.56 431 THR A O 1
ATOM 3269 N N . ASP A 1 432 ? 34.642 11.301 -40.460 1.00 81.50 432 ASP A N 1
ATOM 3270 C CA . ASP A 1 432 ? 36.078 11.390 -40.713 1.00 81.50 432 ASP A CA 1
ATOM 3271 C C . ASP A 1 432 ? 36.819 11.650 -39.394 1.00 81.50 432 ASP A C 1
ATOM 3273 O O . ASP A 1 432 ? 36.491 12.581 -38.656 1.00 81.50 432 ASP A O 1
ATOM 3277 N N . VAL A 1 433 ? 37.832 10.822 -39.122 1.00 81.88 433 VAL A N 1
ATOM 3278 C CA . VAL A 1 433 ? 38.639 10.808 -37.889 1.00 81.88 433 VAL A CA 1
ATOM 3279 C C . VAL A 1 433 ? 39.381 12.119 -37.618 1.00 81.88 433 VAL A C 1
ATOM 3281 O O . VAL A 1 433 ? 39.817 12.358 -36.492 1.00 81.88 433 VAL A O 1
ATOM 3284 N N . LYS A 1 434 ? 39.534 12.981 -38.632 1.00 75.75 434 LYS A N 1
ATOM 3285 C CA . LYS A 1 434 ? 40.142 14.308 -38.466 1.00 75.75 434 LYS A CA 1
ATOM 3286 C C . LYS A 1 434 ? 39.233 15.319 -37.771 1.00 75.75 434 LYS A C 1
ATOM 3288 O O . LYS A 1 434 ? 39.736 16.348 -37.325 1.00 75.75 434 LYS A O 1
ATOM 3293 N N . PHE A 1 435 ? 37.927 15.051 -37.697 1.00 80.94 435 PHE A N 1
ATOM 3294 C CA . PHE A 1 435 ? 36.967 15.922 -37.029 1.00 80.94 435 PHE A CA 1
ATOM 3295 C C . PHE A 1 435 ? 36.606 15.397 -35.640 1.00 80.94 435 PHE A C 1
ATOM 3297 O O . PHE A 1 435 ? 36.386 14.205 -35.443 1.00 80.94 435 PHE A O 1
ATOM 3304 N N . GLN A 1 436 ? 36.548 16.309 -34.675 1.00 85.00 436 GLN A N 1
ATOM 3305 C CA . GLN A 1 436 ? 36.251 16.038 -33.270 1.00 85.00 436 GLN A CA 1
ATOM 3306 C C . GLN A 1 436 ? 35.292 17.103 -32.719 1.00 85.00 436 GLN A C 1
ATOM 3308 O O . GLN A 1 436 ? 34.979 18.089 -33.390 1.00 85.00 436 GLN A O 1
ATOM 3313 N N . GLY A 1 437 ? 34.850 16.914 -31.478 1.00 82.75 437 GLY A N 1
ATOM 3314 C CA . GLY A 1 437 ? 33.914 17.808 -30.797 1.00 82.75 437 GLY A CA 1
ATOM 3315 C C . GLY A 1 437 ? 32.470 17.293 -30.825 1.00 82.75 437 GLY A C 1
ATOM 3316 O O . GLY A 1 437 ? 32.148 16.401 -31.614 1.00 82.75 437 GLY A O 1
ATOM 3317 N N . PRO A 1 438 ? 31.598 17.832 -29.955 1.00 87.69 438 PRO A N 1
ATOM 3318 C CA . PRO A 1 438 ? 30.206 17.401 -29.798 1.00 87.69 438 PRO A CA 1
ATOM 3319 C C . PRO A 1 438 ? 29.388 17.447 -31.091 1.00 87.69 438 PRO A C 1
ATOM 3321 O O . PRO A 1 438 ? 28.436 16.684 -31.227 1.00 87.69 438 PRO A O 1
ATOM 3324 N N . THR A 1 439 ? 29.762 18.305 -32.046 1.00 91.38 439 THR A N 1
ATOM 3325 C CA . THR A 1 439 ? 29.085 18.440 -33.341 1.00 91.38 439 THR A CA 1
ATOM 3326 C C . THR A 1 439 ? 30.034 18.315 -34.537 1.00 91.38 439 THR A C 1
ATOM 3328 O O . THR A 1 439 ? 29.686 18.752 -35.632 1.00 91.38 439 THR A O 1
ATOM 3331 N N . CYS A 1 440 ? 31.216 17.708 -34.374 1.00 88.69 440 CYS A N 1
ATOM 3332 C CA . CYS A 1 440 ? 32.234 17.549 -35.430 1.00 88.69 440 CYS A CA 1
ATOM 3333 C C . CYS A 1 440 ? 32.819 18.867 -35.981 1.00 88.69 440 CYS A C 1
ATOM 3335 O O . CYS A 1 440 ? 33.156 18.974 -37.165 1.00 88.69 440 CYS A O 1
ATOM 3337 N N . GLU A 1 441 ? 32.926 19.891 -35.137 1.00 82.12 441 GLU A N 1
ATOM 3338 C CA . GLU A 1 441 ? 33.398 21.226 -35.509 1.00 82.12 441 GLU A CA 1
ATOM 3339 C C . GLU A 1 441 ? 34.928 21.397 -35.485 1.00 82.12 441 GLU A C 1
ATOM 3341 O O . GLU A 1 441 ? 35.459 22.270 -36.172 1.00 82.12 441 GLU A O 1
ATOM 3346 N N . ILE A 1 442 ? 35.654 20.576 -34.723 1.00 79.69 442 ILE A N 1
ATOM 3347 C CA . ILE A 1 442 ? 37.093 20.741 -34.479 1.00 79.69 442 ILE A CA 1
ATOM 3348 C C . ILE A 1 442 ? 37.883 19.942 -35.518 1.00 79.69 442 ILE A C 1
ATOM 3350 O O . ILE A 1 442 ? 37.678 18.740 -35.627 1.00 79.69 442 ILE A O 1
ATOM 3354 N N . CYS A 1 443 ? 38.815 20.570 -36.245 1.00 74.81 443 CYS A N 1
ATOM 3355 C CA . CYS A 1 443 ? 39.734 19.884 -37.168 1.00 74.81 443 CYS A CA 1
ATOM 3356 C C . CYS A 1 443 ? 41.203 20.202 -36.843 1.00 74.81 443 CYS A C 1
ATOM 3358 O O . CYS A 1 443 ? 41.737 21.185 -37.361 1.00 74.81 443 CYS A O 1
ATOM 3360 N N . PRO A 1 444 ? 41.885 19.390 -36.018 1.00 68.19 444 PRO A N 1
ATOM 3361 C CA . PRO A 1 444 ? 43.271 19.657 -35.625 1.00 68.19 444 PRO A CA 1
ATOM 3362 C C . PRO A 1 444 ? 44.286 19.525 -36.773 1.00 68.19 444 PRO A C 1
ATOM 3364 O O . PRO A 1 444 ? 45.365 20.105 -36.708 1.00 68.19 444 PRO A O 1
ATOM 3367 N N . THR A 1 445 ? 43.964 18.754 -37.818 1.00 62.00 445 THR A N 1
ATOM 3368 C CA . THR A 1 445 ? 44.888 18.399 -38.913 1.00 62.00 445 THR A CA 1
ATOM 3369 C C . THR A 1 445 ? 44.579 19.091 -40.242 1.00 62.00 445 THR A C 1
ATOM 3371 O O . THR A 1 445 ? 45.251 18.823 -41.235 1.00 62.00 445 THR A O 1
ATOM 3374 N N . CYS A 1 446 ? 43.587 19.987 -40.289 1.00 60.88 446 CYS A N 1
ATOM 3375 C CA . CYS A 1 446 ? 43.300 20.782 -41.482 1.00 60.88 446 CYS A CA 1
ATOM 3376 C C . CYS A 1 446 ? 44.442 21.805 -41.715 1.00 60.88 446 CYS A C 1
ATOM 3378 O O . CYS A 1 446 ? 44.627 22.689 -40.876 1.00 60.88 446 CYS A O 1
ATOM 3380 N N . PRO A 1 447 ? 45.211 21.736 -42.822 1.00 54.31 447 PRO A N 1
ATOM 3381 C CA . PRO A 1 447 ? 46.218 22.746 -43.156 1.00 54.31 447 PRO A CA 1
ATOM 3382 C C . PRO A 1 447 ? 45.535 24.034 -43.634 1.00 54.31 447 PRO A C 1
ATOM 3384 O O . PRO A 1 447 ? 44.540 23.960 -44.352 1.00 54.31 447 PRO A O 1
ATOM 3387 N N . GLY A 1 448 ? 46.076 25.212 -43.304 1.00 63.06 448 GLY A N 1
ATOM 3388 C CA . GLY A 1 448 ? 45.606 26.447 -43.940 1.00 63.06 448 GLY A CA 1
ATOM 3389 C C . GLY A 1 448 ? 46.110 27.728 -43.309 1.00 63.06 448 GLY A C 1
ATOM 3390 O O . GLY A 1 448 ? 47.149 28.221 -43.708 1.00 63.06 448 GLY A O 1
ATOM 3391 N N . VAL A 1 449 ? 45.415 28.253 -42.304 1.00 72.06 449 VAL A N 1
ATOM 3392 C CA . VAL A 1 449 ? 45.567 29.650 -41.855 1.00 72.06 449 VAL A CA 1
ATOM 3393 C C . VAL A 1 449 ? 47.020 30.049 -41.541 1.00 72.06 449 VAL A C 1
ATOM 3395 O O . VAL A 1 449 ? 47.479 31.117 -41.945 1.00 72.06 449 VAL A O 1
ATOM 3398 N N . CYS A 1 450 ? 47.778 29.186 -40.857 1.00 81.00 450 CYS A N 1
ATOM 3399 C CA . CYS A 1 450 ? 49.151 29.513 -40.466 1.00 81.00 450 CYS A CA 1
ATOM 3400 C C . CYS A 1 450 ? 50.184 29.402 -41.601 1.00 81.00 450 CYS A C 1
ATOM 3402 O O . CYS A 1 450 ? 51.200 30.081 -41.558 1.00 81.00 450 CYS A O 1
ATOM 3404 N N . GLN A 1 451 ? 49.973 28.535 -42.595 1.00 81.81 451 GLN A N 1
ATOM 3405 C CA . GLN A 1 451 ? 50.913 28.396 -43.719 1.00 81.81 451 GLN A CA 1
ATOM 3406 C C . GLN A 1 451 ? 50.512 29.295 -44.892 1.00 81.81 451 GLN A C 1
ATOM 3408 O O . GLN A 1 451 ? 51.372 29.903 -45.512 1.00 81.81 451 GLN A O 1
ATOM 3413 N N . GLU A 1 452 ? 49.211 29.453 -45.136 1.00 81.69 452 GLU A N 1
ATOM 3414 C CA . GLU A 1 452 ? 48.641 30.316 -46.177 1.00 81.69 452 GLU A CA 1
ATOM 3415 C C . GLU A 1 452 ? 48.989 31.793 -45.958 1.00 81.69 452 GLU A C 1
ATOM 3417 O O . GLU A 1 452 ? 49.289 32.515 -46.905 1.00 81.69 452 GLU A O 1
ATOM 3422 N N . HIS A 1 453 ? 48.979 32.252 -44.704 1.00 86.25 453 HIS A N 1
ATOM 3423 C CA . HIS A 1 453 ? 49.248 33.655 -44.381 1.00 86.25 453 HIS A CA 1
ATOM 3424 C C . HIS A 1 453 ? 50.688 33.910 -43.933 1.00 86.25 453 HIS A C 1
ATOM 3426 O O . HIS A 1 453 ? 51.048 35.066 -43.720 1.00 86.25 453 HIS A O 1
ATOM 3432 N N . LYS A 1 454 ? 51.519 32.863 -43.827 1.00 87.31 454 LYS A N 1
ATOM 3433 C CA . LYS A 1 454 ? 52.904 32.944 -43.347 1.00 87.31 454 LYS A CA 1
ATOM 3434 C C . LYS A 1 454 ? 53.682 34.052 -44.054 1.00 87.31 454 LYS A C 1
ATOM 3436 O O . LYS A 1 454 ? 54.176 34.966 -43.399 1.00 87.31 454 LYS A O 1
ATOM 3441 N N . ASP A 1 455 ? 53.756 33.988 -45.380 1.00 86.94 455 ASP A N 1
ATOM 3442 C CA . ASP A 1 455 ? 54.625 34.869 -46.164 1.00 86.94 455 ASP A CA 1
ATOM 3443 C C . ASP A 1 455 ? 54.164 36.331 -46.083 1.00 86.94 455 ASP A C 1
ATOM 3445 O O . ASP A 1 455 ? 54.978 37.241 -45.931 1.00 86.94 455 ASP A O 1
ATOM 3449 N N . CYS A 1 456 ? 52.849 36.567 -46.075 1.00 89.38 456 CYS A N 1
ATOM 3450 C CA . CYS A 1 456 ? 52.299 37.911 -45.916 1.00 89.38 456 CYS A CA 1
ATOM 3451 C C . CYS A 1 456 ? 52.468 38.477 -44.502 1.00 89.38 456 CYS A C 1
ATOM 3453 O O . CYS A 1 456 ? 52.707 39.679 -44.359 1.00 89.38 456 CYS A O 1
ATOM 3455 N N . VAL A 1 457 ? 52.336 37.645 -43.464 1.00 90.56 457 VAL A N 1
ATOM 3456 C CA . VAL A 1 457 ? 52.557 38.061 -42.073 1.00 90.56 457 VAL A CA 1
ATOM 3457 C C . VAL A 1 457 ? 54.026 38.410 -41.863 1.00 90.56 457 VAL A C 1
ATOM 3459 O O . VAL A 1 457 ? 54.311 39.480 -41.334 1.00 90.56 457 VAL A O 1
ATOM 3462 N N . LEU A 1 458 ? 54.952 37.573 -42.343 1.00 88.94 458 LEU A N 1
ATOM 3463 C CA . LEU A 1 458 ? 56.388 37.844 -42.254 1.00 88.94 458 LEU A CA 1
ATOM 3464 C C . LEU A 1 458 ? 56.772 39.115 -43.019 1.00 88.94 458 LEU A C 1
ATOM 3466 O O . LEU A 1 458 ? 57.451 39.968 -42.459 1.00 88.94 458 LEU A O 1
ATOM 3470 N N . CYS A 1 459 ? 56.272 39.291 -44.245 1.00 88.19 459 CYS A N 1
ATOM 3471 C CA . CYS A 1 459 ? 56.595 40.460 -45.061 1.00 88.19 459 CYS A CA 1
ATOM 3472 C C . CYS A 1 459 ? 56.108 41.777 -44.429 1.00 88.19 459 CYS A C 1
ATOM 3474 O O . CYS A 1 459 ? 56.834 42.769 -44.410 1.00 88.19 459 CYS A O 1
ATOM 3476 N N . ARG A 1 460 ? 54.879 41.804 -43.888 1.00 89.12 460 ARG A N 1
ATOM 3477 C CA . ARG A 1 460 ? 54.309 43.021 -43.280 1.00 89.12 460 ARG A CA 1
ATOM 3478 C C . ARG A 1 460 ? 54.816 43.300 -41.867 1.00 89.12 460 ARG A C 1
ATOM 3480 O O . ARG A 1 460 ? 54.824 44.460 -41.470 1.00 89.12 460 ARG A O 1
ATOM 3487 N N . ALA A 1 461 ? 55.204 42.269 -41.116 1.00 88.50 461 ALA A N 1
ATOM 3488 C CA . ALA A 1 461 ? 55.758 42.421 -39.772 1.00 88.50 461 ALA A CA 1
ATOM 3489 C C . ALA A 1 461 ? 57.248 42.796 -39.786 1.00 88.50 461 ALA A C 1
ATOM 3491 O O . ALA A 1 461 ? 57.693 43.550 -38.924 1.00 88.50 461 ALA A O 1
ATOM 3492 N N . PHE A 1 462 ? 58.011 42.279 -40.753 1.00 86.56 462 PHE A N 1
ATOM 3493 C CA . PHE A 1 462 ? 59.464 42.429 -40.833 1.00 86.56 462 PHE A CA 1
ATOM 3494 C C . PHE A 1 462 ? 59.849 42.963 -42.222 1.00 86.56 462 PHE A C 1
ATOM 3496 O O . PHE A 1 462 ? 60.057 42.177 -43.150 1.00 86.56 462 PHE A O 1
ATOM 3503 N N . PRO A 1 463 ? 59.917 44.297 -42.401 1.00 72.31 463 PRO A N 1
ATOM 3504 C CA . PRO A 1 463 ? 60.214 44.900 -43.696 1.00 72.31 463 PRO A CA 1
ATOM 3505 C C . PRO A 1 463 ? 61.585 44.457 -44.221 1.00 72.31 463 PRO A C 1
ATOM 3507 O O . PRO A 1 463 ? 62.587 44.543 -43.512 1.00 72.31 463 PRO A O 1
ATOM 3510 N N . SER A 1 464 ? 61.628 44.020 -45.479 1.00 71.19 464 SER A N 1
ATOM 3511 C CA . SER A 1 464 ? 62.858 43.677 -46.206 1.00 71.19 464 SER A CA 1
ATOM 3512 C C . SER A 1 464 ? 63.016 44.570 -47.443 1.00 71.19 464 SER A C 1
ATOM 3514 O O . SER A 1 464 ? 62.140 45.377 -47.748 1.00 71.19 464 SER A O 1
ATOM 3516 N N . GLU A 1 465 ? 64.115 44.424 -48.189 1.00 68.00 465 GLU A N 1
ATOM 3517 C CA . GLU A 1 465 ? 64.329 45.157 -49.451 1.00 68.00 465 GLU A CA 1
ATOM 3518 C C . GLU A 1 465 ? 63.325 44.771 -50.560 1.00 68.00 465 GLU A C 1
ATOM 3520 O O . GLU A 1 465 ? 63.194 45.485 -51.556 1.00 68.00 465 GLU A O 1
ATOM 3525 N N . LYS A 1 466 ? 62.583 43.662 -50.403 1.00 72.62 466 LYS A N 1
ATOM 3526 C CA . LYS A 1 466 ? 61.544 43.228 -51.349 1.00 72.62 466 LYS A CA 1
ATOM 3527 C C . LYS A 1 466 ? 60.171 43.805 -50.961 1.00 72.62 466 LYS A C 1
ATOM 3529 O O . LYS A 1 466 ? 59.754 43.652 -49.813 1.00 72.62 466 LYS A O 1
ATOM 3534 N N . PRO A 1 467 ? 59.416 44.404 -51.903 1.00 75.25 467 PRO A N 1
ATOM 3535 C CA . PRO A 1 467 ? 58.086 44.934 -51.616 1.00 75.25 467 PRO A CA 1
ATOM 3536 C C . PRO A 1 467 ? 57.053 43.817 -51.384 1.00 75.25 467 PRO A C 1
ATOM 3538 O O . PRO A 1 467 ? 56.986 42.849 -52.142 1.00 75.25 467 PRO A O 1
ATOM 3541 N N . CYS A 1 468 ? 56.196 43.983 -50.371 1.00 80.00 468 CYS A N 1
ATOM 3542 C CA . CYS A 1 468 ? 55.096 43.060 -50.073 1.00 80.00 468 CYS A CA 1
ATOM 3543 C C . CYS A 1 468 ? 53.930 43.252 -51.050 1.00 80.00 468 CYS A C 1
ATOM 3545 O O . CYS A 1 468 ? 53.164 44.210 -50.930 1.00 80.00 468 CYS A O 1
ATOM 3547 N N . VAL A 1 469 ? 53.760 42.338 -52.003 1.00 79.31 469 VAL A N 1
ATOM 3548 C CA . VAL A 1 469 ? 52.686 42.414 -53.007 1.00 79.31 469 VAL A CA 1
ATOM 3549 C C . VAL A 1 469 ? 51.462 41.606 -52.538 1.00 79.31 469 VAL A C 1
ATOM 3551 O O . VAL A 1 469 ? 51.611 40.479 -52.084 1.00 79.31 469 VAL A O 1
ATOM 3554 N N . HIS A 1 470 ? 50.248 42.164 -52.656 1.00 80.62 470 HIS A N 1
ATOM 3555 C CA . HIS A 1 470 ? 48.958 41.505 -52.341 1.00 80.62 470 HIS A CA 1
ATOM 3556 C C . HIS A 1 470 ? 48.726 41.053 -50.873 1.00 80.62 470 HIS A C 1
ATOM 3558 O O . HIS A 1 470 ? 47.951 40.132 -50.626 1.00 80.62 470 HIS A O 1
ATOM 3564 N N . CYS A 1 471 ? 49.311 41.725 -49.873 1.00 85.44 471 CYS A N 1
ATOM 3565 C CA . CYS A 1 471 ? 49.190 41.324 -48.456 1.00 85.44 471 CYS A CA 1
ATOM 3566 C C . CYS A 1 471 ? 48.310 42.232 -47.566 1.00 85.44 471 CYS A C 1
ATOM 3568 O O . CYS A 1 471 ? 48.389 42.139 -46.344 1.00 85.44 471 CYS A O 1
ATOM 3570 N N . SER A 1 472 ? 47.466 43.107 -48.124 1.00 85.25 472 SER A N 1
ATOM 3571 C CA . SER A 1 472 ? 46.658 44.094 -47.371 1.00 85.25 472 SER A CA 1
ATOM 3572 C C . SER A 1 472 ? 45.316 43.578 -46.820 1.00 85.25 472 SER A C 1
ATOM 3574 O O . SER A 1 472 ? 44.545 44.356 -46.274 1.00 85.25 472 SER A O 1
ATOM 3576 N N . TYR A 1 473 ? 45.018 42.281 -46.935 1.00 87.25 473 TYR A N 1
ATOM 3577 C CA . TYR A 1 473 ? 43.699 41.700 -46.622 1.00 87.25 473 TYR A CA 1
ATOM 3578 C C . TYR A 1 473 ? 43.442 41.407 -45.129 1.00 87.25 473 TYR A C 1
ATOM 3580 O O . TYR A 1 473 ? 42.461 40.740 -44.798 1.00 87.25 473 TYR A O 1
ATOM 3588 N N . PHE A 1 474 ? 44.328 41.847 -44.236 1.00 89.88 474 PHE A N 1
ATOM 3589 C CA . PHE A 1 474 ? 44.205 41.683 -42.786 1.00 89.88 474 PHE A CA 1
ATOM 3590 C C . PHE A 1 474 ? 44.795 42.883 -42.047 1.00 89.88 474 PHE A C 1
ATOM 3592 O O . PHE A 1 474 ? 45.710 43.544 -42.549 1.00 89.88 474 PHE A O 1
ATOM 3599 N N . ASP A 1 475 ? 44.324 43.120 -40.833 1.00 90.31 475 ASP A N 1
ATOM 3600 C CA . ASP A 1 475 ? 44.896 44.107 -39.926 1.00 90.31 475 ASP A CA 1
ATOM 3601 C C . ASP A 1 475 ? 46.003 43.452 -39.100 1.00 90.31 475 ASP A C 1
ATOM 3603 O O . ASP A 1 475 ? 45.812 42.374 -38.535 1.00 90.31 475 ASP A O 1
ATOM 3607 N N . LEU A 1 476 ? 47.183 44.075 -39.070 1.00 91.44 476 LEU A N 1
ATOM 3608 C CA . LEU A 1 476 ? 48.354 43.563 -38.361 1.00 91.44 476 LEU A CA 1
ATOM 3609 C C . LEU A 1 476 ? 48.644 44.442 -37.147 1.00 91.44 476 LEU A C 1
ATOM 3611 O O . LEU A 1 476 ? 48.826 45.650 -37.283 1.00 91.44 476 LEU A O 1
ATOM 3615 N N . VAL A 1 477 ? 48.738 43.811 -35.980 1.00 92.62 477 VAL A N 1
ATOM 3616 C CA . VAL A 1 477 ? 49.115 44.433 -34.710 1.00 92.62 477 VAL A CA 1
ATOM 3617 C C . VAL A 1 477 ? 50.384 43.759 -34.201 1.00 92.62 477 VAL A C 1
ATOM 3619 O O . VAL A 1 477 ? 50.435 42.537 -34.059 1.00 92.62 477 VAL A O 1
ATOM 3622 N N . GLN A 1 478 ? 51.418 44.548 -33.923 1.00 90.25 478 GLN A N 1
ATOM 3623 C CA . GLN A 1 478 ? 52.634 44.043 -33.294 1.00 90.25 478 GLN A CA 1
ATOM 3624 C C . GLN A 1 478 ? 52.494 44.044 -31.769 1.00 90.25 478 GLN A C 1
ATOM 3626 O O . GLN A 1 478 ? 51.906 44.959 -31.193 1.00 90.25 478 GLN A O 1
ATOM 3631 N N . VAL A 1 479 ? 52.990 42.990 -31.121 1.00 91.38 479 VAL A N 1
ATOM 3632 C CA . VAL A 1 479 ? 53.025 42.862 -29.659 1.00 91.38 479 VAL A CA 1
ATOM 3633 C C . VAL A 1 479 ? 54.451 42.603 -29.184 1.00 91.38 479 VAL A C 1
ATOM 3635 O O . VAL A 1 479 ? 55.214 41.907 -29.853 1.00 91.38 479 VAL A O 1
ATOM 3638 N N . THR A 1 480 ? 54.807 43.131 -28.014 1.00 85.50 480 THR A N 1
ATOM 3639 C CA . THR A 1 480 ? 56.194 43.100 -27.518 1.00 85.50 480 THR A CA 1
ATOM 3640 C C . THR A 1 480 ? 56.703 41.681 -27.264 1.00 85.50 480 THR A C 1
ATOM 3642 O O . THR A 1 480 ? 57.849 41.376 -27.581 1.00 85.50 480 THR A O 1
ATOM 3645 N N . ASP A 1 481 ? 55.844 40.799 -26.737 1.00 86.19 481 ASP A N 1
ATOM 3646 C CA . ASP A 1 481 ? 56.213 39.458 -26.275 1.00 86.19 481 ASP A CA 1
ATOM 3647 C C . ASP A 1 481 ? 55.094 38.433 -26.505 1.00 86.19 481 ASP A C 1
ATOM 3649 O O . ASP A 1 481 ? 53.919 38.775 -26.661 1.00 86.19 481 ASP A O 1
ATOM 3653 N N . ARG A 1 482 ? 55.451 37.143 -26.464 1.00 85.25 482 ARG A N 1
ATOM 3654 C CA . ARG A 1 482 ? 54.522 36.024 -26.708 1.00 85.25 482 ARG A CA 1
ATOM 3655 C C . ARG A 1 482 ? 53.337 36.001 -25.740 1.00 85.25 482 ARG A C 1
ATOM 3657 O O . ARG A 1 482 ? 52.236 35.649 -26.150 1.00 85.25 482 ARG A O 1
ATOM 3664 N N . ASP A 1 483 ? 53.545 36.406 -24.491 1.00 84.75 483 ASP A N 1
ATOM 3665 C CA . ASP A 1 483 ? 52.505 36.386 -23.453 1.00 84.75 483 ASP A CA 1
ATOM 3666 C C . ASP A 1 483 ? 51.462 37.501 -23.634 1.00 84.75 483 ASP A C 1
ATOM 3668 O O . ASP A 1 483 ? 50.418 37.493 -22.988 1.00 84.75 483 ASP A O 1
ATOM 3672 N N . LYS A 1 484 ? 51.730 38.461 -24.530 1.00 85.94 484 LYS A N 1
ATOM 3673 C CA . LYS A 1 484 ? 50.793 39.519 -24.929 1.00 85.94 484 LYS A CA 1
ATOM 3674 C C . LYS A 1 484 ? 49.941 39.134 -26.140 1.00 85.94 484 LYS A C 1
ATOM 3676 O O . LYS A 1 484 ? 49.107 39.935 -26.561 1.00 85.94 484 LYS A O 1
ATOM 3681 N N . LEU A 1 485 ? 50.138 37.943 -26.713 1.00 88.31 485 LEU A N 1
ATOM 3682 C CA . LEU A 1 485 ? 49.243 37.429 -27.746 1.00 88.31 485 LEU A CA 1
ATOM 3683 C C . LEU A 1 485 ? 47.859 37.142 -27.135 1.00 88.31 485 LEU A C 1
ATOM 3685 O O . LEU A 1 485 ? 47.798 36.608 -26.025 1.00 88.31 485 LEU A O 1
ATOM 3689 N N . PRO A 1 486 ? 46.757 37.459 -27.842 1.00 85.12 486 PRO A N 1
ATOM 3690 C CA . PRO A 1 486 ? 45.412 37.122 -27.384 1.00 85.12 486 PRO A CA 1
ATOM 3691 C C . PRO A 1 486 ? 45.305 35.626 -27.085 1.00 85.12 486 PRO A C 1
ATOM 3693 O O . PRO A 1 486 ? 45.838 34.821 -27.846 1.00 85.12 486 PRO A O 1
ATOM 3696 N N . GLN A 1 487 ? 44.627 35.256 -25.998 1.00 80.38 487 GLN A N 1
ATOM 3697 C CA . GLN A 1 487 ? 44.389 33.854 -25.655 1.00 80.38 487 GLN A CA 1
ATOM 3698 C C . GLN A 1 487 ? 43.016 33.395 -26.174 1.00 80.38 487 GLN A C 1
ATOM 3700 O O . GLN A 1 487 ? 42.075 34.196 -26.190 1.00 80.38 487 GLN A O 1
ATOM 3705 N N . PRO A 1 488 ? 42.842 32.111 -26.549 1.00 67.56 488 PRO A N 1
ATOM 3706 C CA . PRO A 1 488 ? 41.573 31.600 -27.075 1.00 67.56 488 PRO A CA 1
ATOM 3707 C C . PRO A 1 488 ? 40.408 31.692 -26.081 1.00 67.56 488 PRO A C 1
ATOM 3709 O O . PRO A 1 488 ? 39.254 31.753 -26.490 1.00 67.56 488 PRO A O 1
ATOM 3712 N N . THR A 1 489 ? 40.700 31.700 -24.779 1.00 60.97 489 THR A N 1
ATOM 3713 C CA . THR A 1 489 ? 39.712 31.802 -23.693 1.00 60.97 489 THR A CA 1
ATOM 3714 C C . THR A 1 489 ? 39.153 33.206 -23.501 1.00 60.97 489 THR A C 1
ATOM 3716 O O . THR A 1 489 ? 38.084 33.354 -22.916 1.00 60.97 489 THR A O 1
ATOM 3719 N N . ASP A 1 490 ? 39.852 34.225 -24.000 1.00 61.12 490 ASP A N 1
ATOM 3720 C CA . ASP A 1 490 ? 39.534 35.630 -23.732 1.00 61.12 490 ASP A CA 1
ATOM 3721 C C . ASP A 1 490 ? 38.692 36.258 -24.855 1.00 61.12 490 ASP A C 1
ATOM 3723 O O . ASP A 1 490 ? 38.291 37.417 -24.762 1.00 61.12 490 ASP A O 1
ATOM 3727 N N . GLN A 1 491 ? 38.434 35.510 -25.935 1.00 65.75 491 GLN A N 1
ATOM 3728 C CA . GLN A 1 491 ? 37.796 36.006 -27.155 1.00 65.75 491 GLN A CA 1
ATOM 3729 C C . GLN A 1 491 ? 36.495 35.261 -27.463 1.00 65.75 491 GLN A C 1
ATOM 3731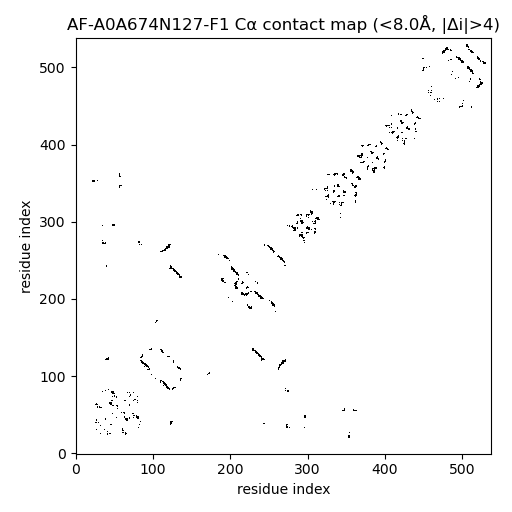 O O . GLN A 1 491 ? 36.391 34.045 -27.334 1.00 65.75 491 GLN A O 1
ATOM 3736 N N . SER A 1 492 ? 35.491 35.998 -27.942 1.00 69.62 492 SER A N 1
ATOM 3737 C CA . SER A 1 492 ? 34.193 35.451 -28.364 1.00 69.62 492 SER A CA 1
ATOM 3738 C C . SER A 1 492 ? 34.187 34.900 -29.801 1.00 69.62 492 SER A C 1
ATOM 3740 O O . SER A 1 492 ? 33.142 34.473 -30.296 1.00 69.62 492 SER A O 1
ATOM 3742 N N . PHE A 1 493 ? 35.340 34.908 -30.477 1.00 69.94 493 PHE A N 1
ATOM 3743 C CA . PHE A 1 493 ? 35.521 34.534 -31.881 1.00 69.94 493 PHE A CA 1
ATOM 3744 C C . PHE A 1 493 ? 36.700 33.559 -32.063 1.00 69.94 493 PHE A C 1
ATOM 3746 O O . PHE A 1 493 ? 37.616 33.544 -31.240 1.00 69.94 493 PHE A O 1
ATOM 3753 N N . PRO A 1 494 ? 36.698 32.727 -33.126 1.00 71.00 494 PRO A N 1
ATOM 3754 C CA . PRO A 1 494 ? 37.746 31.735 -33.353 1.00 71.00 494 PRO A CA 1
ATOM 3755 C C . PRO A 1 494 ? 39.110 32.394 -33.608 1.00 71.00 494 PRO A C 1
ATOM 3757 O O . PRO A 1 494 ? 39.266 33.209 -34.520 1.00 71.00 494 PRO A O 1
ATOM 3760 N N . LEU A 1 495 ? 40.098 31.989 -32.808 1.00 80.06 495 LEU A N 1
ATOM 3761 C CA . LEU A 1 495 ? 41.484 32.452 -32.829 1.00 80.06 495 LEU A CA 1
ATOM 3762 C C . LEU A 1 495 ? 42.419 31.247 -33.001 1.00 80.06 495 LEU A C 1
ATOM 3764 O O . LEU A 1 495 ? 42.301 30.257 -32.282 1.00 80.06 495 LEU A O 1
ATOM 3768 N N . THR A 1 496 ? 43.366 31.337 -33.932 1.00 84.06 496 THR A N 1
ATOM 3769 C CA . THR A 1 496 ? 44.384 30.302 -34.173 1.00 84.06 496 THR A CA 1
ATOM 3770 C C . THR A 1 496 ? 45.759 30.814 -33.763 1.00 84.06 496 THR A C 1
ATOM 3772 O O . THR A 1 496 ? 46.169 31.873 -34.233 1.00 84.06 496 THR A O 1
ATOM 3775 N N . HIS A 1 497 ? 46.497 30.061 -32.942 1.00 85.62 497 HIS A N 1
ATOM 3776 C CA . HIS A 1 497 ? 47.910 30.338 -32.661 1.00 85.62 497 HIS A CA 1
ATOM 3777 C C . HIS A 1 497 ? 48.808 29.679 -33.705 1.00 85.62 497 HIS A C 1
ATOM 3779 O O . HIS A 1 497 ? 48.729 28.477 -33.951 1.00 85.62 497 HIS A O 1
ATOM 3785 N N . CYS A 1 498 ? 49.704 30.472 -34.275 1.00 86.88 498 CYS A N 1
ATOM 3786 C CA . CYS A 1 498 ? 50.634 30.071 -35.311 1.00 86.88 498 CYS A CA 1
ATOM 3787 C C . CYS A 1 498 ? 52.079 30.178 -34.814 1.00 86.88 498 CYS A C 1
ATOM 3789 O O . CYS A 1 498 ? 52.471 31.153 -34.170 1.00 86.88 498 CYS A O 1
ATOM 3791 N N . LYS A 1 499 ? 52.880 29.165 -35.153 1.00 88.31 499 LYS A N 1
ATOM 3792 C CA . LYS A 1 499 ? 54.328 29.111 -34.934 1.00 88.31 499 LYS A CA 1
ATOM 3793 C C . LYS A 1 499 ? 54.993 28.739 -36.257 1.00 88.31 499 LYS A C 1
ATOM 3795 O O . LYS A 1 499 ? 54.812 27.623 -36.740 1.00 88.31 499 LYS A O 1
ATOM 3800 N N . VAL A 1 500 ? 55.740 29.666 -36.848 1.00 87.94 500 VAL A N 1
ATOM 3801 C CA . VAL A 1 500 ? 56.352 29.518 -38.180 1.00 87.94 500 VAL A CA 1
ATOM 3802 C C . VAL A 1 500 ? 57.844 29.851 -38.144 1.00 87.94 500 VAL A C 1
ATOM 3804 O O . VAL A 1 500 ? 58.304 30.522 -37.224 1.00 87.94 500 VAL A O 1
ATOM 3807 N N . ARG A 1 501 ? 58.611 29.364 -39.124 1.00 84.88 501 ARG A N 1
ATOM 3808 C CA . ARG A 1 501 ? 60.033 29.706 -39.313 1.00 84.88 501 ARG A CA 1
ATOM 3809 C C . ARG A 1 501 ? 60.194 30.811 -40.354 1.00 84.88 501 ARG A C 1
ATOM 3811 O O . ARG A 1 501 ? 59.550 30.719 -41.403 1.00 84.88 501 ARG A O 1
ATOM 3818 N N . ASP A 1 502 ? 61.033 31.806 -40.080 1.00 84.00 502 ASP A N 1
ATOM 3819 C CA . ASP A 1 502 ? 61.436 32.826 -41.059 1.00 84.00 502 ASP A CA 1
ATOM 3820 C C . ASP A 1 502 ? 62.595 32.349 -41.967 1.00 84.00 502 ASP A C 1
ATOM 3822 O O . ASP A 1 502 ? 63.019 31.193 -41.893 1.00 84.00 502 ASP A O 1
ATOM 3826 N N . GLU A 1 503 ? 63.093 33.226 -42.848 1.00 81.38 503 GLU A N 1
ATOM 3827 C CA . GLU A 1 503 ? 64.210 32.924 -43.765 1.00 81.38 503 GLU A CA 1
ATOM 3828 C C . GLU A 1 503 ? 65.545 32.657 -43.039 1.00 81.38 503 GLU A C 1
ATOM 3830 O O . GLU A 1 503 ? 66.421 31.992 -43.591 1.00 81.38 503 GLU A O 1
ATOM 3835 N N . ASN A 1 504 ? 65.695 33.120 -41.792 1.00 82.12 504 ASN A N 1
ATOM 3836 C CA . ASN A 1 504 ? 66.883 32.923 -40.956 1.00 82.12 504 ASN A CA 1
ATOM 3837 C C . ASN A 1 504 ? 66.753 31.715 -40.008 1.00 82.12 504 ASN A C 1
ATOM 3839 O O . ASN A 1 504 ? 67.608 31.512 -39.140 1.00 82.12 504 ASN A O 1
ATOM 3843 N N . ASP A 1 505 ? 65.700 30.907 -40.180 1.00 80.06 505 ASP A N 1
ATOM 3844 C CA . ASP A 1 505 ? 65.327 29.780 -39.320 1.00 80.06 505 ASP A CA 1
ATOM 3845 C C . ASP A 1 505 ? 65.009 30.185 -37.863 1.00 80.06 505 ASP A C 1
ATOM 3847 O O . ASP A 1 505 ? 65.072 29.385 -36.926 1.00 80.06 505 ASP A O 1
ATOM 3851 N N . CYS A 1 506 ? 64.603 31.434 -37.641 1.00 85.62 506 CYS A N 1
ATOM 3852 C CA . CYS A 1 506 ? 64.111 31.925 -36.358 1.00 85.62 506 CYS A CA 1
ATOM 3853 C C . CYS A 1 506 ? 62.612 31.623 -36.200 1.00 85.62 506 CYS A C 1
ATOM 3855 O O . CYS A 1 506 ? 61.846 31.593 -37.166 1.00 85.62 506 CYS A O 1
ATOM 3857 N N . TRP A 1 507 ? 62.170 31.370 -34.964 1.00 87.06 507 TRP A N 1
ATOM 3858 C CA . TRP A 1 507 ? 60.752 31.121 -34.681 1.00 87.06 507 TRP A CA 1
ATOM 3859 C C . TRP A 1 507 ? 59.967 32.431 -34.606 1.00 87.06 507 TRP A C 1
ATOM 3861 O O . TRP A 1 507 ? 60.268 33.285 -33.776 1.00 87.06 507 TRP A O 1
ATOM 3871 N N . VAL A 1 508 ? 58.894 32.538 -35.381 1.00 89.81 508 VAL A N 1
ATOM 3872 C CA . VAL A 1 508 ? 57.922 33.632 -35.316 1.00 89.81 508 VAL A CA 1
ATOM 3873 C C . VAL A 1 508 ? 56.594 33.097 -34.797 1.00 89.81 508 VAL A C 1
ATOM 3875 O O . VAL A 1 508 ? 56.085 32.076 -35.267 1.00 89.81 508 VAL A O 1
ATOM 3878 N N . TYR A 1 509 ? 56.034 33.802 -33.818 1.00 91.19 509 TYR A N 1
ATOM 3879 C CA . TYR A 1 509 ? 54.753 33.479 -33.201 1.00 91.19 509 TYR A CA 1
ATOM 3880 C C . TYR A 1 509 ? 53.738 34.563 -33.546 1.00 91.19 509 TYR A C 1
ATOM 3882 O O . TYR A 1 509 ? 54.028 35.754 -33.415 1.00 91.19 509 TYR A O 1
ATOM 3890 N N . TYR A 1 510 ? 52.547 34.154 -33.970 1.00 92.06 510 TYR A N 1
ATOM 3891 C CA . TYR A 1 510 ? 51.443 35.071 -34.227 1.00 92.06 510 TYR A CA 1
ATOM 3892 C C . TYR A 1 510 ? 50.095 34.396 -33.987 1.00 92.06 510 TYR A C 1
ATOM 3894 O O . TYR A 1 510 ? 50.017 33.180 -33.825 1.00 92.06 510 TYR A O 1
ATOM 3902 N N . THR A 1 511 ? 49.027 35.181 -33.965 1.00 90.00 511 THR A N 1
ATOM 3903 C CA . THR A 1 511 ? 47.652 34.681 -33.954 1.00 90.00 511 THR A CA 1
ATOM 3904 C C . THR A 1 511 ? 46.901 35.169 -35.177 1.00 90.00 511 THR A C 1
ATOM 3906 O O . THR A 1 511 ? 47.202 36.240 -35.698 1.00 90.00 511 THR A O 1
ATOM 3909 N N . PHE A 1 512 ? 45.931 34.386 -35.636 1.00 87.00 512 PHE A N 1
ATOM 3910 C CA . PHE A 1 512 ? 45.031 34.761 -36.717 1.00 87.00 512 PHE A CA 1
ATOM 3911 C C . PHE A 1 512 ? 43.586 34.558 -36.271 1.00 87.00 512 PHE A C 1
ATOM 3913 O O . PHE A 1 512 ? 43.216 33.466 -35.830 1.00 87.00 512 PHE A O 1
ATOM 3920 N N . ALA A 1 513 ? 42.774 35.599 -36.405 1.00 84.44 513 ALA A N 1
ATOM 3921 C CA . ALA A 1 513 ? 41.361 35.594 -36.059 1.00 84.44 513 ALA A CA 1
ATOM 3922 C C . ALA A 1 513 ? 40.507 36.227 -37.157 1.00 84.44 513 ALA A C 1
ATOM 3924 O O . ALA A 1 513 ? 40.975 37.042 -37.952 1.00 84.44 513 ALA A O 1
ATOM 3925 N N . ILE A 1 514 ? 39.223 35.866 -37.161 1.00 80.00 514 ILE A N 1
ATOM 3926 C CA . ILE A 1 514 ? 38.203 36.494 -38.000 1.00 80.00 514 ILE A CA 1
ATOM 3927 C C . ILE A 1 514 ? 37.134 37.076 -37.076 1.00 80.00 514 ILE A C 1
ATOM 3929 O O . ILE A 1 514 ? 36.396 36.333 -36.430 1.00 80.00 514 ILE A O 1
ATOM 3933 N N . GLN A 1 515 ? 37.043 38.403 -37.032 1.00 76.12 515 GLN A N 1
ATOM 3934 C CA . GLN A 1 515 ? 36.088 39.148 -36.217 1.00 76.12 515 GLN A CA 1
ATOM 3935 C C . GLN A 1 515 ? 35.205 39.997 -37.136 1.00 76.12 515 GLN A C 1
ATOM 3937 O O . GLN A 1 515 ? 35.700 40.891 -37.811 1.00 76.12 515 GLN A O 1
ATOM 3942 N N . ASN A 1 516 ? 33.896 39.724 -37.184 1.00 73.06 516 ASN A N 1
ATOM 3943 C CA . ASN A 1 516 ? 32.928 40.476 -38.002 1.00 73.06 516 ASN A CA 1
ATOM 3944 C C . ASN A 1 516 ? 33.364 40.676 -39.472 1.00 73.06 516 ASN A C 1
ATOM 3946 O O . ASN A 1 516 ? 33.241 41.769 -40.010 1.00 73.06 516 ASN A O 1
ATOM 3950 N N . GLN A 1 517 ? 33.866 39.612 -40.114 1.00 69.25 517 GLN A N 1
ATOM 3951 C CA . GLN A 1 517 ? 34.428 39.602 -41.482 1.00 69.25 517 GLN A CA 1
ATOM 3952 C C . GLN A 1 517 ? 35.791 40.300 -41.653 1.00 69.25 517 GLN A C 1
ATOM 3954 O O . GLN A 1 517 ? 36.409 40.159 -42.708 1.00 69.25 517 GLN A O 1
ATOM 3959 N N . THR A 1 518 ? 36.316 40.951 -40.615 1.00 77.88 518 THR A N 1
ATOM 3960 C CA . THR A 1 518 ? 37.679 41.489 -40.585 1.00 77.88 518 THR A CA 1
ATOM 3961 C C . THR A 1 518 ? 38.665 40.408 -40.146 1.00 77.88 518 THR A C 1
ATOM 3963 O O . THR A 1 518 ? 38.439 39.702 -39.161 1.00 77.88 518 THR A O 1
ATOM 3966 N N . LYS A 1 519 ? 39.770 40.259 -40.881 1.00 86.12 519 LYS A N 1
ATOM 3967 C CA . LYS A 1 519 ? 40.872 39.350 -40.534 1.00 86.12 519 LYS A CA 1
ATOM 3968 C C . LYS A 1 519 ? 41.882 40.108 -39.677 1.00 86.12 519 LYS A C 1
ATOM 3970 O O . LYS A 1 519 ? 42.412 41.117 -40.134 1.00 86.12 519 LYS A O 1
ATOM 3975 N N . LEU A 1 520 ? 42.155 39.620 -38.471 1.00 88.56 520 LEU A N 1
ATOM 3976 C CA . LEU A 1 520 ? 43.052 40.258 -37.506 1.00 88.56 520 LEU A CA 1
ATOM 3977 C C . LEU A 1 520 ? 44.241 39.348 -37.197 1.00 88.56 520 LEU A C 1
ATOM 3979 O O . LEU A 1 520 ? 44.070 38.156 -36.930 1.00 88.56 520 LEU A O 1
ATOM 3983 N N . VAL A 1 521 ? 45.442 39.924 -37.216 1.00 92.25 521 VAL A N 1
ATOM 3984 C CA . VAL A 1 521 ? 46.702 39.235 -36.935 1.00 92.25 521 VAL A CA 1
ATOM 3985 C C . VAL A 1 521 ? 47.472 39.964 -35.842 1.00 92.25 521 VAL A C 1
ATOM 3987 O O . VAL A 1 521 ? 47.850 41.118 -36.025 1.00 92.25 521 VAL A O 1
ATOM 3990 N N . HIS A 1 522 ? 47.779 39.272 -34.741 1.00 92.88 522 HIS A N 1
ATOM 3991 C CA . HIS A 1 522 ? 48.739 39.761 -33.742 1.00 92.88 522 HIS A CA 1
ATOM 3992 C C . HIS A 1 522 ? 50.054 39.002 -33.877 1.00 92.88 522 HIS A C 1
ATOM 3994 O O . HIS A 1 522 ? 50.042 37.778 -33.773 1.00 92.88 522 HIS A O 1
ATOM 4000 N N . VAL A 1 523 ? 51.173 39.695 -34.078 1.00 93.69 523 VAL A N 1
ATOM 4001 C CA . VAL A 1 523 ? 52.503 39.095 -34.297 1.00 93.69 523 VAL A CA 1
ATOM 4002 C C . VAL A 1 523 ? 53.526 39.648 -33.307 1.00 93.69 523 VAL A C 1
ATOM 4004 O O . VAL A 1 523 ? 53.499 40.830 -32.979 1.00 93.69 523 VAL A O 1
ATOM 4007 N N . VAL A 1 524 ? 54.422 38.793 -32.814 1.00 92.75 524 VAL A N 1
ATOM 4008 C CA . VAL A 1 524 ? 55.467 39.200 -31.861 1.00 92.75 524 VAL A CA 1
ATOM 4009 C C . VAL A 1 524 ? 56.568 39.999 -32.573 1.00 92.75 524 VAL A C 1
ATOM 4011 O O . VAL A 1 524 ? 57.072 39.558 -33.604 1.00 92.75 524 VAL A O 1
ATOM 4014 N N . GLU A 1 525 ? 56.961 41.147 -32.012 1.00 85.62 525 GLU A N 1
ATOM 4015 C CA . GLU A 1 525 ? 57.931 42.099 -32.592 1.00 85.62 525 GLU A CA 1
ATOM 4016 C C . GLU A 1 525 ? 59.332 41.520 -32.821 1.00 85.62 525 GLU A C 1
ATOM 4018 O O . GLU A 1 525 ? 60.050 41.971 -33.713 1.00 85.62 525 GLU A O 1
ATOM 4023 N N . LYS A 1 526 ? 59.754 40.542 -32.014 1.00 78.69 526 LYS A N 1
ATOM 4024 C CA . LYS A 1 526 ? 61.086 39.932 -32.103 1.00 78.69 526 LYS A CA 1
ATOM 4025 C C . LYS A 1 526 ? 60.977 38.434 -32.406 1.00 78.69 526 LYS A C 1
ATOM 4027 O O . LYS A 1 526 ? 60.401 37.704 -31.594 1.00 78.69 526 LYS A O 1
ATOM 4032 N N . PRO A 1 527 ? 61.551 37.948 -33.524 1.00 75.81 527 PRO A N 1
ATOM 4033 C CA . PRO A 1 527 ? 61.711 36.518 -33.766 1.00 75.81 527 PRO A CA 1
ATOM 4034 C C . PRO A 1 527 ? 62.550 35.865 -32.656 1.00 75.81 527 PRO A C 1
ATOM 4036 O O . PRO A 1 527 ? 63.476 36.473 -32.118 1.00 75.81 527 PRO A O 1
ATOM 4039 N N . GLY A 1 528 ? 62.237 34.620 -32.298 1.00 68.31 528 GLY A N 1
ATOM 4040 C CA . GLY A 1 528 ? 62.998 33.856 -31.306 1.00 68.31 528 GLY A CA 1
ATOM 4041 C C . GLY A 1 528 ? 64.417 33.532 -31.789 1.00 68.31 528 GLY A C 1
ATOM 4042 O O . GLY A 1 528 ? 64.620 33.298 -32.977 1.00 68.31 528 GLY A O 1
ATOM 4043 N N . MET A 1 529 ? 65.391 33.488 -30.869 1.00 60.62 529 MET A N 1
ATOM 4044 C CA . MET A 1 529 ? 66.798 33.185 -31.183 1.00 60.62 529 MET A CA 1
ATOM 4045 C C . MET A 1 529 ? 66.968 31.814 -31.861 1.00 60.62 529 MET A C 1
ATOM 4047 O O . MET A 1 529 ? 66.271 30.850 -31.536 1.00 60.62 529 MET A O 1
ATOM 4051 N N . ARG A 1 530 ? 67.937 31.729 -32.780 1.00 50.53 530 ARG A N 1
ATOM 4052 C CA . ARG A 1 530 ? 68.358 30.485 -33.436 1.00 50.53 530 ARG A CA 1
ATOM 4053 C C . ARG A 1 530 ? 68.975 29.546 -32.395 1.00 50.53 530 ARG A C 1
ATOM 4055 O O . ARG A 1 530 ? 69.890 29.945 -31.676 1.00 50.53 530 ARG A O 1
ATOM 4062 N N . GLU A 1 531 ? 68.506 28.304 -32.317 1.00 49.34 531 GLU A N 1
ATOM 4063 C CA . GLU A 1 531 ? 69.202 27.274 -31.542 1.00 49.34 531 GLU A CA 1
ATOM 4064 C C . GLU A 1 531 ? 70.518 26.967 -32.264 1.00 49.34 531 GLU A C 1
ATOM 4066 O O . GLU A 1 531 ? 70.524 26.409 -33.361 1.00 49.34 531 GLU A O 1
ATOM 4071 N N . ALA A 1 532 ? 71.645 27.396 -31.690 1.00 44.50 532 ALA A N 1
ATOM 4072 C CA . ALA A 1 532 ? 72.955 27.005 -32.184 1.00 44.50 532 ALA A CA 1
ATOM 4073 C C . ALA A 1 532 ? 73.064 25.478 -32.084 1.00 44.50 532 ALA A C 1
ATOM 4075 O O . ALA A 1 532 ? 72.941 24.907 -30.999 1.00 44.50 532 ALA A O 1
ATOM 4076 N N . SER A 1 533 ? 73.273 24.818 -33.222 1.00 45.19 533 SER A N 1
ATOM 4077 C CA . SER A 1 533 ? 73.500 23.381 -33.302 1.00 45.19 533 SER A CA 1
ATOM 4078 C C . SER A 1 533 ? 74.731 23.012 -32.470 1.00 45.19 533 SER A C 1
ATOM 4080 O O . SER A 1 533 ? 75.863 23.213 -32.910 1.00 45.19 533 SER A O 1
ATOM 4082 N N . SER A 1 534 ? 74.517 22.479 -31.267 1.00 38.91 534 SER A N 1
ATOM 4083 C CA . SER A 1 534 ? 75.564 21.787 -30.523 1.00 38.91 534 SER A CA 1
ATOM 4084 C C . SER A 1 534 ? 75.908 20.514 -31.294 1.00 38.91 534 SER A C 1
ATOM 4086 O O . SER A 1 534 ? 75.118 19.575 -31.389 1.00 38.91 534 SER A O 1
ATOM 4088 N N . SER A 1 535 ? 77.078 20.538 -31.922 1.00 39.62 535 SER A N 1
ATOM 4089 C CA . SER A 1 535 ? 77.752 19.377 -32.481 1.00 39.62 535 SER A CA 1
ATOM 4090 C C . SER A 1 535 ? 77.924 18.315 -31.394 1.00 39.62 535 SER A C 1
ATOM 4092 O O . SER A 1 535 ? 78.597 18.565 -30.394 1.00 39.62 535 SER A O 1
ATOM 4094 N N . ARG A 1 536 ? 77.343 17.128 -31.618 1.00 45.97 536 ARG A N 1
ATOM 4095 C CA . ARG A 1 536 ? 77.757 15.890 -30.947 1.00 45.97 536 ARG A CA 1
ATOM 4096 C C . ARG A 1 536 ? 79.264 15.723 -31.136 1.00 45.97 536 ARG A C 1
ATOM 4098 O O . ARG A 1 536 ? 79.725 15.639 -32.271 1.00 45.97 536 ARG A O 1
ATOM 4105 N N . VAL A 1 537 ? 79.988 15.677 -30.028 1.00 43.69 537 VAL A N 1
ATOM 4106 C CA . VAL A 1 537 ? 81.260 14.963 -29.929 1.00 43.69 537 VAL A CA 1
ATOM 4107 C C . VAL A 1 537 ? 80.958 13.732 -29.083 1.00 43.69 537 VAL A C 1
ATOM 4109 O O . VAL A 1 537 ? 80.221 13.846 -28.100 1.00 43.69 537 VAL A O 1
ATOM 4112 N N . ASP A 1 538 ? 81.436 12.597 -29.586 1.00 41.56 538 ASP A N 1
ATOM 4113 C CA . ASP A 1 538 ? 81.230 11.222 -29.116 1.00 41.56 538 ASP A CA 1
ATOM 4114 C C . ASP A 1 538 ? 81.438 10.988 -27.613 1.00 41.56 538 ASP A C 1
ATOM 4116 O O . ASP A 1 538 ? 82.310 11.660 -27.008 1.00 41.56 538 ASP A O 1
#

InterPro domains:
  IPR002369 Integrin beta subunit, VWA domain [SM00187] (34-274)
  IPR012896 Integrin beta subunit, tail [SM01242] (450-534)
  IPR013111 Epidermal growth factor-like domain, extracellular [PF07974] (409-440)
  IPR015812 Integrin beta subunit [PR01186] (32-48)
  IPR015812 Integrin beta subunit [PR01186] (64-83)
  IPR015812 Integrin beta subunit [PR01186] (111-124)
  IPR015812 Integrin beta subunit [PTHR10082] (185-527)
  IPR016201 PSI domain [SM00423] (26-76)
  IPR032695 Integrin domain superfamily [SSF69179] (192-278)
  IPR033760 Integrin beta N-terminal [PF17205] (26-76)
  IPR036349 Integrin beta tail domain superfamily [SSF69687] (448-525)
  IPR040622 Integrin beta, epidermal growth factor-like domain 1 [PF18372] (276-305)
  IPR057073 Integrin beta, epidermal growth factor-like domain 2 [PF23105] (321-364)
  IPR057243 Integrins beta, I-EGF domain, conserved site [PS00243] (417-430)

Foldseek 3Di:
DDPVVVVVVVVVVVVVVPPPQCQFDQQLVQLDLAQLSQQLRALQKKFFLDLPLDDAQAHSSVRIGGPVVCVVSVRDPVRIFRDAKDKAQPAFDDADDPPPPDQDDPVPGDFKGPQEIEIEATAHHKDKDKIKGAAADDPDCVVVVVVVPPDDDDDDDPDPPPPPPVPPPPRDDDPVVNVVLPVLPPDFQKWFKDKDDDDPQKDKFKWKQFPPRDIDGDPCRRMDGRHDHGGMIMMIMIMHGNGADPVQDWDWMWMDIPSDPRIHIYTYGYDSHTPQQVVWAQLDCQQLNGQAIHTSSFTDGDPQFWDRRSNDGVPDDPVVVLQCLQAPHPPAHRLNVQFDRIRSWTNGDQDSSNVWDQDDRSSQFIFPQADADPNDQLCVAAGRTRNFTDGHPQFDDRSSQAGNDQPQQQDPVRDRLCVQADQTSSATDGPDPQFDDRSRPDGPPDDDDQVPCVVLLCCVLPPDPDDRPPNPQAAEAEDADPVPADDCVVDPFDKDWYWDADPVRFIWIKMWTQDPNHIYMYTYNDTHDDDDDDDDDD

Nearest PDB structures (foldseek):
  7nxd-assembly1_B  TM=5.439E-01  e=6.734E-53  Homo sapiens
  6bxj-assembly1_A  TM=4.398E-01  e=2.659E-45  Homo sapiens
  4g1e-assembly1_B  TM=4.281E-01  e=1.439E-43  Homo sapiens
  8oxz-assembly1_Q  TM=7.927E-01  e=3.134E-31  Rattus norvegicus
  6msl-assembly1_B  TM=4.128E-01  e=6.745E-40  Homo sapiens

Mean predicted aligned error: 17.4 Å

Solvent-accessible surface area (backbone atoms only — not comparable to full-atom values): 30418 Å² total; per-residue (Å²): 135,60,72,66,59,54,50,54,53,50,53,51,54,58,60,65,70,73,64,79,70,69,67,49,49,73,32,46,73,63,55,24,82,44,56,28,56,25,43,37,70,27,67,61,19,22,27,46,27,51,72,80,69,65,56,65,15,56,43,74,22,72,36,18,27,38,53,68,58,41,48,74,69,64,44,56,73,94,34,48,51,63,87,74,56,45,81,45,83,74,35,69,60,73,58,59,74,74,90,76,79,66,95,71,47,79,92,71,62,36,39,48,26,46,43,26,32,38,38,36,32,22,14,65,33,66,49,73,49,67,41,38,42,38,43,66,77,73,87,61,68,71,60,62,58,56,65,64,70,76,72,80,82,79,95,80,78,94,79,82,73,84,82,78,57,91,82,73,63,87,79,62,66,67,73,79,68,51,63,69,58,60,77,65,62,70,82,66,40,51,48,40,60,46,66,57,81,68,62,80,55,48,50,77,48,42,30,16,36,28,72,96,71,46,70,26,55,72,90,41,4,42,42,36,71,82,52,52,72,71,42,63,35,39,31,45,39,32,41,30,25,64,45,72,57,94,83,69,64,72,46,74,46,44,39,28,44,73,82,54,91,63,54,30,42,35,39,38,38,68,57,55,59,45,76,48,53,81,68,36,38,72,50,19,66,81,6,47,68,39,34,10,28,36,30,54,55,43,40,50,47,37,90,62,35,38,43,79,33,16,72,34,52,73,85,68,76,61,62,70,66,39,47,51,57,14,24,91,45,101,86,48,54,53,6,58,74,34,30,48,69,47,69,38,38,18,33,27,49,82,50,90,49,54,78,45,44,44,30,41,62,31,17,74,26,31,45,71,74,30,43,60,35,94,88,27,60,10,36,75,32,33,48,46,52,61,45,36,39,47,46,39,92,59,32,35,67,70,21,14,65,30,35,67,51,57,71,70,8,49,26,96,87,75,30,52,8,62,74,43,30,47,73,54,55,35,38,32,47,44,77,43,90,61,35,38,63,68,24,33,77,42,55,89,76,68,85,47,75,62,68,74,43,39,67,45,51,48,42,74,74,50,80,62,98,66,84,77,76,93,54,81,83,47,51,79,42,77,30,86,43,77,88,69,50,88,54,68,89,82,47,101,52,68,59,43,84,34,77,47,70,51,98,83,63,22,47,38,50,34,36,47,32,57,57,97,90,42,37,42,32,44,35,40,72,61,63,42,81,65,82,76,81,78,75,86,74,135

Radius of gyration: 46.31 Å; Cα contacts (8 Å, |Δi|>4): 1040; chains: 1; bounding box: 123×82×134 Å

Sequence (538 aa):
MDLRLLLIAALSAVFSISWAQQEGSICIKANARSCGECIQVSESCGWCTDVSFLSDGESISSRCDDLESLKKRKCPIESIENPRGQVRIDKNEPVTNRNNGREKCLEQIIQIQPQRLTLTLRSGEPQAFQLNFTRAEEYSQSKLNSDVSQTAPSYRSYLDLIYLTTHVFRHLCDPVSSVLFILGQSLSSEVILENGKLPEGVSINYKSICKNGVEGTGENGRKCSNISIGDEVFFQISVQADKCPADGRSETIRIKPLGFTEEVEIVVNFICDCECAAKGEPQSPKCGNGNGTFQCGTCKCNEGRIGRVCECSMDYIDAEDLDANCRTNSGTDICSNNGDCVCGTCEC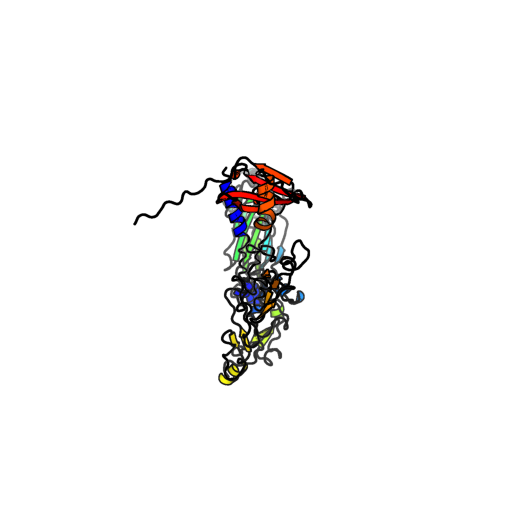KKRQNPAEIYSGKYCECDNFNCDRSNNMLCGGHGRCDCRRCICDPNYTGSACDCSMDKSTCMAKNGQLCNGRGLCECGICKCTDVKFQGPTCEICPTCPGVCQEHKDCVLCRAFPSEKPCVHCSYFDLVQVTDRDKLPQPTDQSFPLTHCKVRDENDCWVYYTFAIQNQTKLVHVVEKPGMREASSSRVD

Secondary structure (DSSP, 8-state):
--HHHHHHHHHHHHHHTS-------HHHHTT-SSHHHHHTT-TTEEEE--TTSSPTT--GGGGEEEHHHHHHTT--GGGEE----EEEEEE-PPP--GGG-----GGG---EE-SEEEEEEEBTB-EEEEEEEE-PPP--THHHHHHHSS--------SSSTTS-TTT-SS---HHHHHHHHTT----SEEEEEE-PPPTTEEEEEEEE-GGG-EE-GGGGGEEESPPTT-EEEEEEEEEESS--TT---EEEEEEETT-S--EEEEEEEE-S-HHHHT-BTT-TTTTTTSEEEETTEEEEPTTEESTTS-EETT---HHHHHHTTSSSTTSPGGGGSEEEETTEEEEPBPSSTTSBEESTTS-EESSSS-EETTEEGGGSEEEETTEEEEPTTEESTTS-EE---GGGB-TTSSBGGGSEEEETTEEEESSTT-BSTTS-B-TT---HHHHTHHHHHHHHS--SS---S--SSEEEEESSGGGSPPGGG-SS-EEEEEEE-TTS-EEEEEEEEETTEEEEEEESSPBPP--------